Protein AF-0000000073277660 (afdb_homodimer)

Sequence (740 aa):
MRIAIDARGINWYRGTGIGTYTENLVRNLINIYNKDYFRLYWSEQNYNDFNKENTELLITSKKHPRFFEQSYFCNDLNKNKMDIYHVPQNGIGLDVNIKCKKIITVHDLIPYIMPETVGRGYLLKFLKEMPNIIQNVHGIITVSEYSKKDILKFFPIDPDKIFVTPLAADSIYKPLDKNMCKSLLKEKYNITNPFVLYLGGFSARKNVPSLINSFLKVHSSLNDDYNLVIAGARKDLGEYLNKKYSSLTNKIKFTGFIPQEELPIFYNACDSFVYPSLYEGFGLPPLEAMSCGIPVITSNTTSIPEVVGNSGLLINPYSEDDISNSLVKLLNDKTLQETLSKRSLKQSARFSWQKTAKNTFEVYKKVFQSMRIAIDARGINWYRGTGIGTYTENLVRNLINIYNKDYFRLYWSEQNYNDFNKENTELLITSKKHPRFFEQSYFCNDLNKNKMDIYHVPQNGIGLDVNIKCKKIITVHDLIPYIMPETVGRGYLLKFLKEMPNIIQNVHGIITVSEYSKKDILKFFPIDPDKIFVTPLAADSIYKPLDKNMCKSLLKEKYNITNPFVLYLGGFSARKNVPSLINSFLKVHSSLNDDYNLVIAGARKDLGEYLNKKYSSLTNKIKFTGFIPQEELPIFYNACDSFVYPSLYEGFGLPPLEAMSCGIPVITSNTTSIPEVVGNSGLLINPYSEDDISNSLVKLLNDKTLQETLSKRSLKQSARFSWQKTAKNTFEVYKKVFQS

Solvent-accessible surface area (backbone atoms only — not comparable to full-atom values): 37982 Å² total; per-residue (Å²): 102,38,37,33,35,56,44,31,43,35,57,77,30,56,93,40,73,62,8,51,46,45,42,46,37,52,55,38,38,57,65,72,43,56,88,32,40,36,38,34,37,33,42,81,85,85,54,69,91,65,66,46,94,38,39,45,80,43,79,49,65,83,89,44,53,64,54,41,38,63,46,47,48,39,52,53,42,55,73,66,62,35,48,34,39,35,28,63,69,53,33,72,63,68,51,85,81,42,76,47,48,32,33,27,22,44,52,56,58,51,59,65,74,45,27,80,62,40,60,66,71,61,34,50,50,47,49,42,42,45,51,56,46,68,73,69,44,64,33,37,35,24,31,21,70,47,32,47,50,53,48,41,46,67,48,80,61,68,69,85,40,53,41,70,40,48,65,48,54,60,83,75,36,39,72,58,63,38,68,62,26,36,52,51,35,32,74,76,68,68,45,79,58,56,29,35,34,34,72,49,66,45,47,69,46,41,33,59,68,50,52,53,52,20,46,69,71,41,46,85,75,38,81,57,75,55,29,42,36,42,34,27,57,61,48,72,55,32,45,51,51,44,62,59,41,56,76,70,38,90,44,52,43,75,69,31,67,70,60,76,88,51,47,41,40,55,44,31,40,29,70,30,38,46,51,38,33,64,64,48,28,41,50,61,62,66,39,32,31,11,32,23,35,23,22,36,40,28,21,64,45,69,14,30,43,80,64,46,56,84,22,39,49,66,28,56,59,88,34,48,63,44,52,28,52,49,49,50,58,44,74,61,26,69,66,58,39,53,53,23,14,54,37,10,38,59,50,35,65,76,40,36,44,61,56,28,21,51,49,48,50,51,49,51,53,52,50,66,72,98,104,39,36,33,35,55,44,32,42,36,57,77,30,56,91,39,72,62,9,52,47,45,43,47,37,52,55,36,37,57,64,73,43,55,87,32,41,38,38,34,36,33,43,81,83,86,55,68,92,64,66,47,95,37,40,46,79,44,78,49,68,83,89,44,54,63,54,42,38,63,47,48,48,39,52,52,42,57,72,67,62,37,47,34,38,35,28,61,70,54,33,72,62,68,52,85,81,42,76,46,47,34,32,27,22,44,54,56,58,52,60,66,75,45,29,81,60,42,59,67,71,61,35,49,51,47,48,41,43,45,50,56,46,68,74,69,43,64,33,34,34,23,30,20,70,47,33,46,53,53,48,41,46,66,48,79,60,68,68,88,42,53,43,69,40,47,66,50,54,61,84,76,36,38,71,57,62,38,69,61,27,36,52,52,35,32,72,76,66,68,44,79,57,55,27,38,34,33,72,49,68,47,46,69,47,39,33,59,68,50,51,53,53,19,45,68,73,40,48,84,76,39,83,56,75,54,28,42,37,42,34,25,57,60,49,72,55,32,46,51,50,45,62,60,41,56,76,69,38,88,44,51,43,76,68,31,66,70,61,75,88,50,47,40,40,54,45,30,40,30,71,28,38,47,50,39,33,63,64,48,28,40,50,61,61,65,39,32,31,11,33,24,37,25,22,36,39,29,21,62,45,67,14,30,44,79,65,46,56,86,21,39,49,66,28,56,56,90,34,47,62,43,53,28,51,48,49,50,58,44,75,62,25,69,67,56,38,52,52,23,12,54,37,10,37,61,50,35,65,74,40,37,44,63,56,27,23,51,49,49,49,51,48,52,51,52,50,67,73,98

Foldseek 3Di:
DFEEEALQCLVVVPPDPLNVLSVLLLLLQCVVCVVAAYEYEHEDDDCVSNDDPRYHYDYDDPVCVLCCLEPVVQVVCVVVVGAEYEYAPLCQSHYLNRDHAYEYEDAADCLVVPVVLDDPVVSVSCVVCNVVRVVRHLAYEYAFPLRLVVCCVVPVDPSVRYHHQHAAADPLQAADDQVVLLVVCCVPVVDNFAEEEEEDDDGVQQVVVLLVVLCVVCCVVFPTNYAYEYEEAQDDRNVVVCVVCVVVDPRYHYRHYDDPNSVNSVLNNHQEYEGAGNEGSACRPLLSSLNNLHEYEYAPDGNVCVQLPPLHHHFHSVDSVRSNVRCRVRRRDPPNGNSSSVVSNVRSVVHDSSSSNVSVVVSSVVSSVD/DFEEEALQCLVVVPPDPLNVLSVLLLLLQCVVCVVAAYEYEHEDDDCVSNDDPRYHYDYDDPVCVLCCLEPVVQVVCVVVVGAEYEYAPLCQSHYLNRDHAYEYEDAAVCLVVPVVLDDPVVSVSCVVCNVVRVVRHLAYEYAFPLRLVVCCVVPVDPSVRYHHQHAAADPLQAADDQVVLLVVCCVPVVDNFAEEEEEDDDGVQQVVVLLVVLCVVCCVVFPTNYAYEYEEAQDDRNVVVCVVCVVVDPRYHYRHYDDPNSVSSVLNNHQEYEGAGNEGSACRPLLSSLNNLHEYEYAPDGNVCVQLPPLHHHFHSVDSVRSNVRCRVRRRDPPNGNSSSVVSNVRSVVHDSSSSNVSVVVSSVVSSVD

Nearest PDB structures (foldseek):
  3c4q-assembly1_A  TM=7.928E-01  e=1.208E-20  Corynebacterium glutamicum
  3c48-assembly1_B  TM=5.149E-01  e=7.061E-21  Corynebacterium glutamicum
  3c48-assembly1_A  TM=5.145E-01  e=2.682E-19  Corynebacterium glutamicum
  8b5s-assembly1_A  TM=7.446E-01  e=8.404E-16  Pseudomonas aeruginosa
  6zj7-assembly1_AAA  TM=7.008E-01  e=2.027E-13  Thermoproteus uzoniensis 768-20

Organism: Clostridium novyi (strain NT) (NCBI:txid386415)

Structure (mmCIF, N/CA/C/O backbone):
data_AF-0000000073277660-model_v1
#
loop_
_entity.id
_entity.type
_entity.pdbx_description
1 polymer 'Mannosyltransferase, putative'
#
loop_
_atom_site.group_PDB
_atom_site.id
_atom_site.type_symbol
_atom_site.label_atom_id
_atom_site.label_alt_id
_atom_site.label_comp_id
_atom_site.label_asym_id
_atom_site.label_entity_id
_atom_site.label_seq_id
_atom_site.pdbx_PDB_ins_code
_atom_site.Cartn_x
_atom_site.Cartn_y
_atom_site.Cartn_z
_atom_site.occupancy
_atom_site.B_iso_or_equiv
_atom_site.auth_seq_id
_atom_site.auth_comp_id
_atom_site.auth_asym_id
_atom_site.auth_atom_id
_atom_site.pdbx_PDB_model_num
ATOM 1 N N . MET A 1 1 ? -19.906 -34.125 1.974 1 94.94 1 MET A N 1
ATOM 2 C CA . MET A 1 1 ? -20.266 -32.688 1.919 1 94.94 1 MET A CA 1
ATOM 3 C C . MET A 1 1 ? -20.672 -32.281 0.507 1 94.94 1 MET A C 1
ATOM 5 O O . MET A 1 1 ? -20.297 -32.969 -0.465 1 94.94 1 MET A O 1
ATOM 9 N N . ARG A 1 2 ? -21.5 -31.312 0.375 1 97.31 2 ARG A N 1
ATOM 10 C CA . ARG A 1 2 ? -21.859 -30.688 -0.901 1 97.31 2 ARG A CA 1
ATOM 11 C C . ARG A 1 2 ? -21.109 -29.375 -1.106 1 97.31 2 ARG A C 1
ATOM 13 O O . ARG A 1 2 ? -21.406 -28.375 -0.454 1 97.31 2 ARG A O 1
ATOM 20 N N . ILE A 1 3 ? -20.172 -29.469 -2.014 1 97.94 3 ILE A N 1
ATOM 21 C CA . ILE A 1 3 ? -19.234 -28.359 -2.162 1 97.94 3 ILE A CA 1
ATOM 22 C C . ILE A 1 3 ? -19.406 -27.719 -3.533 1 97.94 3 ILE A C 1
ATOM 24 O O . ILE A 1 3 ? -19.391 -28.391 -4.559 1 97.94 3 ILE A O 1
ATOM 28 N N . ALA A 1 4 ? -19.625 -26.438 -3.58 1 97 4 ALA A N 1
ATOM 29 C CA . ALA A 1 4 ? -19.672 -25.672 -4.816 1 97 4 ALA A CA 1
ATOM 30 C C . ALA A 1 4 ? -18.391 -24.859 -5 1 97 4 ALA A C 1
ATOM 32 O O . ALA A 1 4 ? -17.859 -24.297 -4.039 1 97 4 ALA A O 1
ATOM 33 N N . ILE A 1 5 ? -17.859 -24.844 -6.215 1 96.44 5 ILE A N 1
ATOM 34 C CA . ILE A 1 5 ? -16.641 -24.109 -6.516 1 96.44 5 ILE A CA 1
ATOM 35 C C . ILE A 1 5 ? -16.844 -23.266 -7.773 1 96.44 5 ILE A C 1
ATOM 37 O O . ILE A 1 5 ? -17.359 -23.766 -8.781 1 96.44 5 ILE A O 1
ATOM 41 N N . ASP A 1 6 ? -16.516 -22 -7.723 1 94.19 6 ASP A N 1
ATOM 42 C CA . ASP A 1 6 ? -16.438 -21.188 -8.938 1 94.19 6 ASP A CA 1
ATOM 43 C C . ASP A 1 6 ? -15.234 -21.578 -9.789 1 94.19 6 ASP A C 1
ATOM 45 O O . ASP A 1 6 ? -14.141 -21.047 -9.609 1 94.19 6 ASP A O 1
ATOM 49 N N . ALA A 1 7 ? -15.5 -22.391 -10.773 1 92.75 7 ALA A N 1
ATOM 50 C CA . ALA A 1 7 ? -14.414 -22.938 -11.578 1 92.75 7 ALA A CA 1
ATOM 51 C C . ALA A 1 7 ? -14.242 -22.172 -12.875 1 92.75 7 ALA A C 1
ATOM 53 O O . ALA A 1 7 ? -13.5 -22.578 -13.766 1 92.75 7 ALA A O 1
ATOM 54 N N . ARG A 1 8 ? -14.898 -21.094 -13.031 1 90.88 8 ARG A N 1
ATOM 55 C CA . ARG A 1 8 ? -14.828 -20.297 -14.25 1 90.88 8 ARG A CA 1
ATOM 56 C C . ARG A 1 8 ? -13.43 -19.734 -14.461 1 90.88 8 ARG A C 1
ATOM 58 O O . ARG A 1 8 ? -13.008 -19.516 -15.602 1 90.88 8 ARG A O 1
ATOM 65 N N . GLY A 1 9 ? -12.68 -19.594 -13.32 1 89 9 GLY A N 1
ATOM 66 C CA . GLY A 1 9 ? -11.32 -19.078 -13.375 1 89 9 GLY A CA 1
ATOM 67 C C . GLY A 1 9 ? -10.375 -19.969 -14.156 1 89 9 GLY A C 1
ATOM 68 O O . GLY A 1 9 ? -9.344 -19.5 -14.641 1 89 9 GLY A O 1
ATOM 69 N N . ILE A 1 10 ? -10.711 -21.234 -14.289 1 89.81 10 ILE A N 1
ATOM 70 C CA . ILE A 1 10 ? -9.898 -22.156 -15.062 1 89.81 10 ILE A CA 1
ATOM 71 C C . ILE A 1 10 ? -9.805 -21.688 -16.5 1 89.81 10 ILE A C 1
ATOM 73 O O . ILE A 1 10 ? -8.734 -21.734 -17.109 1 89.81 10 ILE A O 1
ATOM 77 N N . ASN A 1 11 ? -10.891 -21.141 -16.938 1 87 11 ASN A N 1
ATOM 78 C CA . ASN A 1 11 ? -10.945 -20.672 -18.312 1 87 11 ASN A CA 1
ATOM 79 C C . ASN A 1 11 ? -10.555 -19.203 -18.438 1 87 11 ASN A C 1
ATOM 81 O O . ASN A 1 11 ? -9.758 -18.828 -19.297 1 87 11 ASN A O 1
ATOM 85 N N . TRP A 1 12 ? -11.102 -18.422 -17.531 1 84.5 12 TRP A N 1
ATOM 86 C CA . TRP A 1 12 ? -10.93 -16.969 -17.594 1 84.5 12 TRP A CA 1
ATOM 87 C C . TRP A 1 12 ? -9.461 -16.594 -17.422 1 84.5 12 TRP A C 1
ATOM 89 O O . TRP A 1 12 ? -8.984 -15.625 -18.031 1 84.5 12 TRP A O 1
ATOM 99 N N . TYR A 1 13 ? -8.742 -17.375 -16.656 1 84.94 13 TYR A N 1
ATOM 100 C CA . TYR A 1 13 ? -7.391 -17 -16.266 1 84.94 13 TYR A CA 1
ATOM 101 C C . TYR A 1 13 ? -6.383 -18.047 -16.719 1 84.94 13 TYR A C 1
ATOM 103 O O . TYR A 1 13 ? -5.348 -18.25 -16.078 1 84.94 13 TYR A O 1
ATOM 111 N N . ARG A 1 14 ? -6.719 -18.641 -17.75 1 82.06 14 ARG A N 1
ATOM 112 C CA . ARG A 1 14 ? -5.812 -19.641 -18.297 1 82.06 14 ARG A CA 1
ATOM 113 C C . ARG A 1 14 ? -4.441 -19.031 -18.594 1 82.06 14 ARG A C 1
ATOM 115 O O . ARG A 1 14 ? -4.348 -17.938 -19.141 1 82.06 14 ARG A O 1
ATOM 122 N N . GLY A 1 15 ? -3.426 -19.734 -18.109 1 77.69 15 GLY A N 1
ATOM 123 C CA . GLY A 1 15 ? -2.078 -19.25 -18.359 1 77.69 15 GLY A CA 1
ATOM 124 C C . GLY A 1 15 ? -1.535 -18.391 -17.234 1 77.69 15 GLY A C 1
ATOM 125 O O . GLY A 1 15 ? -0.363 -18.016 -17.234 1 77.69 15 GLY A O 1
ATOM 126 N N . THR A 1 16 ? -2.395 -18.078 -16.281 1 84.12 16 THR A N 1
ATOM 127 C CA . THR A 1 16 ? -1.955 -17.328 -15.117 1 84.12 16 THR A CA 1
ATOM 128 C C . THR A 1 16 ? -1.885 -18.234 -13.891 1 84.12 16 THR A C 1
ATOM 130 O O . THR A 1 16 ? -2.277 -19.406 -13.945 1 84.12 16 THR A O 1
ATOM 133 N N . GLY A 1 17 ? -1.37 -17.656 -12.859 1 88.12 17 GLY A N 1
ATOM 134 C CA . GLY A 1 17 ? -1.271 -18.406 -11.617 1 88.12 17 GLY A CA 1
ATOM 135 C C . GLY A 1 17 ? -2.623 -18.781 -11.039 1 88.12 17 GLY A C 1
ATOM 136 O O . GLY A 1 17 ? -2.789 -19.875 -10.484 1 88.12 17 GLY A O 1
ATOM 137 N N . ILE A 1 18 ? -3.594 -17.922 -11.211 1 91 18 ILE A N 1
ATOM 138 C CA . ILE A 1 18 ? -4.93 -18.156 -10.672 1 91 18 ILE A CA 1
ATOM 139 C C . ILE A 1 18 ? -5.613 -19.281 -11.445 1 91 18 ILE A C 1
ATOM 141 O O . ILE A 1 18 ? -6.25 -20.156 -10.844 1 91 18 ILE A O 1
ATOM 145 N N . GLY A 1 19 ? -5.438 -19.234 -12.734 1 91.44 19 GLY A N 1
ATOM 146 C CA . GLY A 1 19 ? -5.988 -20.312 -13.547 1 91.44 19 GLY A CA 1
ATOM 147 C C . GLY A 1 19 ? -5.367 -21.672 -13.234 1 91.44 19 GLY A C 1
ATOM 148 O O . GLY A 1 19 ? -6.082 -22.656 -13.086 1 91.44 19 GLY A O 1
ATOM 149 N N . THR A 1 20 ? -4.066 -21.656 -13.148 1 90.94 20 THR A N 1
ATOM 150 C CA . THR A 1 20 ? -3.33 -22.875 -12.836 1 90.94 20 THR A CA 1
ATOM 151 C C . THR A 1 20 ? -3.738 -23.422 -11.469 1 90.94 20 THR A C 1
ATOM 153 O O . THR A 1 20 ? -3.975 -24.625 -11.312 1 90.94 20 THR A O 1
ATOM 156 N N . TYR A 1 21 ? -3.936 -22.578 -10.562 1 95.06 21 TYR A N 1
ATOM 157 C CA . TYR A 1 21 ? -4.348 -22.953 -9.211 1 95.06 21 TYR A CA 1
ATOM 158 C C . TYR A 1 21 ? -5.73 -23.594 -9.227 1 95.06 21 TYR A C 1
ATOM 160 O O . TYR A 1 21 ? -5.918 -24.688 -8.703 1 95.06 21 TYR A O 1
ATOM 168 N N . THR A 1 22 ? -6.625 -22.875 -9.805 1 95.88 22 THR A N 1
ATOM 169 C CA . THR A 1 22 ? -8.016 -23.328 -9.797 1 95.88 22 THR A CA 1
ATOM 170 C C . THR A 1 22 ? -8.148 -24.672 -10.508 1 95.88 22 THR A C 1
ATOM 172 O O . THR A 1 22 ? -8.828 -25.578 -10.008 1 95.88 22 THR A O 1
ATOM 175 N N . GLU A 1 23 ? -7.449 -24.797 -11.578 1 94.06 23 GLU A N 1
ATOM 176 C CA . GLU A 1 23 ? -7.523 -26.031 -12.359 1 94.06 23 GLU A CA 1
ATOM 177 C C . GLU A 1 23 ? -6.965 -27.219 -11.578 1 94.06 23 GLU A C 1
ATOM 179 O O . GLU A 1 23 ? -7.617 -28.266 -11.461 1 94.06 23 GLU A O 1
ATOM 184 N N . ASN A 1 24 ? -5.812 -27.047 -11.062 1 95.75 24 ASN A N 1
ATOM 185 C CA . ASN A 1 24 ? -5.16 -28.141 -10.344 1 95.75 24 ASN A CA 1
ATOM 186 C C . ASN A 1 24 ? -5.883 -28.469 -9.039 1 95.75 24 ASN A C 1
ATOM 188 O O . ASN A 1 24 ? -6.012 -29.625 -8.672 1 95.75 24 ASN A O 1
ATOM 192 N N . LEU A 1 25 ? -6.348 -27.438 -8.398 1 97.31 25 LEU A N 1
ATOM 193 C CA . LEU A 1 25 ? -7.074 -27.656 -7.148 1 97.31 25 LEU A CA 1
ATOM 194 C C . LEU A 1 25 ? -8.336 -28.469 -7.391 1 97.31 25 LEU A C 1
ATOM 196 O O . LEU A 1 25 ? -8.547 -29.5 -6.742 1 97.31 25 LEU A O 1
ATOM 200 N N . VAL A 1 26 ? -9.156 -28.047 -8.352 1 97.06 26 VAL A N 1
ATOM 201 C CA . VAL A 1 26 ? -10.43 -28.703 -8.625 1 97.06 26 VAL A CA 1
ATOM 202 C C . VAL A 1 26 ? -10.195 -30.125 -9.109 1 97.06 26 VAL A C 1
ATOM 204 O O . VAL A 1 26 ? -10.844 -31.062 -8.641 1 97.06 26 VAL A O 1
ATOM 207 N N . ARG A 1 27 ? -9.227 -30.281 -9.992 1 95.75 27 ARG A N 1
ATOM 208 C CA . ARG A 1 27 ? -8.914 -31.594 -10.539 1 95.75 27 ARG A CA 1
ATOM 209 C C . ARG A 1 27 ? -8.547 -32.562 -9.422 1 95.75 27 ARG A C 1
ATOM 211 O O . ARG A 1 27 ? -9.047 -33.688 -9.391 1 95.75 27 ARG A O 1
ATOM 218 N N . ASN A 1 28 ? -7.734 -32.156 -8.508 1 97.12 28 ASN A N 1
ATOM 219 C CA . ASN A 1 28 ? -7.289 -33.062 -7.43 1 97.12 28 ASN A CA 1
ATOM 220 C C . ASN A 1 28 ? -8.391 -33.281 -6.395 1 97.12 28 ASN A C 1
ATOM 222 O O . ASN A 1 28 ? -8.539 -34.375 -5.871 1 97.12 28 ASN A O 1
ATOM 226 N N . LEU A 1 29 ? -9.188 -32.281 -6.105 1 98.06 29 LEU A N 1
ATOM 227 C CA . LEU A 1 29 ? -10.273 -32.438 -5.141 1 98.06 29 LEU A CA 1
ATOM 228 C C . LEU A 1 29 ? -11.281 -33.469 -5.598 1 98.06 29 LEU A C 1
ATOM 230 O O . LEU A 1 29 ? -11.617 -34.375 -4.836 1 98.06 29 LEU A O 1
ATOM 234 N N . ILE A 1 30 ? -11.688 -33.375 -6.895 1 96.94 30 ILE A N 1
ATOM 235 C CA . ILE A 1 30 ? -12.75 -34.25 -7.371 1 96.94 30 ILE A CA 1
ATOM 236 C C . ILE A 1 30 ? -12.227 -35.688 -7.52 1 96.94 30 ILE A C 1
ATOM 238 O O . ILE A 1 30 ? -12.984 -36.656 -7.41 1 96.94 30 ILE A O 1
ATOM 242 N N . ASN A 1 31 ? -10.93 -35.812 -7.707 1 96.12 31 ASN A N 1
ATOM 243 C CA . ASN A 1 31 ? -10.328 -37.125 -7.863 1 96.12 31 ASN A CA 1
ATOM 244 C C . ASN A 1 31 ? -10.094 -37.781 -6.516 1 96.12 31 ASN A C 1
ATOM 246 O O . ASN A 1 31 ? -10.297 -39 -6.375 1 96.12 31 ASN A O 1
ATOM 250 N N . ILE A 1 32 ? -9.672 -37.062 -5.5 1 97.12 32 ILE A N 1
ATOM 251 C CA . ILE A 1 32 ? -9.32 -37.625 -4.195 1 97.12 32 ILE A CA 1
ATOM 252 C C . ILE A 1 32 ? -10.586 -37.875 -3.385 1 97.12 32 ILE A C 1
ATOM 254 O O . ILE A 1 32 ? -10.711 -38.906 -2.725 1 97.12 32 ILE A O 1
ATOM 258 N N . TYR A 1 33 ? -11.469 -37 -3.486 1 97.44 33 TYR A N 1
ATOM 259 C CA . TYR A 1 33 ? -12.672 -37.094 -2.662 1 97.44 33 TYR A CA 1
ATOM 260 C C . TYR A 1 33 ? -13.891 -37.438 -3.506 1 97.44 33 TYR A C 1
ATOM 262 O O . TYR A 1 33 ? -14.859 -36.688 -3.561 1 97.44 33 TYR A O 1
ATOM 270 N N . ASN A 1 34 ? -13.852 -38.625 -3.953 1 94 34 ASN A N 1
ATOM 271 C CA . ASN A 1 34 ? -14.852 -39.094 -4.922 1 94 34 ASN A CA 1
ATOM 272 C C . ASN A 1 34 ? -16.172 -39.438 -4.25 1 94 34 ASN A C 1
ATOM 274 O O . ASN A 1 34 ? -17.188 -39.625 -4.926 1 94 34 ASN A O 1
ATOM 278 N N . LYS A 1 35 ? -16.25 -39.375 -2.943 1 95.62 35 LYS A N 1
ATOM 279 C CA . LYS A 1 35 ? -17.5 -39.625 -2.225 1 95.62 35 LYS A CA 1
ATOM 280 C C . LYS A 1 35 ? -18.25 -38.344 -1.939 1 95.62 35 LYS A C 1
ATOM 282 O O . LYS A 1 35 ? -19.422 -38.375 -1.59 1 95.62 35 LYS A O 1
ATOM 287 N N . ASP A 1 36 ? -17.562 -37.25 -2.068 1 96.75 36 ASP A N 1
ATOM 288 C CA . ASP A 1 36 ? -18.188 -35.938 -1.873 1 96.75 36 ASP A CA 1
ATOM 289 C C . ASP A 1 36 ? -18.781 -35.406 -3.178 1 96.75 36 ASP A C 1
ATOM 291 O O . ASP A 1 36 ? -18.422 -35.875 -4.262 1 96.75 36 ASP A O 1
ATOM 295 N N . TYR A 1 37 ? -19.75 -34.531 -3.023 1 97.12 37 TYR A N 1
ATOM 296 C CA . TYR A 1 37 ? -20.422 -33.938 -4.176 1 97.12 37 TYR A CA 1
ATOM 297 C C . TYR A 1 37 ? -19.844 -32.562 -4.492 1 97.12 37 TYR A C 1
ATOM 299 O O . TYR A 1 37 ? -19.75 -31.703 -3.613 1 97.12 37 TYR A O 1
ATOM 307 N N . PHE A 1 38 ? -19.484 -32.406 -5.801 1 97.38 38 PHE A N 1
ATOM 308 C CA . PHE A 1 38 ? -18.922 -31.125 -6.23 1 97.38 38 PHE A CA 1
ATOM 309 C C . PHE A 1 38 ? -19.797 -30.484 -7.309 1 97.38 38 PHE A C 1
ATOM 311 O O . PHE A 1 38 ? -20.078 -31.109 -8.336 1 97.38 38 PHE A O 1
ATOM 318 N N . ARG A 1 39 ? -20.234 -29.312 -7.07 1 95.44 39 ARG A N 1
ATOM 319 C CA . ARG A 1 39 ? -20.891 -28.484 -8.07 1 95.44 39 ARG A CA 1
ATOM 320 C C . ARG A 1 39 ? -19.922 -27.438 -8.625 1 95.44 39 ARG A C 1
ATOM 322 O O . ARG A 1 39 ? -19.438 -26.578 -7.879 1 95.44 39 ARG A O 1
ATOM 329 N N . LEU A 1 40 ? -19.656 -27.5 -9.914 1 94.62 40 LEU A N 1
ATOM 330 C CA . LEU A 1 40 ? -18.641 -26.656 -10.531 1 94.62 40 LEU A CA 1
ATOM 331 C C . LEU A 1 40 ? -19.281 -25.641 -11.484 1 94.62 40 LEU A C 1
ATOM 333 O O . LEU A 1 40 ? -19.922 -26.031 -12.469 1 94.62 40 LEU A O 1
ATOM 337 N N . TYR A 1 41 ? -19.125 -24.375 -11.156 1 91.06 41 TYR A N 1
ATOM 338 C CA . TYR A 1 41 ? -19.531 -23.344 -12.094 1 91.06 41 TYR A CA 1
ATOM 339 C C . TYR A 1 41 ? -18.484 -23.141 -13.188 1 91.06 41 TYR A C 1
ATOM 341 O O . TYR A 1 41 ? -17.328 -22.875 -12.891 1 91.06 41 TYR A O 1
ATOM 349 N N . TRP A 1 42 ? -18.891 -23.266 -14.406 1 87.56 42 TRP A N 1
ATOM 350 C CA . TRP A 1 42 ? -17.953 -23.406 -15.523 1 87.56 42 TRP A CA 1
ATOM 351 C C . TRP A 1 42 ? -18.25 -22.375 -16.609 1 87.56 42 TRP A C 1
ATOM 353 O O . TRP A 1 42 ? -19.391 -21.906 -16.734 1 87.56 42 TRP A O 1
ATOM 363 N N . SER A 1 43 ? -17.047 -21.969 -17.156 1 83.44 43 SER A N 1
ATOM 364 C CA . SER A 1 43 ? -17.188 -21.109 -18.328 1 83.44 43 SER A CA 1
ATOM 365 C C . SER A 1 43 ? -16.641 -21.766 -19.578 1 83.44 43 SER A C 1
ATOM 367 O O . SER A 1 43 ? -15.625 -22.469 -19.516 1 83.44 43 SER A O 1
ATOM 369 N N . GLU A 1 44 ? -17.219 -21.562 -20.703 1 77.25 44 GLU A N 1
ATOM 370 C CA . GLU A 1 44 ? -16.766 -21.984 -22.016 1 77.25 44 GLU A CA 1
ATOM 371 C C . GLU A 1 44 ? -16.859 -23.5 -22.172 1 77.25 44 GLU A C 1
ATOM 373 O O . GLU A 1 44 ? -17.594 -24.156 -21.438 1 77.25 44 GLU A O 1
ATOM 378 N N . GLN A 1 45 ? -16.141 -23.875 -23.344 1 71.19 45 GLN A N 1
ATOM 379 C CA . GLN A 1 45 ? -16.234 -25.297 -23.672 1 71.19 45 GLN A CA 1
ATOM 380 C C . GLN A 1 45 ? -15 -26.062 -23.188 1 71.19 45 GLN A C 1
ATOM 382 O O . GLN A 1 45 ? -14.141 -25.5 -22.516 1 71.19 45 GLN A O 1
ATOM 387 N N . ASN A 1 46 ? -14.867 -27.375 -22.797 1 70.69 46 ASN A N 1
ATOM 388 C CA . ASN A 1 46 ? -13.781 -28.312 -22.5 1 70.69 46 ASN A CA 1
ATOM 389 C C . ASN A 1 46 ? -13.75 -28.703 -21.031 1 70.69 46 ASN A C 1
ATOM 391 O O . ASN A 1 46 ? -12.758 -28.469 -20.344 1 70.69 46 ASN A O 1
ATOM 395 N N . TYR A 1 47 ? -14.859 -29.203 -20.75 1 75.31 47 TYR A N 1
ATOM 396 C CA . TYR A 1 47 ? -14.992 -29.594 -19.344 1 75.31 47 TYR A CA 1
ATOM 397 C C . TYR A 1 47 ? -14.93 -31.109 -19.203 1 75.31 47 TYR A C 1
ATOM 399 O O . TYR A 1 47 ? -15.18 -31.641 -18.125 1 75.31 47 TYR A O 1
ATOM 407 N N . ASN A 1 48 ? -14.539 -31.812 -20.219 1 78.5 48 ASN A N 1
ATOM 408 C CA . ASN A 1 48 ? -14.641 -33.281 -20.203 1 78.5 48 ASN A CA 1
ATOM 409 C C . ASN A 1 48 ? -13.812 -33.875 -19.078 1 78.5 48 ASN A C 1
ATOM 411 O O . ASN A 1 48 ? -14.258 -34.812 -18.422 1 78.5 48 ASN A O 1
ATOM 415 N N . ASP A 1 49 ? -12.758 -33.281 -18.781 1 82.12 49 ASP A N 1
ATOM 416 C CA . ASP A 1 49 ? -11.852 -33.812 -17.766 1 82.12 49 ASP A CA 1
ATOM 417 C C . ASP A 1 49 ? -12.414 -33.594 -16.359 1 82.12 49 ASP A C 1
ATOM 419 O O . ASP A 1 49 ? -11.961 -34.219 -15.398 1 82.12 49 ASP A O 1
ATOM 423 N N . PHE A 1 50 ? -13.461 -32.844 -16.281 1 91.25 50 PHE A N 1
ATOM 424 C CA . PHE A 1 50 ? -13.984 -32.5 -14.969 1 91.25 50 PHE A CA 1
ATOM 425 C C . PHE A 1 50 ? -15.383 -33.062 -14.766 1 91.25 50 PHE A C 1
ATOM 427 O O . PHE A 1 50 ? -15.977 -32.906 -13.703 1 91.25 50 PHE A O 1
ATOM 434 N N . ASN A 1 51 ? -15.805 -33.719 -15.812 1 90 51 ASN A N 1
ATOM 435 C CA . ASN A 1 51 ? -17.078 -34.406 -15.727 1 90 51 ASN A CA 1
ATOM 436 C C . ASN A 1 51 ? -16.906 -35.812 -15.133 1 90 51 ASN A C 1
ATOM 438 O O . ASN A 1 51 ? -16.5 -36.75 -15.828 1 90 51 ASN A O 1
ATOM 442 N N . LYS A 1 52 ? -17.234 -35.938 -13.922 1 92.75 52 LYS A N 1
ATOM 443 C CA . LYS A 1 52 ? -17.125 -37.188 -13.18 1 92.75 52 LYS A CA 1
ATOM 444 C C . LYS A 1 52 ? -18.438 -37.531 -12.492 1 92.75 52 LYS A C 1
ATOM 446 O O . LYS A 1 52 ? -19.391 -36.75 -12.523 1 92.75 52 LYS A O 1
ATOM 451 N N . GLU A 1 53 ? -18.5 -38.719 -11.844 1 93.5 53 GLU A N 1
ATOM 452 C CA . GLU A 1 53 ? -19.719 -39.188 -11.188 1 93.5 53 GLU A CA 1
ATOM 453 C C . GLU A 1 53 ? -20.094 -38.25 -10.023 1 93.5 53 GLU A C 1
ATOM 455 O O . GLU A 1 53 ? -21.266 -38.062 -9.734 1 93.5 53 GLU A O 1
ATOM 460 N N . ASN A 1 54 ? -19.125 -37.688 -9.383 1 95.56 54 ASN A N 1
ATOM 461 C CA . ASN A 1 54 ? -19.391 -36.875 -8.188 1 95.56 54 ASN A CA 1
ATOM 462 C C . ASN A 1 54 ? -19.406 -35.406 -8.5 1 95.56 54 ASN A C 1
ATOM 464 O O . ASN A 1 54 ? -19.344 -34.562 -7.594 1 95.56 54 ASN A O 1
ATOM 468 N N . THR A 1 55 ? -19.453 -35.062 -9.828 1 95.94 55 THR A N 1
ATOM 469 C CA . THR A 1 55 ? -19.422 -33.656 -10.188 1 95.94 55 THR A CA 1
ATOM 470 C C . THR A 1 55 ? -20.656 -33.281 -11 1 95.94 55 THR A C 1
ATOM 472 O O . THR A 1 55 ? -21.234 -34.125 -11.695 1 95.94 55 THR A O 1
ATOM 475 N N . GLU A 1 56 ? -21.156 -32.094 -10.828 1 93.56 56 GLU A N 1
ATOM 476 C CA . GLU A 1 56 ? -22.156 -31.453 -11.672 1 93.56 56 GLU A CA 1
ATOM 477 C C . GLU A 1 56 ? -21.656 -30.109 -12.18 1 93.56 56 GLU A C 1
ATOM 479 O O . GLU A 1 56 ? -21.312 -29.219 -11.391 1 93.56 56 GLU A O 1
ATOM 484 N N . LEU A 1 57 ? -21.594 -30.031 -13.477 1 91.44 57 LEU A N 1
ATOM 485 C CA . LEU A 1 57 ? -21.109 -28.812 -14.094 1 91.44 57 LEU A CA 1
ATOM 486 C C . LEU A 1 57 ? -22.25 -27.922 -14.539 1 91.44 57 LEU A C 1
ATOM 488 O O . LEU A 1 57 ? -23.219 -28.391 -15.148 1 91.44 57 LEU A O 1
ATOM 492 N N . LEU A 1 58 ? -22.188 -26.688 -14.117 1 87.62 58 LEU A N 1
ATOM 493 C CA . LEU A 1 58 ? -23.141 -25.688 -14.562 1 87.62 58 LEU A CA 1
ATOM 494 C C . LEU A 1 58 ? -22.469 -24.656 -15.461 1 87.62 58 LEU A C 1
ATOM 496 O O . LEU A 1 58 ? -21.625 -23.891 -15 1 87.62 58 LEU A O 1
ATOM 500 N N . ILE A 1 59 ? -22.859 -24.625 -16.672 1 82.19 59 ILE A N 1
ATOM 501 C CA . ILE A 1 59 ? -22.25 -23.734 -17.641 1 82.19 59 ILE A CA 1
ATOM 502 C C . ILE A 1 59 ? -22.906 -22.359 -17.562 1 82.19 59 ILE A C 1
ATOM 504 O O . ILE A 1 59 ? -24.141 -22.25 -17.609 1 82.19 59 ILE A O 1
ATOM 508 N N . THR A 1 60 ? -22.062 -21.375 -17.344 1 80.38 60 THR A N 1
ATOM 509 C CA . THR A 1 60 ? -22.578 -20 -17.281 1 80.38 60 THR A CA 1
ATOM 510 C C . THR A 1 60 ? -22.25 -19.25 -18.578 1 80.38 60 THR A C 1
ATOM 512 O O . THR A 1 60 ? -21.25 -19.531 -19.234 1 80.38 60 THR A O 1
ATOM 515 N N . SER A 1 61 ? -23.141 -18.391 -19.031 1 67.06 61 SER A N 1
ATOM 516 C CA . SER A 1 61 ? -22.922 -17.625 -20.266 1 67.06 61 SER A CA 1
ATOM 517 C C . SER A 1 61 ? -21.891 -16.516 -20.031 1 67.06 61 SER A C 1
ATOM 519 O O . SER A 1 61 ? -21.766 -15.992 -18.938 1 67.06 61 SER A O 1
ATOM 521 N N . LYS A 1 62 ? -21.078 -16.281 -21.094 1 63.72 62 LYS A N 1
ATOM 522 C CA . LYS A 1 62 ? -20.078 -15.211 -21.062 1 63.72 62 LYS A CA 1
ATOM 523 C C . LYS A 1 62 ? -20.734 -13.836 -21.109 1 63.72 62 LYS A C 1
ATOM 525 O O . LYS A 1 62 ? -20.141 -12.836 -20.719 1 63.72 62 LYS A O 1
ATOM 530 N N . LYS A 1 63 ? -21.922 -13.758 -21.594 1 56.03 63 LYS A N 1
ATOM 531 C CA . LYS A 1 63 ? -22.547 -12.492 -21.969 1 56.03 63 LYS A CA 1
ATOM 532 C C . LYS A 1 63 ? -23.031 -11.727 -20.734 1 56.03 63 LYS A C 1
ATOM 534 O O . LYS A 1 63 ? -23.078 -10.492 -20.75 1 56.03 63 LYS A O 1
ATOM 539 N N . HIS A 1 64 ? -23.281 -12.57 -19.609 1 61.44 64 HIS A N 1
ATOM 540 C CA . HIS A 1 64 ? -23.828 -11.836 -18.484 1 61.44 64 HIS A CA 1
ATOM 541 C C . HIS A 1 64 ? -23.109 -12.211 -17.188 1 61.44 64 HIS A C 1
ATOM 543 O O . HIS A 1 64 ? -23.75 -12.695 -16.234 1 61.44 64 HIS A O 1
ATOM 549 N N . PRO A 1 65 ? -21.828 -11.828 -17.188 1 60.44 65 PRO A N 1
ATOM 550 C CA . PRO A 1 65 ? -21.078 -12.289 -16.016 1 60.44 65 PRO A CA 1
ATOM 551 C C . PRO A 1 65 ? -21.594 -11.703 -14.703 1 60.44 65 PRO A C 1
ATOM 553 O O . PRO A 1 65 ? -21.641 -12.391 -13.688 1 60.44 65 PRO A O 1
ATOM 556 N N . ARG A 1 66 ? -22.047 -10.492 -14.727 1 59.97 66 ARG A N 1
ATOM 557 C CA . ARG A 1 66 ? -22.531 -9.852 -13.516 1 59.97 66 ARG A CA 1
ATOM 558 C C . ARG A 1 66 ? -23.797 -10.531 -13.008 1 59.97 66 ARG A C 1
ATOM 560 O O . ARG A 1 66 ? -23.984 -10.703 -11.797 1 59.97 66 ARG A O 1
ATOM 567 N N . PHE A 1 67 ? -24.562 -10.797 -14.039 1 50.22 67 PHE A N 1
ATOM 568 C CA . PHE A 1 67 ? -25.797 -11.492 -13.688 1 50.22 67 PHE A CA 1
ATOM 569 C C . PHE A 1 67 ? -25.5 -12.812 -12.992 1 50.22 67 PHE A C 1
ATOM 571 O O . PHE A 1 67 ? -26.141 -13.148 -11.984 1 50.22 67 PHE A O 1
ATOM 578 N N . PHE A 1 68 ? -24.578 -13.438 -13.438 1 57.78 68 PHE A N 1
ATOM 579 C CA . PHE A 1 68 ? -24.266 -14.742 -12.875 1 57.78 68 PHE A CA 1
ATOM 580 C C . PHE A 1 68 ? -23.641 -14.602 -11.492 1 57.78 68 PHE A C 1
ATOM 582 O O . PHE A 1 68 ? -24.031 -15.312 -10.562 1 57.78 68 PHE A O 1
ATOM 589 N N . GLU A 1 69 ? -22.891 -13.641 -11.391 1 63.47 69 GLU A N 1
ATOM 590 C CA . GLU A 1 69 ? -22.188 -13.453 -10.117 1 63.47 69 GLU A CA 1
ATOM 591 C C . GLU A 1 69 ? -23.141 -12.93 -9.047 1 63.47 69 GLU A C 1
ATOM 593 O O . GLU A 1 69 ? -23.047 -13.32 -7.879 1 63.47 69 GLU A O 1
ATOM 598 N N . GLN A 1 70 ? -24.047 -12.219 -9.445 1 62.25 70 GLN A N 1
ATOM 599 C CA . GLN A 1 70 ? -24.828 -11.508 -8.445 1 62.25 70 GLN A CA 1
ATOM 600 C C . GLN A 1 70 ? -26.156 -12.211 -8.172 1 62.25 70 GLN A C 1
ATOM 602 O O . GLN A 1 70 ? -26.703 -12.117 -7.07 1 62.25 70 GLN A O 1
ATOM 607 N N . SER A 1 71 ? -26.609 -12.93 -9.125 1 66.56 71 SER A N 1
ATOM 608 C CA . SER A 1 71 ? -27.969 -13.406 -8.891 1 66.56 71 SER A CA 1
ATOM 609 C C . SER A 1 71 ? -28.062 -14.914 -9.094 1 66.56 71 SER A C 1
ATOM 611 O O . SER A 1 71 ? -28.578 -15.633 -8.242 1 66.56 71 SER A O 1
ATOM 613 N N . TYR A 1 72 ? -27.469 -15.391 -9.984 1 75.88 72 TYR A N 1
ATOM 614 C CA . TYR A 1 72 ? -27.688 -16.797 -10.336 1 75.88 72 TYR A CA 1
ATOM 615 C C . TYR A 1 72 ? -26.984 -17.719 -9.344 1 75.88 72 TYR A C 1
ATOM 617 O O . TYR A 1 72 ? -27.594 -18.672 -8.852 1 75.88 72 TYR A O 1
ATOM 625 N N . PHE A 1 73 ? -25.875 -17.438 -8.945 1 82.31 73 PHE A N 1
ATOM 626 C CA . PHE A 1 73 ? -25.125 -18.297 -8.039 1 82.31 73 PHE A CA 1
ATOM 627 C C . PHE A 1 73 ? -25.797 -18.375 -6.676 1 82.31 73 PHE A C 1
ATOM 629 O O . PHE A 1 73 ? -25.953 -19.453 -6.113 1 82.31 73 PHE A O 1
ATOM 636 N N . CYS A 1 74 ? -26.172 -17.25 -6.23 1 86 74 CYS A N 1
ATOM 637 C CA . CYS A 1 74 ? -26.812 -17.172 -4.918 1 86 74 CYS A CA 1
ATOM 638 C C . CYS A 1 74 ? -28.062 -18.047 -4.871 1 86 74 CYS A C 1
ATOM 640 O O . CYS A 1 74 ? -28.203 -18.875 -3.975 1 86 74 CYS A O 1
ATOM 642 N N . ASN A 1 75 ? -28.844 -17.875 -5.867 1 85.69 75 ASN A N 1
ATOM 643 C CA . ASN A 1 75 ? -30.094 -18.641 -5.914 1 85.69 75 ASN A CA 1
ATOM 644 C C . ASN A 1 75 ? -29.828 -20.125 -6.078 1 85.69 75 ASN A C 1
ATOM 646 O O . ASN A 1 75 ? -30.484 -20.953 -5.445 1 85.69 75 ASN A O 1
ATOM 650 N N . ASP A 1 76 ? -28.953 -20.484 -6.898 1 89.56 76 ASP A N 1
ATOM 651 C CA . ASP A 1 76 ? -28.609 -21.875 -7.164 1 89.56 76 ASP A CA 1
ATOM 652 C C . ASP A 1 76 ? -28.047 -22.547 -5.918 1 89.56 76 ASP A C 1
ATOM 654 O O . ASP A 1 76 ? -28.406 -23.688 -5.598 1 89.56 76 ASP A O 1
ATOM 658 N N . LEU A 1 77 ? -27.219 -21.906 -5.215 1 92.12 77 LEU A N 1
ATOM 659 C CA . LEU A 1 77 ? -26.578 -22.422 -4.016 1 92.12 77 LEU A CA 1
ATOM 660 C C . LEU A 1 77 ? -27.594 -22.641 -2.9 1 92.12 77 LEU A C 1
ATOM 662 O O . LEU A 1 77 ? -27.562 -23.672 -2.219 1 92.12 77 LEU A O 1
ATOM 666 N N . ASN A 1 78 ? -28.406 -21.688 -2.791 1 89.75 78 ASN A N 1
ATOM 667 C CA . ASN A 1 78 ? -29.422 -21.766 -1.752 1 89.75 78 ASN A CA 1
ATOM 668 C C . ASN A 1 78 ? -30.453 -22.859 -2.057 1 89.75 78 ASN A C 1
ATOM 670 O O . ASN A 1 78 ? -30.844 -23.609 -1.164 1 89.75 78 ASN A O 1
ATOM 674 N N . LYS A 1 79 ? -30.812 -22.938 -3.262 1 90.31 79 LYS A N 1
ATOM 675 C CA . LYS A 1 79 ? -31.797 -23.938 -3.686 1 90.31 79 LYS A CA 1
ATOM 676 C C . LYS A 1 79 ? -31.25 -25.344 -3.529 1 90.31 79 LYS A C 1
ATOM 678 O O . LYS A 1 79 ? -31.984 -26.266 -3.172 1 90.31 79 LYS A O 1
ATOM 683 N N . ASN A 1 80 ? -30.031 -25.547 -3.777 1 92.19 80 ASN A N 1
ATOM 684 C CA . ASN A 1 80 ? -29.438 -26.875 -3.773 1 92.19 80 ASN A CA 1
ATOM 685 C C . ASN A 1 80 ? -28.812 -27.219 -2.42 1 92.19 80 ASN A C 1
ATOM 687 O O . ASN A 1 80 ? -28.156 -28.25 -2.271 1 92.19 80 ASN A O 1
ATOM 691 N N . LYS A 1 81 ? -28.922 -26.297 -1.476 1 91.94 81 LYS A N 1
ATOM 692 C CA . LYS A 1 81 ? -28.5 -26.484 -0.092 1 91.94 81 LYS A CA 1
ATOM 693 C C . LYS A 1 81 ? -27.031 -26.906 -0.02 1 91.94 81 LYS A C 1
ATOM 695 O O . LYS A 1 81 ? -26.688 -27.922 0.588 1 91.94 81 LYS A O 1
ATOM 700 N N . MET A 1 82 ? -26.25 -26.219 -0.638 1 95.5 82 MET A N 1
ATOM 701 C CA . MET A 1 82 ? -24.812 -26.484 -0.618 1 95.5 82 MET A CA 1
ATOM 702 C C . MET A 1 82 ? -24.234 -26.219 0.766 1 95.5 82 MET A C 1
ATOM 704 O O . MET A 1 82 ? -24.75 -25.406 1.522 1 95.5 82 MET A O 1
ATOM 708 N N . ASP A 1 83 ? -23.219 -26.984 1.098 1 97 83 ASP A N 1
ATOM 709 C CA . ASP A 1 83 ? -22.562 -26.812 2.393 1 97 83 ASP A CA 1
ATOM 710 C C . ASP A 1 83 ? -21.516 -25.703 2.336 1 97 83 ASP A C 1
ATOM 712 O O . ASP A 1 83 ? -21.406 -24.891 3.258 1 97 83 ASP A O 1
ATOM 716 N N . ILE A 1 84 ? -20.734 -25.75 1.29 1 97.56 84 ILE A N 1
ATOM 717 C CA . ILE A 1 84 ? -19.594 -24.844 1.131 1 97.56 84 ILE A CA 1
ATOM 718 C C . ILE A 1 84 ? -19.625 -24.234 -0.27 1 97.56 84 ILE A C 1
ATOM 720 O O . ILE A 1 84 ? -19.938 -24.922 -1.247 1 97.56 84 ILE A O 1
ATOM 724 N N . TYR A 1 85 ? -19.344 -23.016 -0.389 1 97 85 TYR A N 1
ATOM 725 C CA . TYR A 1 85 ? -19.078 -22.344 -1.653 1 97 85 TYR A CA 1
ATOM 726 C C . TYR A 1 85 ? -17.688 -21.719 -1.651 1 97 85 TYR A C 1
ATOM 728 O O . TYR A 1 85 ? -17.375 -20.859 -0.812 1 97 85 TYR A O 1
ATOM 736 N N . HIS A 1 86 ? -16.859 -22.203 -2.525 1 97.69 86 HIS A N 1
ATOM 737 C CA . HIS A 1 86 ? -15.477 -21.75 -2.605 1 97.69 86 HIS A CA 1
ATOM 738 C C . HIS A 1 86 ? -15.242 -20.922 -3.865 1 97.69 86 HIS A C 1
ATOM 740 O O . HIS A 1 86 ? -15.516 -21.391 -4.977 1 97.69 86 HIS A O 1
ATOM 746 N N . VAL A 1 87 ? -14.773 -19.703 -3.697 1 95.88 87 VAL A N 1
ATOM 747 C CA . VAL A 1 87 ? -14.383 -18.828 -4.797 1 95.88 87 VAL A CA 1
ATOM 748 C C . VAL A 1 87 ? -1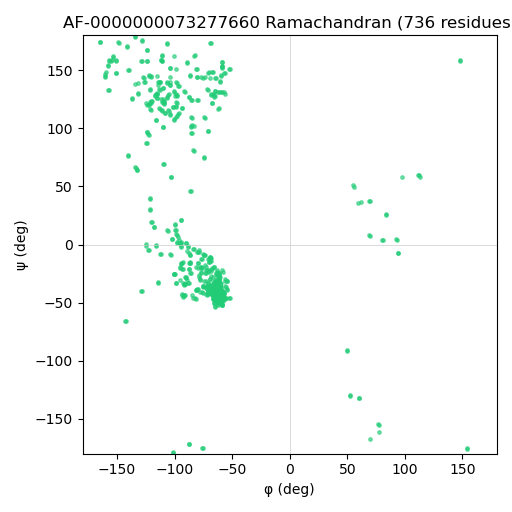2.867 -18.656 -4.82 1 95.88 87 VAL A C 1
ATOM 750 O O . VAL A 1 87 ? -12.328 -17.781 -4.141 1 95.88 87 VAL A O 1
ATOM 753 N N . PRO A 1 88 ? -12.188 -19.344 -5.688 1 96.25 88 PRO A N 1
ATOM 754 C CA . PRO A 1 88 ? -10.727 -19.422 -5.625 1 96.25 88 PRO A CA 1
ATOM 755 C C . PRO A 1 88 ? -10.047 -18.188 -6.23 1 96.25 88 PRO A C 1
ATOM 757 O O . PRO A 1 88 ? -8.82 -18.062 -6.168 1 96.25 88 PRO A O 1
ATOM 760 N N . GLN A 1 89 ? -10.789 -17.297 -6.828 1 92.81 89 GLN A N 1
ATOM 761 C CA . GLN A 1 89 ? -10.203 -16.141 -7.5 1 92.81 89 GLN A CA 1
ATOM 762 C C . GLN A 1 89 ? -10.359 -14.883 -6.66 1 92.81 89 GLN A C 1
ATOM 764 O O . GLN A 1 89 ? -10.945 -13.898 -7.113 1 92.81 89 GLN A O 1
ATOM 769 N N . ASN A 1 90 ? -9.844 -14.883 -5.449 1 93 90 ASN A N 1
ATOM 770 C CA . ASN A 1 90 ? -9.766 -13.758 -4.52 1 93 90 ASN A CA 1
ATOM 771 C C . ASN A 1 90 ? -11.148 -13.375 -3.996 1 93 90 ASN A C 1
ATOM 773 O O . ASN A 1 90 ? -11.32 -12.281 -3.443 1 93 90 ASN A O 1
ATOM 777 N N . GLY A 1 91 ? -12.133 -14.148 -4.301 1 91 91 GLY A N 1
ATOM 778 C CA . GLY A 1 91 ? -13.469 -13.93 -3.758 1 91 91 GLY A CA 1
ATOM 779 C C . GLY A 1 91 ? -14.242 -12.852 -4.492 1 91 91 GLY A C 1
ATOM 780 O O . GLY A 1 91 ? -15.336 -12.477 -4.074 1 91 91 GLY A O 1
ATOM 781 N N . ILE A 1 92 ? -13.68 -12.32 -5.52 1 86.88 92 ILE A N 1
ATOM 782 C CA . ILE A 1 92 ? -14.32 -11.227 -6.246 1 86.88 92 ILE A CA 1
ATOM 783 C C . ILE A 1 92 ? -15.656 -11.703 -6.816 1 86.88 92 ILE A C 1
ATOM 785 O O . ILE A 1 92 ? -15.742 -12.789 -7.395 1 86.88 92 ILE A O 1
ATOM 789 N N . GLY A 1 93 ? -16.734 -10.977 -6.629 1 83.44 93 GLY A N 1
ATOM 790 C CA . GLY A 1 93 ? -18.062 -11.32 -7.117 1 83.44 93 GLY A CA 1
ATOM 791 C C . GLY A 1 93 ? -18.891 -12.086 -6.102 1 83.44 93 GLY A C 1
ATOM 792 O O . GLY A 1 93 ? -20.031 -12.461 -6.379 1 83.44 93 GLY A O 1
ATOM 793 N N . LEU A 1 94 ? -18.328 -12.242 -4.965 1 89.12 94 LEU A N 1
ATOM 794 C CA . LEU A 1 94 ? -19.031 -13.008 -3.928 1 89.12 94 LEU A CA 1
ATOM 795 C C . LEU A 1 94 ? -20.266 -12.258 -3.438 1 89.12 94 LEU A C 1
ATOM 797 O O . LEU A 1 94 ? -20.188 -11.07 -3.111 1 89.12 94 LEU A O 1
ATOM 801 N N . ASP A 1 95 ? -21.328 -12.93 -3.428 1 87.06 95 ASP A N 1
ATOM 802 C CA . ASP A 1 95 ? -22.578 -12.367 -2.943 1 87.06 95 ASP A CA 1
ATOM 803 C C . ASP A 1 95 ? -22.766 -12.641 -1.454 1 87.06 95 ASP A C 1
ATOM 805 O O . ASP A 1 95 ? -22.703 -13.797 -1.02 1 87.06 95 ASP A O 1
ATOM 809 N N . VAL A 1 96 ? -23.094 -11.617 -0.75 1 84.62 96 VAL A N 1
ATOM 810 C CA . VAL A 1 96 ? -23.203 -11.703 0.702 1 84.62 96 VAL A CA 1
ATOM 811 C C . VAL A 1 96 ? -24.453 -12.484 1.076 1 84.62 96 VAL A C 1
ATOM 813 O O . VAL A 1 96 ? -24.562 -13 2.191 1 84.62 96 VAL A O 1
ATOM 816 N N . ASN A 1 97 ? -25.375 -12.586 0.158 1 85.75 97 ASN A N 1
ATOM 817 C CA . ASN A 1 97 ? -26.672 -13.195 0.462 1 85.75 97 ASN A CA 1
ATOM 818 C C . ASN A 1 97 ? -26.609 -14.719 0.375 1 85.75 97 ASN A C 1
ATOM 820 O O . ASN A 1 97 ? -27.578 -15.406 0.697 1 85.75 97 ASN A O 1
ATOM 824 N N . ILE A 1 98 ? -25.484 -15.234 -0.025 1 90.94 98 ILE A N 1
ATOM 825 C CA . ILE A 1 98 ? -25.297 -16.688 -0.05 1 90.94 98 ILE A CA 1
ATOM 826 C C . ILE A 1 98 ? -25.344 -17.234 1.373 1 90.94 98 ILE A C 1
ATOM 828 O O . ILE A 1 98 ? -24.672 -16.719 2.27 1 90.94 98 ILE A O 1
ATOM 832 N N . LYS A 1 99 ? -26.094 -18.281 1.597 1 91.12 99 LYS A N 1
ATOM 833 C CA . LYS A 1 99 ? -26.391 -18.734 2.947 1 91.12 99 LYS A CA 1
ATOM 834 C C . LYS A 1 99 ? -25.375 -19.766 3.424 1 91.12 99 LYS A C 1
ATOM 836 O O . LYS A 1 99 ? -25.094 -19.859 4.621 1 91.12 99 LYS A O 1
ATOM 841 N N . CYS A 1 100 ? -24.891 -20.578 2.531 1 94.5 100 CYS A N 1
ATOM 842 C CA . CYS A 1 100 ? -23.938 -21.609 2.945 1 94.5 100 CYS A CA 1
ATOM 843 C C . CYS A 1 100 ? -22.609 -21 3.369 1 94.5 100 CYS A C 1
ATOM 845 O O . CYS A 1 100 ? -22.438 -19.781 3.297 1 94.5 100 CYS A O 1
ATOM 847 N N . LYS A 1 101 ? -21.688 -21.844 3.914 1 97.38 101 LYS A N 1
ATOM 848 C CA . LYS A 1 101 ? -20.375 -21.359 4.336 1 97.38 101 LYS A CA 1
ATOM 849 C C . LYS A 1 101 ? -19.547 -20.906 3.141 1 97.38 101 LYS A C 1
ATOM 851 O O . LYS A 1 101 ? -19.453 -21.609 2.139 1 97.38 101 LYS A O 1
ATOM 856 N N . LYS A 1 102 ? -19.031 -19.781 3.223 1 97.06 102 LYS A N 1
ATOM 857 C CA . LYS A 1 102 ? -18.281 -19.172 2.129 1 97.06 102 LYS A CA 1
ATOM 858 C C . LYS A 1 102 ? -16.781 -19.188 2.414 1 97.06 102 LYS A C 1
ATOM 860 O O . LYS A 1 102 ? -16.344 -18.781 3.488 1 97.06 102 LYS A O 1
ATOM 865 N N . ILE A 1 103 ? -16 -19.672 1.485 1 98.25 103 ILE A N 1
ATOM 866 C CA . ILE A 1 103 ? -14.547 -19.703 1.541 1 98.25 103 ILE A CA 1
ATOM 867 C C . ILE A 1 103 ? -13.969 -19.031 0.297 1 98.25 103 ILE A C 1
ATOM 869 O O . ILE A 1 103 ? -14.484 -19.219 -0.809 1 98.25 103 ILE A O 1
ATOM 873 N N . ILE A 1 104 ? -12.938 -18.281 0.479 1 98 104 ILE A N 1
ATOM 874 C CA . ILE A 1 104 ? -12.266 -17.656 -0.662 1 98 104 ILE A CA 1
ATOM 875 C C . ILE A 1 104 ? -10.773 -17.953 -0.604 1 98 104 ILE A C 1
ATOM 877 O O . ILE A 1 104 ? -10.242 -18.328 0.449 1 98 104 ILE A O 1
ATOM 881 N N . THR A 1 105 ? -10.141 -17.859 -1.726 1 98.44 105 THR A N 1
ATOM 882 C CA . THR A 1 105 ? -8.688 -17.859 -1.785 1 98.44 105 THR A CA 1
ATOM 883 C C . THR A 1 105 ? -8.156 -16.484 -2.152 1 98.44 105 THR A C 1
ATOM 885 O O . THR A 1 105 ? -8.562 -15.906 -3.166 1 98.44 105 THR A O 1
ATOM 888 N N . VAL A 1 106 ? -7.359 -15.93 -1.306 1 98.06 106 VAL A N 1
ATOM 889 C CA . VAL A 1 106 ? -6.645 -14.688 -1.592 1 98.06 106 VAL A CA 1
ATOM 890 C C . VAL A 1 106 ? -5.184 -14.992 -1.911 1 98.06 106 VAL A C 1
ATOM 892 O O . VAL A 1 106 ? -4.406 -15.344 -1.02 1 98.06 106 VAL A O 1
ATOM 895 N N . HIS A 1 107 ? -4.812 -14.781 -3.127 1 97.5 107 HIS A N 1
ATOM 896 C CA . HIS A 1 107 ? -3.496 -15.211 -3.584 1 97.5 107 HIS A CA 1
ATOM 897 C C . HIS A 1 107 ? -2.414 -14.227 -3.158 1 97.5 107 HIS A C 1
ATOM 899 O O . HIS A 1 107 ? -1.275 -14.617 -2.898 1 97.5 107 HIS A O 1
ATOM 905 N N . ASP A 1 108 ? -2.715 -13.008 -3.199 1 95.62 108 ASP A N 1
ATOM 906 C CA . ASP A 1 108 ? -1.823 -11.93 -2.783 1 95.62 108 ASP A CA 1
ATOM 907 C C . ASP A 1 108 ? -2.59 -10.625 -2.6 1 95.62 108 ASP A C 1
ATOM 909 O O . ASP A 1 108 ? -3.795 -10.562 -2.848 1 95.62 108 ASP A O 1
ATOM 913 N N . LEU A 1 109 ? -1.902 -9.656 -2.125 1 96.88 109 LEU A N 1
ATOM 914 C CA . LEU A 1 109 ? -2.502 -8.336 -1.974 1 96.88 109 LEU A CA 1
ATOM 915 C C . LEU A 1 109 ? -1.726 -7.289 -2.768 1 96.88 109 LEU A C 1
ATOM 917 O O . LEU A 1 109 ? -1.549 -6.16 -2.309 1 96.88 109 LEU A O 1
ATOM 921 N N . ILE A 1 110 ? -1.284 -7.66 -3.947 1 96 110 ILE A N 1
ATOM 922 C CA . ILE A 1 110 ? -0.509 -6.793 -4.824 1 96 110 ILE A CA 1
ATOM 923 C C . ILE A 1 110 ? -1.266 -5.484 -5.059 1 96 110 ILE A C 1
ATOM 925 O O . ILE A 1 110 ? -0.678 -4.402 -5.004 1 96 110 ILE A O 1
ATOM 929 N N . PRO A 1 111 ? -2.639 -5.516 -5.207 1 96.12 111 PRO A N 1
ATOM 930 C CA . PRO A 1 111 ? -3.357 -4.258 -5.426 1 96.12 111 PRO A CA 1
ATOM 931 C C . PRO A 1 111 ? -3.199 -3.279 -4.262 1 96.12 111 PRO A C 1
ATOM 933 O O . PRO A 1 111 ? -3.279 -2.064 -4.457 1 96.12 111 PRO A O 1
ATOM 936 N N . TYR A 1 112 ? -2.949 -3.783 -3.076 1 97.06 112 TYR A N 1
ATOM 937 C CA . TYR A 1 112 ? -2.758 -2.934 -1.906 1 97.06 112 TYR A CA 1
ATOM 938 C C . TYR A 1 112 ? -1.298 -2.52 -1.766 1 97.06 112 TYR A C 1
ATOM 940 O O . TYR A 1 112 ? -1 -1.437 -1.256 1 97.06 112 TYR A O 1
ATOM 948 N N . ILE A 1 113 ? -0.432 -3.355 -2.143 1 96.38 113 ILE A N 1
ATOM 949 C CA . ILE A 1 113 ? 0.986 -3.205 -1.836 1 96.38 113 ILE A CA 1
ATOM 950 C C . ILE A 1 113 ? 1.688 -2.48 -2.982 1 96.38 113 ILE A C 1
ATOM 952 O O . ILE A 1 113 ? 2.537 -1.614 -2.75 1 96.38 113 ILE A O 1
ATOM 956 N N . MET A 1 114 ? 1.362 -2.857 -4.199 1 96.06 114 MET A N 1
ATOM 957 C CA . MET A 1 114 ? 1.942 -2.258 -5.398 1 96.06 114 MET A CA 1
ATOM 958 C C . MET A 1 114 ? 0.857 -1.904 -6.41 1 96.06 114 MET A C 1
ATOM 960 O O . MET A 1 114 ? 0.868 -2.402 -7.535 1 96.06 114 MET A O 1
ATOM 964 N N . PRO A 1 115 ? 0.005 -0.99 -6.02 1 95.44 115 PRO A N 1
ATOM 965 C CA . PRO A 1 115 ? -1.146 -0.693 -6.875 1 95.44 115 PRO A CA 1
ATOM 966 C C . PRO A 1 115 ? -0.738 -0.158 -8.25 1 95.44 115 PRO A C 1
ATOM 968 O O . PRO A 1 115 ? -1.471 -0.332 -9.227 1 95.44 115 PRO A O 1
ATOM 971 N N . GLU A 1 116 ? 0.423 0.424 -8.336 1 92.31 116 GLU A N 1
ATOM 972 C CA . GLU A 1 116 ? 0.884 1.012 -9.594 1 92.31 116 GLU A CA 1
ATOM 973 C C . GLU A 1 116 ? 1.173 -0.066 -10.633 1 92.31 116 GLU A C 1
ATOM 975 O O . GLU A 1 116 ? 1.328 0.234 -11.82 1 92.31 116 GLU A O 1
ATOM 980 N N . THR A 1 117 ? 1.209 -1.331 -10.195 1 91.25 117 THR A N 1
ATOM 981 C CA . THR A 1 117 ? 1.55 -2.424 -11.094 1 91.25 117 THR A CA 1
ATOM 982 C C . THR A 1 117 ? 0.296 -3.18 -11.531 1 91.25 117 THR A C 1
ATOM 984 O O . THR A 1 117 ? 0.386 -4.219 -12.18 1 91.25 117 THR A O 1
ATOM 987 N N . VAL A 1 118 ? -0.853 -2.688 -11.133 1 91.5 118 VAL A N 1
ATOM 988 C CA . VAL A 1 118 ? -2.119 -3.363 -11.391 1 91.5 118 VAL A CA 1
ATOM 989 C C . VAL A 1 118 ? -2.955 -2.535 -12.367 1 91.5 118 VAL A C 1
ATOM 991 O O . VAL A 1 118 ? -2.932 -1.303 -12.32 1 91.5 118 VAL A O 1
ATOM 994 N N . GLY A 1 119 ? -3.604 -3.242 -13.289 1 90.12 119 GLY A N 1
ATOM 995 C CA . GLY A 1 119 ? -4.508 -2.529 -14.18 1 90.12 119 GLY A CA 1
ATOM 996 C C . GLY A 1 119 ? -5.586 -1.757 -13.438 1 90.12 119 GLY A C 1
ATOM 997 O O . GLY A 1 119 ? -6.094 -2.217 -12.414 1 90.12 119 GLY A O 1
ATOM 998 N N . ARG A 1 120 ? -6.023 -0.634 -13.961 1 90.19 120 ARG A N 1
ATOM 999 C CA . ARG A 1 120 ? -6.914 0.32 -13.305 1 90.19 120 ARG A CA 1
ATOM 1000 C C . ARG A 1 120 ? -8.234 -0.341 -12.914 1 90.19 120 ARG A C 1
ATOM 1002 O O . ARG A 1 120 ? -8.656 -0.258 -11.758 1 90.19 120 ARG A O 1
ATOM 1009 N N . GLY A 1 121 ? -8.891 -1 -13.859 1 90.5 121 GLY A N 1
ATOM 1010 C CA . GLY A 1 121 ? -10.188 -1.604 -13.602 1 90.5 121 GLY A CA 1
ATOM 1011 C C . GLY A 1 121 ? -10.148 -2.648 -12.5 1 90.5 121 GLY A C 1
ATOM 1012 O O . GLY A 1 121 ? -10.984 -2.633 -11.594 1 90.5 121 GLY A O 1
ATOM 1013 N N . TYR A 1 122 ? -9.172 -3.514 -12.578 1 90.75 122 TYR A N 1
ATOM 1014 C CA . TYR A 1 122 ? -9.031 -4.562 -11.578 1 90.75 122 TYR A CA 1
ATOM 1015 C C . TYR A 1 122 ? -8.68 -3.973 -10.219 1 90.75 122 TYR A C 1
ATOM 1017 O O . TYR A 1 122 ? -9.188 -4.414 -9.188 1 90.75 122 TYR A O 1
ATOM 1025 N N . LEU A 1 123 ? -7.824 -2.957 -10.234 1 94.62 123 LEU A N 1
ATOM 1026 C CA . LEU A 1 123 ? -7.398 -2.303 -9.008 1 94.62 123 LEU A CA 1
ATOM 1027 C C . LEU A 1 123 ? -8.594 -1.733 -8.25 1 94.62 123 LEU A C 1
ATOM 1029 O O . LEU A 1 123 ? -8.789 -2.039 -7.07 1 94.62 123 LEU A O 1
ATOM 1033 N N . LEU A 1 124 ? -9.445 -0.967 -8.891 1 93.06 124 LEU A N 1
ATOM 1034 C CA . LEU A 1 124 ? -10.578 -0.305 -8.258 1 93.06 124 LEU A CA 1
ATOM 1035 C C . LEU A 1 124 ? -11.594 -1.327 -7.762 1 93.06 124 LEU A C 1
ATOM 1037 O O . LEU A 1 124 ? -12.156 -1.176 -6.672 1 93.06 124 LEU A O 1
ATOM 1041 N N . LYS A 1 125 ? -11.773 -2.324 -8.555 1 92.12 125 LYS A N 1
ATOM 1042 C CA . LYS A 1 125 ? -12.695 -3.385 -8.156 1 92.12 125 LYS A CA 1
ATOM 1043 C C . LYS A 1 125 ? -12.188 -4.113 -6.914 1 92.12 125 LYS A C 1
ATOM 1045 O O . LYS A 1 125 ? -12.953 -4.367 -5.98 1 92.12 125 LYS A O 1
ATOM 1050 N N . PHE A 1 126 ? -10.961 -4.453 -6.926 1 95.12 126 PHE A N 1
ATOM 1051 C CA . PHE A 1 126 ? -10.336 -5.176 -5.828 1 95.12 126 PHE A CA 1
ATOM 1052 C C . PHE A 1 126 ? -10.406 -4.367 -4.539 1 95.12 126 PHE A C 1
ATOM 1054 O O . PHE A 1 126 ? -10.82 -4.883 -3.496 1 95.12 126 PHE A O 1
ATOM 1061 N N . LEU A 1 127 ? -10.047 -3.088 -4.598 1 95.56 127 LEU A N 1
ATOM 1062 C CA . LEU A 1 127 ? -10.055 -2.215 -3.43 1 95.56 127 LEU A CA 1
ATOM 1063 C C . LEU A 1 127 ? -11.477 -2.037 -2.898 1 95.56 127 LEU A C 1
ATOM 1065 O O . LEU A 1 127 ? -11.68 -1.928 -1.687 1 95.56 127 LEU A O 1
ATOM 1069 N N . LYS A 1 128 ? -12.414 -2.037 -3.781 1 93.38 128 LYS A N 1
ATOM 1070 C CA . LYS A 1 128 ? -13.812 -1.812 -3.41 1 93.38 128 LYS A CA 1
ATOM 1071 C C . LYS A 1 128 ? -14.406 -3.049 -2.746 1 93.38 128 LYS A C 1
ATOM 1073 O O . LYS A 1 128 ? -15.133 -2.939 -1.753 1 93.38 128 LYS A O 1
ATOM 1078 N N . GLU A 1 129 ? -14.031 -4.18 -3.184 1 93.56 129 GLU A N 1
ATOM 1079 C CA . GLU A 1 129 ? -14.766 -5.383 -2.795 1 93.56 129 GLU A CA 1
ATOM 1080 C C . GLU A 1 129 ? -14.062 -6.113 -1.652 1 93.56 129 GLU A C 1
ATOM 1082 O O . GLU A 1 129 ? -14.719 -6.719 -0.802 1 93.56 129 GLU A O 1
ATOM 1087 N N . MET A 1 130 ? -12.766 -6.066 -1.605 1 95.69 130 MET A N 1
ATOM 1088 C CA . MET A 1 130 ? -11.984 -6.953 -0.753 1 95.69 130 MET A CA 1
ATOM 1089 C C . MET A 1 130 ? -12.336 -6.75 0.716 1 95.69 130 MET A C 1
ATOM 1091 O O . MET A 1 130 ? -12.516 -7.719 1.455 1 95.69 130 MET A O 1
ATOM 1095 N N . PRO A 1 131 ? -12.469 -5.461 1.197 1 94.94 131 PRO A N 1
ATOM 1096 C CA . PRO A 1 131 ? -12.812 -5.297 2.611 1 94.94 131 PRO A CA 1
ATOM 1097 C C . PRO A 1 131 ? -14.133 -5.961 2.979 1 94.94 131 PRO A C 1
ATOM 1099 O O . PRO A 1 131 ? -14.242 -6.594 4.031 1 94.94 131 PRO A O 1
ATOM 1102 N N . ASN A 1 132 ? -15.094 -5.875 2.123 1 92.62 132 ASN A N 1
ATOM 1103 C CA . ASN A 1 132 ? -16.391 -6.492 2.375 1 92.62 132 ASN A CA 1
ATOM 1104 C C . ASN A 1 132 ? -16.328 -8.016 2.291 1 92.62 132 ASN A C 1
ATOM 1106 O O . ASN A 1 132 ? -16.969 -8.711 3.076 1 92.62 132 ASN A O 1
ATOM 1110 N N . ILE A 1 133 ? -15.562 -8.5 1.302 1 94.12 133 ILE A N 1
ATOM 1111 C CA . ILE A 1 133 ? -15.414 -9.938 1.112 1 94.12 133 ILE A CA 1
ATOM 1112 C C . ILE A 1 133 ? -14.789 -10.562 2.359 1 94.12 133 ILE A C 1
ATOM 1114 O O . ILE A 1 133 ? -15.344 -11.508 2.93 1 94.12 133 ILE A O 1
ATOM 1118 N N . ILE A 1 134 ? -13.734 -9.992 2.824 1 95.38 134 ILE A N 1
ATOM 1119 C CA . ILE A 1 134 ? -12.961 -10.547 3.938 1 95.38 134 ILE A CA 1
ATOM 1120 C C . ILE A 1 134 ? -13.828 -10.57 5.195 1 95.38 134 ILE A C 1
ATOM 1122 O O . ILE A 1 134 ? -13.727 -11.5 6 1 95.38 134 ILE A O 1
ATOM 1126 N N . GLN A 1 135 ? -14.703 -9.594 5.324 1 92 135 GLN A N 1
ATOM 1127 C CA . GLN A 1 135 ? -15.523 -9.477 6.52 1 92 135 GLN A CA 1
ATOM 1128 C C . GLN A 1 135 ? -16.703 -10.445 6.477 1 92 135 GLN A C 1
ATOM 1130 O O . GLN A 1 135 ? -17.328 -10.719 7.504 1 92 135 GLN A O 1
ATOM 1135 N N . ASN A 1 136 ? -17.016 -11 5.293 1 92.69 136 ASN A N 1
ATOM 1136 C CA . ASN A 1 136 ? -18.25 -11.75 5.156 1 92.69 136 ASN A CA 1
ATOM 1137 C C . ASN A 1 136 ? -18 -13.211 4.793 1 92.69 136 ASN A C 1
ATOM 1139 O O . ASN A 1 136 ? -18.891 -13.914 4.336 1 92.69 136 ASN A O 1
ATOM 1143 N N . VAL A 1 137 ? -16.828 -13.703 4.938 1 96.44 137 VAL A N 1
ATOM 1144 C CA . VAL A 1 137 ? -16.516 -15.094 4.613 1 96.44 137 VAL A CA 1
ATOM 1145 C C . VAL A 1 137 ? -16.219 -15.867 5.895 1 96.44 137 VAL A C 1
ATOM 1147 O O . VAL A 1 137 ? -15.898 -15.273 6.93 1 96.44 137 VAL A O 1
ATOM 1150 N N . HIS A 1 138 ? -16.375 -17.141 5.789 1 97.38 138 HIS A N 1
ATOM 1151 C CA . HIS A 1 138 ? -16.203 -18.016 6.949 1 97.38 138 HIS A CA 1
ATOM 1152 C C . HIS A 1 138 ? -14.789 -18.578 7.016 1 97.38 138 HIS A C 1
ATOM 1154 O O . HIS A 1 138 ? -14.367 -19.078 8.062 1 97.38 138 HIS A O 1
ATOM 1160 N N . GLY A 1 139 ? -14.023 -18.516 5.926 1 98 139 GLY A N 1
ATOM 1161 C CA . GLY A 1 139 ? -12.641 -18.938 5.836 1 98 139 GLY A CA 1
ATOM 1162 C C . GLY A 1 139 ? -11.898 -18.328 4.66 1 98 139 GLY A C 1
ATOM 1163 O O . GLY A 1 139 ? -12.492 -18.094 3.604 1 98 139 GLY A O 1
ATOM 1164 N N . ILE A 1 140 ? -10.664 -18.078 4.902 1 98.62 140 ILE A N 1
ATOM 1165 C CA . ILE A 1 140 ? -9.797 -17.531 3.865 1 98.62 140 ILE A CA 1
ATOM 1166 C C . ILE A 1 140 ? -8.602 -18.453 3.648 1 98.62 140 ILE A C 1
ATOM 1168 O O . ILE A 1 140 ? -7.871 -18.766 4.59 1 98.62 140 ILE A O 1
ATOM 1172 N N . ILE A 1 141 ? -8.508 -18.906 2.447 1 98.81 141 ILE A N 1
ATOM 1173 C CA . ILE A 1 141 ? -7.34 -19.688 2.057 1 98.81 141 ILE A CA 1
ATOM 1174 C C . ILE A 1 141 ? -6.328 -18.781 1.362 1 98.81 141 ILE A C 1
ATOM 1176 O O . ILE A 1 141 ? -6.703 -17.891 0.593 1 98.81 141 ILE A O 1
ATOM 1180 N N . THR A 1 142 ? -5.059 -18.906 1.682 1 98.69 142 THR A N 1
ATOM 1181 C CA . THR A 1 142 ? -4.004 -18.188 0.978 1 98.69 142 THR A CA 1
ATOM 1182 C C . THR A 1 142 ? -2.842 -19.125 0.65 1 98.69 142 THR A C 1
ATOM 1184 O O . THR A 1 142 ? -2.887 -20.312 0.962 1 98.69 142 THR A O 1
ATOM 1187 N N . VAL A 1 143 ? -1.824 -18.625 -0.003 1 98.5 143 VAL A N 1
ATOM 1188 C CA . VAL A 1 143 ? -0.936 -19.531 -0.716 1 98.5 143 VAL A CA 1
ATOM 1189 C C . VAL A 1 143 ? 0.436 -19.547 -0.044 1 98.5 143 VAL A C 1
ATOM 1191 O O . VAL A 1 143 ? 1.288 -20.375 -0.379 1 98.5 143 VAL A O 1
ATOM 1194 N N . SER A 1 144 ? 0.701 -18.688 0.912 1 98.56 144 SER A N 1
ATOM 1195 C CA . SER A 1 144 ? 1.966 -18.625 1.637 1 98.56 144 SER A CA 1
ATOM 1196 C C . SER A 1 144 ? 1.794 -17.953 2.996 1 98.56 144 SER A C 1
ATOM 1198 O O . SER A 1 144 ? 0.792 -17.281 3.238 1 98.56 144 SER A O 1
ATOM 1200 N N . GLU A 1 145 ? 2.715 -18.234 3.904 1 98.5 145 GLU A N 1
ATOM 1201 C CA . GLU A 1 145 ? 2.705 -17.547 5.195 1 98.5 145 GLU A CA 1
ATOM 1202 C C . GLU A 1 145 ? 2.91 -16.047 5.023 1 98.5 145 GLU A C 1
ATOM 1204 O O . GLU A 1 145 ? 2.355 -15.25 5.785 1 98.5 145 GLU A O 1
ATOM 1209 N N . TYR A 1 146 ? 3.684 -15.711 4.055 1 98.38 146 TYR A N 1
ATOM 1210 C CA . TYR A 1 146 ? 3.891 -14.289 3.779 1 98.38 146 TYR A CA 1
ATOM 1211 C C . TYR A 1 146 ? 2.586 -13.617 3.379 1 98.38 146 TYR A C 1
ATOM 1213 O O . TYR A 1 146 ? 2.262 -12.531 3.873 1 98.38 146 TYR A O 1
ATOM 1221 N N . SER A 1 147 ? 1.887 -14.219 2.443 1 98.25 147 SER A N 1
ATOM 1222 C CA . SER A 1 147 ? 0.597 -13.672 2.035 1 98.25 147 SER A CA 1
ATOM 1223 C C . SER A 1 147 ? -0.362 -13.578 3.217 1 98.25 147 SER A C 1
ATOM 1225 O O . SER A 1 147 ? -1.137 -12.625 3.32 1 98.25 147 SER A O 1
ATOM 1227 N N . LYS A 1 148 ? -0.35 -14.617 4.07 1 98.56 148 LYS A N 1
ATOM 1228 C CA . LYS A 1 148 ? -1.171 -14.562 5.277 1 98.56 148 LYS A CA 1
ATOM 1229 C C . LYS A 1 148 ? -0.838 -13.336 6.117 1 98.56 148 LYS A C 1
ATOM 1231 O O . LYS A 1 148 ? -1.737 -12.625 6.574 1 98.56 148 LYS A O 1
ATOM 1236 N N . LYS A 1 149 ? 0.41 -13.086 6.316 1 97.94 149 LYS A N 1
ATOM 1237 C CA . LYS A 1 149 ? 0.849 -11.93 7.09 1 97.94 149 LYS A CA 1
ATOM 1238 C C . LYS A 1 149 ? 0.361 -10.633 6.461 1 97.94 149 LYS A C 1
ATOM 1240 O O . LYS A 1 149 ? -0.068 -9.711 7.164 1 97.94 149 LYS A O 1
ATOM 1245 N N . ASP A 1 150 ? 0.479 -10.531 5.145 1 97.44 150 ASP A N 1
ATOM 1246 C CA . ASP A 1 150 ? 0.027 -9.336 4.438 1 97.44 150 ASP A CA 1
ATOM 1247 C C . ASP A 1 150 ? -1.477 -9.133 4.605 1 97.44 150 ASP A C 1
ATOM 1249 O O . ASP A 1 150 ? -1.942 -8 4.77 1 97.44 150 ASP A O 1
ATOM 1253 N N . ILE A 1 151 ? -2.229 -10.25 4.484 1 97.94 151 ILE A N 1
ATOM 1254 C CA . ILE A 1 151 ? -3.674 -10.172 4.668 1 97.94 151 ILE A CA 1
ATOM 1255 C C . ILE A 1 151 ? -3.984 -9.617 6.059 1 97.94 151 ILE A C 1
ATOM 1257 O O . ILE A 1 151 ? -4.797 -8.703 6.203 1 97.94 151 ILE A O 1
ATOM 1261 N N . LEU A 1 152 ? -3.295 -10.117 7.047 1 97.56 152 LEU A N 1
ATOM 1262 C CA . LEU A 1 152 ? -3.549 -9.719 8.43 1 97.56 152 LEU A CA 1
ATOM 1263 C C . LEU A 1 152 ? -3.125 -8.273 8.664 1 97.56 152 LEU A C 1
ATOM 1265 O O . LEU A 1 152 ? -3.697 -7.586 9.508 1 97.56 152 LEU A O 1
ATOM 1269 N N . LYS A 1 153 ? -2.117 -7.859 7.898 1 96.44 153 LYS A N 1
ATOM 1270 C CA . LYS A 1 153 ? -1.64 -6.484 7.996 1 96.44 153 LYS A CA 1
ATOM 1271 C C . LYS A 1 153 ? -2.738 -5.492 7.617 1 96.44 153 LYS A C 1
ATOM 1273 O O . LYS A 1 153 ? -2.92 -4.473 8.289 1 96.44 153 LYS A O 1
ATOM 1278 N N . PHE A 1 154 ? -3.496 -5.746 6.598 1 96.31 154 PHE A N 1
ATOM 1279 C CA . PHE A 1 154 ? -4.535 -4.852 6.105 1 96.31 154 PHE A CA 1
ATOM 1280 C C . PHE A 1 154 ? -5.875 -5.168 6.762 1 96.31 154 PHE A C 1
ATOM 1282 O O . PHE A 1 154 ? -6.707 -4.273 6.949 1 96.31 154 PHE A O 1
ATOM 1289 N N . PHE A 1 155 ? -6.055 -6.418 7.012 1 96.12 155 PHE A N 1
ATOM 1290 C CA . PHE A 1 155 ? -7.316 -6.883 7.582 1 96.12 155 PHE A CA 1
ATOM 1291 C C . PHE A 1 155 ? -7.07 -7.668 8.867 1 96.12 155 PHE A C 1
ATOM 1293 O O . PHE A 1 155 ? -7.012 -8.898 8.844 1 96.12 155 PHE A O 1
ATOM 1300 N N . PRO A 1 156 ? -7.012 -6.918 9.977 1 93.31 156 PRO A N 1
ATOM 1301 C CA . PRO A 1 156 ? -6.719 -7.574 11.25 1 93.31 156 PRO A CA 1
ATOM 1302 C C . PRO A 1 156 ? -7.902 -8.375 11.789 1 93.31 156 PRO A C 1
ATOM 1304 O O . PRO A 1 156 ? -8.508 -7.992 12.797 1 93.31 156 PRO A O 1
ATOM 1307 N N . ILE A 1 157 ? -8.156 -9.477 11.227 1 93.06 157 ILE A N 1
ATOM 1308 C CA . ILE A 1 157 ? -9.188 -10.422 11.633 1 93.06 157 ILE A CA 1
ATOM 1309 C C . ILE A 1 157 ? -8.562 -11.57 12.414 1 93.06 157 ILE A C 1
ATOM 1311 O O . ILE A 1 157 ? -7.359 -11.562 12.688 1 93.06 157 ILE A O 1
ATOM 1315 N N . ASP A 1 158 ? -9.367 -12.508 12.836 1 95.25 158 ASP A N 1
ATOM 1316 C CA . ASP A 1 158 ? -8.867 -13.688 13.531 1 95.25 158 ASP A CA 1
ATOM 1317 C C . ASP A 1 158 ? -7.922 -14.492 12.641 1 95.25 158 ASP A C 1
ATOM 1319 O O . ASP A 1 158 ? -8.328 -14.992 11.586 1 95.25 158 ASP A O 1
ATOM 1323 N N . PRO A 1 159 ? -6.684 -14.586 13.078 1 96.81 159 PRO A N 1
ATOM 1324 C CA . PRO A 1 159 ? -5.711 -15.312 12.258 1 96.81 159 PRO A CA 1
ATOM 1325 C C . PRO A 1 159 ? -6.113 -16.766 12.008 1 96.81 159 PRO A C 1
ATOM 1327 O O . PRO A 1 159 ? -5.699 -17.359 11.008 1 96.81 159 PRO A O 1
ATOM 1330 N N . ASP A 1 160 ? -6.941 -17.312 12.836 1 96.5 160 ASP A N 1
ATOM 1331 C CA . ASP A 1 160 ? -7.352 -18.719 12.711 1 96.5 160 ASP A CA 1
ATOM 1332 C C . ASP A 1 160 ? -8.344 -18.891 11.562 1 96.5 160 ASP A C 1
ATOM 1334 O O . ASP A 1 160 ? -8.617 -20.016 11.141 1 96.5 160 ASP A O 1
ATOM 1338 N N . LYS A 1 161 ? -8.805 -17.828 10.992 1 97.12 161 LYS A N 1
ATOM 1339 C CA . LYS A 1 161 ? -9.711 -17.875 9.852 1 97.12 161 LYS A CA 1
ATOM 1340 C C . LYS A 1 161 ? -8.93 -17.906 8.539 1 97.12 161 LYS A C 1
ATOM 1342 O O . LYS A 1 161 ? -9.516 -18.094 7.465 1 97.12 161 LYS A O 1
ATOM 1347 N N . ILE A 1 162 ? -7.617 -17.766 8.617 1 98.5 162 ILE A N 1
ATOM 1348 C CA . ILE A 1 162 ? -6.773 -17.766 7.43 1 98.5 162 ILE A CA 1
ATOM 1349 C C . ILE A 1 162 ? -5.926 -19.031 7.398 1 98.5 162 ILE A C 1
ATOM 1351 O O . ILE A 1 162 ? -5.184 -19.312 8.344 1 98.5 162 ILE A O 1
ATOM 1355 N N . PHE A 1 163 ? -6.062 -19.766 6.336 1 98.69 163 PHE A N 1
ATOM 1356 C CA . PHE A 1 163 ? -5.387 -21.047 6.188 1 98.69 163 PHE A CA 1
ATOM 1357 C C . PHE A 1 163 ? -4.391 -21.016 5.031 1 98.69 163 PHE A C 1
ATOM 1359 O O . PHE A 1 163 ? -4.73 -20.578 3.93 1 98.69 163 PHE A O 1
ATOM 1366 N N . VAL A 1 164 ? -3.184 -21.438 5.301 1 98.75 164 VAL A N 1
ATOM 1367 C CA . VAL A 1 164 ? -2.148 -21.438 4.273 1 98.75 164 VAL A CA 1
ATOM 1368 C C . VAL A 1 164 ? -2.102 -22.797 3.588 1 98.75 164 VAL A C 1
ATOM 1370 O O . VAL A 1 164 ? -1.883 -23.812 4.242 1 98.75 164 VAL A O 1
ATOM 1373 N N . THR A 1 165 ? -2.383 -22.828 2.297 1 98.5 165 THR A N 1
ATOM 1374 C CA . THR A 1 165 ? -2.291 -24.016 1.457 1 98.5 165 THR A CA 1
ATOM 1375 C C . THR A 1 165 ? -1.344 -23.781 0.284 1 98.5 165 THR A C 1
ATOM 1377 O O . THR A 1 165 ? -1.763 -23.297 -0.771 1 98.5 165 THR A O 1
ATOM 1380 N N . PRO A 1 166 ? -0.059 -24.172 0.453 1 97.81 166 PRO A N 1
ATOM 1381 C CA . PRO A 1 166 ? 0.929 -23.906 -0.595 1 97.81 166 PRO A CA 1
ATOM 1382 C C . PRO A 1 166 ? 0.556 -24.547 -1.932 1 97.81 166 PRO A C 1
ATOM 1384 O O . PRO A 1 166 ? -0.128 -25.562 -1.96 1 97.81 166 PRO A O 1
ATOM 1387 N N . LEU A 1 167 ? 1.013 -23.984 -2.992 1 97.88 167 LEU A N 1
ATOM 1388 C CA . LEU A 1 167 ? 0.778 -24.5 -4.336 1 97.88 167 LEU A CA 1
ATOM 1389 C C . LEU A 1 167 ? 1.837 -25.531 -4.715 1 97.88 167 LEU A C 1
ATOM 1391 O O . LEU A 1 167 ? 2.564 -26.031 -3.854 1 97.88 167 LEU A O 1
ATOM 1395 N N . ALA A 1 168 ? 1.787 -25.906 -5.996 1 97.88 168 ALA A N 1
ATOM 1396 C CA . ALA A 1 168 ? 2.764 -26.859 -6.531 1 97.88 168 ALA A CA 1
ATOM 1397 C C . ALA A 1 168 ? 2.932 -26.672 -8.039 1 97.88 168 ALA A C 1
ATOM 1399 O O . ALA A 1 168 ? 2.092 -26.047 -8.695 1 97.88 168 ALA A O 1
ATOM 1400 N N . ALA A 1 169 ? 4.035 -27.141 -8.469 1 96.75 169 ALA A N 1
ATOM 1401 C CA . ALA A 1 169 ? 4.23 -27.172 -9.922 1 96.75 169 ALA A CA 1
ATOM 1402 C C . ALA A 1 169 ? 3.457 -28.328 -10.555 1 96.75 169 ALA A C 1
ATOM 1404 O O . ALA A 1 169 ? 3.367 -29.406 -9.984 1 96.75 169 ALA A O 1
ATOM 1405 N N . ASP A 1 170 ? 2.957 -28.062 -11.711 1 94.25 170 ASP A N 1
ATOM 1406 C CA . ASP A 1 170 ? 2.297 -29.109 -12.469 1 94.25 170 ASP A CA 1
ATOM 1407 C C . ASP A 1 170 ? 3.25 -30.281 -12.742 1 94.25 170 ASP A C 1
ATOM 1409 O O . ASP A 1 170 ? 4.469 -30.094 -12.781 1 94.25 170 ASP A O 1
ATOM 1413 N N . SER A 1 171 ? 2.686 -31.438 -12.992 1 93 171 SER A N 1
ATOM 1414 C CA . SER A 1 171 ? 3.482 -32.656 -13.156 1 93 171 SER A CA 1
ATOM 1415 C C . SER A 1 171 ? 4.277 -32.625 -14.461 1 93 171 SER A C 1
ATOM 1417 O O . SER A 1 171 ? 5.238 -33.375 -14.625 1 93 171 SER A O 1
ATOM 1419 N N . ILE A 1 172 ? 3.912 -31.75 -15.297 1 94.5 172 ILE A N 1
ATOM 1420 C CA . ILE A 1 172 ? 4.602 -31.672 -16.578 1 94.5 172 ILE A CA 1
ATOM 1421 C C . ILE A 1 172 ? 6.016 -31.125 -16.359 1 94.5 172 ILE A C 1
ATOM 1423 O O . ILE A 1 172 ? 6.895 -31.328 -17.203 1 94.5 172 ILE A O 1
ATOM 1427 N N . TYR A 1 173 ? 6.207 -30.422 -15.297 1 97.69 173 TYR A N 1
ATOM 1428 C CA . TYR A 1 173 ? 7.527 -29.891 -14.984 1 97.69 173 TYR A CA 1
ATOM 1429 C C . TYR A 1 173 ? 8.383 -30.938 -14.273 1 97.69 173 TYR A C 1
ATOM 1431 O O . TYR A 1 173 ? 8.203 -31.172 -13.07 1 97.69 173 TYR A O 1
ATOM 1439 N N . LYS A 1 174 ? 9.273 -31.531 -14.992 1 98 174 LYS A N 1
ATOM 1440 C CA . LYS A 1 174 ? 10.148 -32.594 -14.531 1 98 174 LYS A CA 1
ATOM 1441 C C . LYS A 1 174 ? 11.445 -32.625 -15.328 1 98 174 LYS A C 1
ATOM 1443 O O . LYS A 1 174 ? 11.531 -32.062 -16.406 1 98 174 LYS A O 1
ATOM 1448 N N . PRO A 1 175 ? 12.469 -33.281 -14.789 1 98.44 175 PRO A N 1
ATOM 1449 C CA . PRO A 1 175 ? 13.727 -33.375 -15.539 1 98.44 175 PRO A CA 1
ATOM 1450 C C . PRO A 1 175 ? 13.562 -34.062 -16.891 1 98.44 175 PRO A C 1
ATOM 1452 O O . PRO A 1 175 ? 12.906 -35.094 -16.969 1 98.44 175 PRO A O 1
ATOM 1455 N N . LEU A 1 176 ? 14.102 -33.406 -17.891 1 98.38 176 LEU A N 1
ATOM 1456 C CA . LEU A 1 176 ? 14.188 -33.938 -19.25 1 98.38 176 LEU A CA 1
ATOM 1457 C C . LEU A 1 176 ? 15.633 -33.938 -19.75 1 98.38 176 LEU A C 1
ATOM 1459 O O . LEU A 1 176 ? 16.484 -33.281 -19.156 1 98.38 176 LEU A O 1
ATOM 1463 N N . ASP A 1 177 ? 15.852 -34.625 -20.828 1 97.88 177 ASP A N 1
ATOM 1464 C CA . ASP A 1 177 ? 17.188 -34.625 -21.422 1 97.88 177 ASP A CA 1
ATOM 1465 C C . ASP A 1 177 ? 17.531 -33.25 -21.969 1 97.88 177 ASP A C 1
ATOM 1467 O O . ASP A 1 177 ? 16.844 -32.75 -22.875 1 97.88 177 ASP A O 1
ATOM 1471 N N . LYS A 1 178 ? 18.578 -32.719 -21.484 1 97.25 178 LYS A N 1
ATOM 1472 C CA . LYS A 1 178 ? 18.938 -31.344 -21.812 1 97.25 178 LYS A CA 1
ATOM 1473 C C . LYS A 1 178 ? 19.281 -31.203 -23.281 1 97.25 178 LYS A C 1
ATOM 1475 O O . LYS A 1 178 ? 18.906 -30.219 -23.922 1 97.25 178 LYS A O 1
ATOM 1480 N N . ASN A 1 179 ? 20 -32.125 -23.797 1 96.75 179 ASN A N 1
ATOM 1481 C CA . ASN A 1 179 ? 20.422 -32.062 -25.188 1 96.75 179 ASN A CA 1
ATOM 1482 C C . ASN A 1 179 ? 19.234 -32.156 -26.141 1 96.75 179 ASN A C 1
ATOM 1484 O O . ASN A 1 179 ? 19.203 -31.469 -27.172 1 96.75 179 ASN A O 1
ATOM 1488 N N . MET A 1 180 ? 18.344 -33 -25.797 1 97.94 180 MET A N 1
ATOM 1489 C CA . MET A 1 180 ? 17.125 -33.094 -26.594 1 97.94 180 MET A CA 1
ATOM 1490 C C . MET A 1 180 ? 16.344 -31.781 -26.578 1 97.94 180 MET A C 1
ATOM 1492 O O . MET A 1 180 ? 15.875 -31.328 -27.625 1 97.94 180 MET A O 1
ATOM 1496 N N . CYS A 1 181 ? 16.234 -31.203 -25.375 1 98.38 181 CYS A N 1
ATOM 1497 C CA . CYS A 1 181 ? 15.516 -29.953 -25.234 1 98.38 181 CYS A CA 1
ATOM 1498 C C . CYS A 1 181 ? 16.219 -28.828 -26 1 98.38 181 CYS A C 1
ATOM 1500 O O . CYS A 1 181 ? 15.555 -28.016 -26.656 1 98.38 181 CYS A O 1
ATOM 1502 N N . LYS A 1 182 ? 17.484 -28.781 -25.984 1 97.88 182 LYS A N 1
ATOM 1503 C CA . LYS A 1 182 ? 18.266 -27.781 -26.703 1 97.88 182 LYS A CA 1
ATOM 1504 C C . LYS A 1 182 ? 18.047 -27.906 -28.219 1 97.88 182 LYS A C 1
ATOM 1506 O O . LYS A 1 182 ? 17.922 -26.891 -28.906 1 97.88 182 LYS A O 1
ATOM 1511 N N . SER A 1 183 ? 18.016 -29.125 -28.672 1 97.75 183 SER A N 1
ATOM 1512 C CA . SER A 1 183 ? 17.797 -29.359 -30.109 1 97.75 183 SER A CA 1
ATOM 1513 C C . SER A 1 183 ? 16.438 -28.859 -30.547 1 97.75 183 SER A C 1
ATOM 1515 O O . SER A 1 183 ? 16.297 -28.281 -31.625 1 97.75 183 SER A O 1
ATOM 1517 N N . LEU A 1 184 ? 15.453 -29.094 -29.734 1 97.31 184 LEU A N 1
ATOM 1518 C CA . LEU A 1 184 ? 14.102 -28.656 -30.047 1 97.31 184 LEU A CA 1
ATOM 1519 C C . LEU A 1 184 ? 14.016 -27.141 -30.078 1 97.31 184 LEU A C 1
ATOM 1521 O O . LEU A 1 184 ? 13.352 -26.578 -30.953 1 97.31 184 LEU A O 1
ATOM 1525 N N . LEU A 1 185 ? 14.711 -26.5 -29.156 1 97.62 185 LEU A N 1
ATOM 1526 C CA . LEU A 1 185 ? 14.672 -25.031 -29.078 1 97.62 185 LEU A CA 1
ATOM 1527 C C . LEU A 1 185 ? 15.43 -24.422 -30.25 1 97.62 185 LEU A C 1
ATOM 1529 O O . LEU A 1 185 ? 15.055 -23.359 -30.75 1 97.62 185 LEU A O 1
ATOM 1533 N N . LYS A 1 186 ? 16.484 -25.062 -30.641 1 96.88 186 LYS A N 1
ATOM 1534 C CA . LYS A 1 186 ? 17.203 -24.609 -31.828 1 96.88 186 LYS A CA 1
ATOM 1535 C C . LYS A 1 186 ? 16.328 -24.641 -33.062 1 96.88 186 LYS A C 1
ATOM 1537 O O . LYS A 1 186 ? 16.281 -23.672 -33.812 1 96.88 186 LYS A O 1
ATOM 1542 N N . GLU A 1 187 ? 15.609 -25.656 -33.219 1 96.69 187 GLU A N 1
ATOM 1543 C CA . GLU A 1 187 ? 14.773 -25.859 -34.375 1 96.69 187 GLU A CA 1
ATOM 1544 C C . GLU A 1 187 ? 13.562 -24.938 -34.375 1 96.69 187 GLU A C 1
ATOM 1546 O O . GLU A 1 187 ? 13.258 -24.297 -35.406 1 96.69 187 GLU A O 1
ATOM 1551 N N . LYS A 1 188 ? 12.945 -24.812 -33.25 1 95.06 188 LYS A N 1
ATOM 1552 C CA . LYS A 1 188 ? 11.648 -24.141 -33.188 1 95.06 188 LYS A CA 1
ATOM 1553 C C . LYS A 1 188 ? 11.805 -22.656 -32.875 1 95.06 188 LYS A C 1
ATOM 1555 O O . LYS A 1 188 ? 11.008 -21.828 -33.312 1 95.06 188 LYS A O 1
ATOM 1560 N N . TYR A 1 189 ? 12.844 -22.281 -32.062 1 94.75 189 TYR A N 1
ATOM 1561 C CA . TYR A 1 189 ? 12.93 -20.906 -31.562 1 94.75 189 TYR A CA 1
ATOM 1562 C C . TYR A 1 189 ? 14.266 -20.281 -31.922 1 94.75 189 TYR A C 1
ATOM 1564 O O . TYR A 1 189 ? 14.547 -19.141 -31.531 1 94.75 189 TYR A O 1
ATOM 1572 N N . ASN A 1 190 ? 15.172 -21.016 -32.625 1 94.25 190 ASN A N 1
ATOM 1573 C CA . ASN A 1 190 ? 16.484 -20.531 -33.031 1 94.25 190 ASN A CA 1
ATOM 1574 C C . ASN A 1 190 ? 17.344 -20.125 -31.859 1 94.25 190 ASN A C 1
ATOM 1576 O O . ASN A 1 190 ? 17.984 -19.078 -31.875 1 94.25 190 ASN A O 1
ATOM 1580 N N . ILE A 1 191 ? 17.219 -20.875 -30.734 1 95.69 191 ILE A N 1
ATOM 1581 C CA . ILE A 1 191 ? 18.078 -20.703 -29.562 1 95.69 191 ILE A CA 1
ATOM 1582 C C . ILE A 1 191 ? 19.203 -21.734 -29.594 1 95.69 191 ILE A C 1
ATOM 1584 O O . ILE A 1 191 ? 18.953 -22.922 -29.391 1 95.69 191 ILE A O 1
ATOM 1588 N N . THR A 1 192 ? 20.422 -21.281 -29.812 1 94.94 192 THR A N 1
ATOM 1589 C CA . THR A 1 192 ? 21.531 -22.188 -30.016 1 94.94 192 THR A CA 1
ATOM 1590 C C . THR A 1 192 ? 22.547 -22.078 -28.891 1 94.94 192 THR A C 1
ATOM 1592 O O . THR A 1 192 ? 23.156 -23.062 -28.484 1 94.94 192 THR A O 1
ATOM 1595 N N . ASN A 1 193 ? 22.688 -20.891 -28.359 1 96.06 193 ASN A N 1
ATOM 1596 C CA . ASN A 1 193 ? 23.641 -20.656 -27.281 1 96.06 193 ASN A CA 1
ATOM 1597 C C . ASN A 1 193 ? 23.094 -21.094 -25.922 1 96.06 193 ASN A C 1
ATOM 1599 O O . ASN A 1 193 ? 21.875 -21.172 -25.75 1 96.06 193 ASN A O 1
ATOM 1603 N N . PRO A 1 194 ? 24.062 -21.484 -25.062 1 97.5 194 PRO A N 1
ATOM 1604 C CA . PRO A 1 194 ? 23.562 -21.594 -23.688 1 97.5 194 PRO A CA 1
ATOM 1605 C C . PRO A 1 194 ? 22.844 -20.344 -23.219 1 97.5 194 PRO A C 1
ATOM 1607 O O . PRO A 1 194 ? 23.172 -19.234 -23.672 1 97.5 194 PRO A O 1
ATOM 1610 N N . PHE A 1 195 ? 21.875 -20.5 -22.312 1 98.31 195 PHE A N 1
ATOM 1611 C CA . PHE A 1 195 ? 21.109 -19.297 -22 1 98.31 195 PHE A CA 1
ATOM 1612 C C . PHE A 1 195 ? 20.578 -19.328 -20.578 1 98.31 195 PHE A C 1
ATOM 1614 O O . PHE A 1 195 ? 20.531 -20.406 -19.953 1 98.31 195 PHE A O 1
ATOM 1621 N N . VAL A 1 196 ? 20.281 -18.156 -20.078 1 98.5 196 VAL A N 1
ATOM 1622 C CA . VAL A 1 196 ? 19.531 -17.891 -18.859 1 98.5 196 VAL A CA 1
ATOM 1623 C C . VAL A 1 196 ? 18.078 -17.594 -19.203 1 98.5 196 VAL A C 1
ATOM 1625 O O . VAL A 1 196 ? 17.797 -16.891 -20.188 1 98.5 196 VAL A O 1
ATOM 1628 N N . LEU A 1 197 ? 17.188 -18.141 -18.391 1 98.75 197 LEU A N 1
ATOM 1629 C CA . LEU A 1 197 ? 15.781 -18.031 -18.75 1 98.75 197 LEU A CA 1
ATOM 1630 C C . LEU A 1 197 ? 15.031 -17.156 -17.75 1 98.75 197 LEU A C 1
ATOM 1632 O O . LEU A 1 197 ? 15.25 -17.266 -16.547 1 98.75 197 LEU A O 1
ATOM 1636 N N . TYR A 1 198 ? 14.281 -16.297 -18.266 1 98.12 198 TYR A N 1
ATOM 1637 C CA . TYR A 1 198 ? 13.195 -15.656 -17.547 1 98.12 198 TYR A CA 1
ATOM 1638 C C . TYR A 1 198 ? 11.836 -16.047 -18.125 1 98.12 198 TYR A C 1
ATOM 1640 O O . TYR A 1 198 ? 11.688 -16.156 -19.344 1 98.12 198 TYR A O 1
ATOM 1648 N N . LEU A 1 199 ? 10.883 -16.266 -17.203 1 95.44 199 LEU A N 1
ATOM 1649 C CA . LEU A 1 199 ? 9.523 -16.562 -17.609 1 95.44 199 LEU A CA 1
ATOM 1650 C C . LEU A 1 199 ? 8.516 -15.797 -16.766 1 95.44 199 LEU A C 1
ATOM 1652 O O . LEU A 1 199 ? 8.516 -15.906 -15.539 1 95.44 199 LEU A O 1
ATOM 1656 N N . GLY A 1 200 ? 7.645 -15.078 -17.391 1 90 200 GLY A N 1
ATOM 1657 C CA . GLY A 1 200 ? 6.59 -14.367 -16.688 1 90 200 GLY A CA 1
ATOM 1658 C C . GLY A 1 200 ? 6.086 -13.148 -17.438 1 90 200 GLY A C 1
ATOM 1659 O O . GLY A 1 200 ? 6.41 -12.961 -18.609 1 90 200 GLY A O 1
ATOM 1660 N N . GLY A 1 201 ? 5.246 -12.406 -16.875 1 87.12 201 GLY A N 1
ATOM 1661 C CA . GLY A 1 201 ? 4.762 -11.164 -17.438 1 87.12 201 GLY A CA 1
ATOM 1662 C C . GLY A 1 201 ? 5.754 -10.023 -17.328 1 87.12 201 GLY A C 1
ATOM 1663 O O . GLY A 1 201 ? 6.91 -10.234 -16.953 1 87.12 201 GLY A O 1
ATOM 1664 N N . PHE A 1 202 ? 5.285 -8.859 -17.75 1 90.06 202 PHE A N 1
ATOM 1665 C CA . PHE A 1 202 ? 6.199 -7.727 -17.844 1 90.06 202 PHE A CA 1
ATOM 1666 C C . PHE A 1 202 ? 5.734 -6.582 -16.953 1 90.06 202 PHE A C 1
ATOM 1668 O O . PHE A 1 202 ? 6.105 -5.43 -17.156 1 90.06 202 PHE A O 1
ATOM 1675 N N . SER A 1 203 ? 4.902 -6.949 -16.016 1 89.56 203 SER A N 1
ATOM 1676 C CA . SER A 1 203 ? 4.598 -5.906 -15.047 1 89.56 203 SER A CA 1
ATOM 1677 C C . SER A 1 203 ? 5.859 -5.418 -14.352 1 89.56 203 SER A C 1
ATOM 1679 O O . SER A 1 203 ? 6.84 -6.156 -14.242 1 89.56 203 SER A O 1
ATOM 1681 N N . ALA A 1 204 ? 5.871 -4.207 -13.906 1 91.31 204 ALA A N 1
ATOM 1682 C CA . ALA A 1 204 ? 7.051 -3.605 -13.289 1 91.31 204 ALA A CA 1
ATOM 1683 C C . ALA A 1 204 ? 7.535 -4.434 -12.109 1 91.31 204 ALA A C 1
ATOM 1685 O O . ALA A 1 204 ? 8.734 -4.477 -11.82 1 91.31 204 ALA A O 1
ATOM 1686 N N . ARG A 1 205 ? 6.641 -5.078 -11.445 1 94.12 205 ARG A N 1
ATOM 1687 C CA . ARG A 1 205 ? 7.004 -5.855 -10.266 1 94.12 205 ARG A CA 1
ATOM 1688 C C . ARG A 1 205 ? 7.895 -7.035 -10.633 1 94.12 205 ARG A C 1
ATOM 1690 O O . ARG A 1 205 ? 8.617 -7.562 -9.789 1 94.12 205 ARG A O 1
ATOM 1697 N N . LYS A 1 206 ? 7.898 -7.441 -11.883 1 95.69 206 LYS A N 1
ATOM 1698 C CA . LYS A 1 206 ? 8.688 -8.586 -12.32 1 95.69 206 LYS A CA 1
ATOM 1699 C C . LYS A 1 206 ? 10.148 -8.203 -12.523 1 95.69 206 LYS A C 1
ATOM 1701 O O . LYS A 1 206 ? 11.016 -9.07 -12.617 1 95.69 206 LYS A O 1
ATOM 1706 N N . ASN A 1 207 ? 10.453 -6.938 -12.688 1 97.06 207 ASN A N 1
ATOM 1707 C CA . ASN A 1 207 ? 11.805 -6.395 -12.617 1 97.06 207 ASN A CA 1
ATOM 1708 C C . ASN A 1 207 ? 12.656 -6.859 -13.797 1 97.06 207 ASN A C 1
ATOM 1710 O O . ASN A 1 207 ? 13.852 -7.102 -13.641 1 97.06 207 ASN A O 1
ATOM 1714 N N . VAL A 1 208 ? 12.031 -6.941 -14.969 1 96.88 208 VAL A N 1
ATOM 1715 C CA . VAL A 1 208 ? 12.688 -7.449 -16.172 1 96.88 208 VAL A CA 1
ATOM 1716 C C . VAL A 1 208 ? 13.781 -6.477 -16.609 1 96.88 208 VAL A C 1
ATOM 1718 O O . VAL A 1 208 ? 14.883 -6.898 -16.969 1 96.88 208 VAL A O 1
ATOM 1721 N N . PRO A 1 209 ? 13.586 -5.141 -16.531 1 96.62 209 PRO A N 1
ATOM 1722 C CA . PRO A 1 209 ? 14.648 -4.211 -16.906 1 96.62 209 PRO A CA 1
ATOM 1723 C C . PRO A 1 209 ? 15.938 -4.418 -16.109 1 96.62 209 PRO A C 1
ATOM 1725 O O . PRO A 1 209 ? 17.031 -4.422 -16.688 1 96.62 209 PRO A O 1
ATOM 1728 N N . SER A 1 210 ? 15.781 -4.645 -14.805 1 97.75 210 SER A N 1
ATOM 1729 C CA . SER A 1 210 ? 16.969 -4.863 -13.977 1 97.75 210 SER A CA 1
ATOM 1730 C C . SER A 1 210 ? 17.688 -6.145 -14.367 1 97.75 210 SER A C 1
ATOM 1732 O O . SER A 1 210 ? 18.922 -6.203 -14.328 1 97.75 210 SER A O 1
ATOM 1734 N N . LEU A 1 211 ? 16.938 -7.145 -14.727 1 98.25 211 LEU A N 1
ATOM 1735 C CA . LEU A 1 211 ? 17.547 -8.398 -15.18 1 98.25 211 LEU A CA 1
ATOM 1736 C C . LEU A 1 211 ? 18.344 -8.188 -16.453 1 98.25 211 LEU A C 1
ATOM 1738 O O . LEU A 1 211 ? 19.469 -8.664 -16.578 1 98.25 211 LEU A O 1
ATOM 1742 N N . ILE A 1 212 ? 17.734 -7.48 -17.406 1 97.56 212 ILE A N 1
ATOM 1743 C CA . ILE A 1 212 ? 18.391 -7.223 -18.688 1 97.56 212 ILE A CA 1
ATOM 1744 C C . ILE A 1 212 ? 19.672 -6.43 -18.453 1 97.56 212 ILE A C 1
ATOM 1746 O O . ILE A 1 212 ? 20.734 -6.805 -18.938 1 97.56 212 ILE A O 1
ATOM 1750 N N . ASN A 1 213 ? 19.547 -5.371 -17.672 1 97.25 213 ASN A N 1
ATOM 1751 C CA . ASN A 1 213 ? 20.703 -4.535 -17.375 1 97.25 213 ASN A CA 1
ATOM 1752 C C . ASN A 1 213 ? 21.812 -5.34 -16.703 1 97.25 213 ASN A C 1
ATOM 1754 O O . ASN A 1 213 ? 22.984 -5.207 -17.062 1 97.25 213 ASN A O 1
ATOM 1758 N N . SER A 1 214 ? 21.453 -6.109 -15.727 1 98.44 214 SER A N 1
ATOM 1759 C CA . SER A 1 214 ? 22.422 -6.902 -14.977 1 98.44 214 SER A CA 1
ATOM 1760 C C . SER A 1 214 ? 23.109 -7.918 -15.867 1 98.44 214 SER A C 1
ATOM 1762 O O . SER A 1 214 ? 24.328 -8.117 -15.766 1 98.44 214 SER A O 1
ATOM 1764 N N . PHE A 1 215 ? 22.422 -8.609 -16.781 1 98.19 215 PHE A N 1
ATOM 1765 C CA . PHE A 1 215 ? 22.984 -9.609 -17.688 1 98.19 215 PHE A CA 1
ATOM 1766 C C . PHE A 1 215 ? 23.969 -8.961 -18.656 1 98.19 215 PHE A C 1
ATOM 1768 O O . PHE A 1 215 ? 25.078 -9.469 -18.859 1 98.19 215 PHE A O 1
ATOM 1775 N N . LEU A 1 216 ? 23.5 -7.836 -19.234 1 97.12 216 LEU A N 1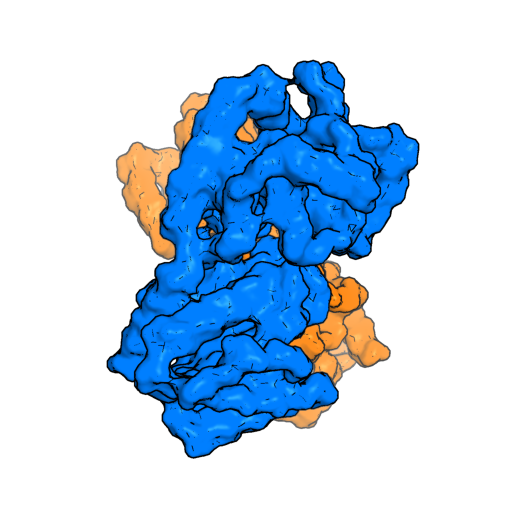
ATOM 1776 C CA . LEU A 1 216 ? 24.344 -7.145 -20.203 1 97.12 216 LEU A CA 1
ATOM 1777 C C . LEU A 1 216 ? 25.625 -6.645 -19.547 1 97.12 216 LEU A C 1
ATOM 1779 O O . LEU A 1 216 ? 26.672 -6.586 -20.203 1 97.12 216 LEU A O 1
ATOM 1783 N N . LYS A 1 217 ? 25.5 -6.297 -18.328 1 97.06 217 LYS A N 1
ATOM 1784 C CA . LYS A 1 217 ? 26.656 -5.816 -17.562 1 97.06 217 LYS A CA 1
ATOM 1785 C C . LYS A 1 217 ? 27.719 -6.906 -17.438 1 97.06 217 LYS A C 1
ATOM 1787 O O . LYS A 1 217 ? 28.906 -6.617 -17.422 1 97.06 217 LYS A O 1
ATOM 1792 N N . VAL A 1 218 ? 27.344 -8.195 -17.391 1 97.62 218 VAL A N 1
ATOM 1793 C CA . VAL A 1 218 ? 28.312 -9.203 -16.969 1 97.62 218 VAL A CA 1
ATOM 1794 C C . VAL A 1 218 ? 28.469 -10.25 -18.078 1 97.62 218 VAL A C 1
ATOM 1796 O O . VAL A 1 218 ? 29.25 -11.188 -17.938 1 97.62 218 VAL A O 1
ATOM 1799 N N . HIS A 1 219 ? 27.719 -10.211 -19.172 1 95.38 219 HIS A N 1
ATOM 1800 C CA . HIS A 1 219 ? 27.703 -11.273 -20.172 1 95.38 219 HIS A CA 1
ATOM 1801 C C . HIS A 1 219 ? 29.109 -11.57 -20.688 1 95.38 219 HIS A C 1
ATOM 1803 O O . HIS A 1 219 ? 29.422 -12.719 -20.984 1 95.38 219 HIS A O 1
ATOM 1809 N N . SER A 1 220 ? 30 -10.617 -20.75 1 95.38 220 SER A N 1
ATOM 1810 C CA . SER A 1 220 ? 31.359 -10.789 -21.25 1 95.38 220 SER A CA 1
ATOM 1811 C C . SER A 1 220 ? 32.25 -11.5 -20.234 1 95.38 220 SER A C 1
ATOM 1813 O O . SER A 1 220 ? 33.312 -12.031 -20.594 1 95.38 220 SER A O 1
ATOM 1815 N N . SER A 1 221 ? 31.828 -11.453 -19.016 1 96.25 221 SER A N 1
ATOM 1816 C CA . SER A 1 221 ? 32.625 -12.062 -17.953 1 96.25 221 SER A CA 1
ATOM 1817 C C . SER A 1 221 ? 32.219 -13.523 -17.75 1 96.25 221 SER A C 1
ATOM 1819 O O . SER A 1 221 ? 32.844 -14.219 -16.922 1 96.25 221 SER A O 1
ATOM 1821 N N . LEU A 1 222 ? 31.312 -13.992 -18.5 1 97.12 222 LEU A N 1
ATOM 1822 C CA . LEU A 1 222 ? 30.859 -15.383 -18.375 1 97.12 222 LEU A CA 1
ATOM 1823 C C . LEU A 1 222 ? 31.734 -16.312 -19.219 1 97.12 222 LEU A C 1
ATOM 1825 O O . LEU A 1 222 ? 32.219 -15.922 -20.281 1 97.12 222 LEU A O 1
ATOM 1829 N N . ASN A 1 223 ? 31.938 -17.5 -18.703 1 96.69 223 ASN A N 1
ATOM 1830 C CA . ASN A 1 223 ? 32.844 -18.438 -19.344 1 96.69 223 ASN A CA 1
ATOM 1831 C C . ASN A 1 223 ? 32.281 -18.891 -20.703 1 96.69 223 ASN A C 1
ATOM 1833 O O . ASN A 1 223 ? 33.062 -19.234 -21.594 1 96.69 223 ASN A O 1
ATOM 1837 N N . ASP A 1 224 ? 30.969 -18.984 -20.828 1 96.56 224 ASP A N 1
ATOM 1838 C CA . ASP A 1 224 ? 30.328 -19.375 -22.078 1 96.56 224 ASP A CA 1
ATOM 1839 C C . ASP A 1 224 ? 29.578 -18.188 -22.703 1 96.56 224 ASP A C 1
ATOM 1841 O O . ASP A 1 224 ? 29.328 -17.188 -22.031 1 96.56 224 ASP A O 1
ATOM 1845 N N . ASP A 1 225 ? 29.266 -18.297 -23.922 1 97.12 225 ASP A N 1
ATOM 1846 C CA . ASP A 1 225 ? 28.547 -17.234 -24.625 1 97.12 225 ASP A CA 1
ATOM 1847 C C . ASP A 1 225 ? 27.047 -17.344 -24.391 1 97.12 225 ASP A C 1
ATOM 1849 O O . ASP A 1 225 ? 26.297 -17.75 -25.281 1 97.12 225 ASP A O 1
ATOM 1853 N N . TYR A 1 226 ? 26.641 -16.844 -23.266 1 97.75 226 TYR A N 1
ATOM 1854 C CA . TYR A 1 226 ? 25.266 -16.984 -22.828 1 97.75 226 TYR A CA 1
ATOM 1855 C C . TYR A 1 226 ? 24.359 -15.961 -23.5 1 97.75 226 TYR A C 1
ATOM 1857 O O . TYR A 1 226 ? 24.766 -14.812 -23.703 1 97.75 226 TYR A O 1
ATOM 1865 N N . ASN A 1 227 ? 23.125 -16.359 -23.797 1 97.69 227 ASN A N 1
ATOM 1866 C CA . ASN A 1 227 ? 22.016 -15.453 -24.094 1 97.69 227 ASN A CA 1
ATOM 1867 C C . ASN A 1 227 ? 21.047 -15.359 -22.906 1 97.69 227 ASN A C 1
ATOM 1869 O O . ASN A 1 227 ? 21 -16.25 -22.062 1 97.69 227 ASN A O 1
ATOM 1873 N N . LEU A 1 228 ? 20.391 -14.234 -22.812 1 98.19 228 LEU A N 1
ATOM 1874 C CA . LEU A 1 228 ? 19.219 -14.102 -21.938 1 98.19 228 LEU A CA 1
ATOM 1875 C C . LEU A 1 228 ? 17.922 -14.281 -22.734 1 98.19 228 LEU A C 1
ATOM 1877 O O . LEU A 1 228 ? 17.625 -13.492 -23.625 1 98.19 228 LEU A O 1
ATOM 1881 N N . VAL A 1 229 ? 17.234 -15.344 -22.453 1 97.81 229 VAL A N 1
ATOM 1882 C CA . VAL A 1 229 ? 15.977 -15.617 -23.125 1 97.81 229 VAL A CA 1
ATOM 1883 C C . VAL A 1 229 ? 14.812 -15.18 -22.219 1 97.81 229 VAL A C 1
ATOM 1885 O O . VAL A 1 229 ? 14.672 -15.68 -21.109 1 97.81 229 VAL A O 1
ATOM 1888 N N . ILE A 1 230 ? 14.039 -14.266 -22.703 1 96.56 230 ILE A N 1
ATOM 1889 C CA . ILE A 1 230 ? 12.898 -13.719 -21.969 1 96.56 230 ILE A CA 1
ATOM 1890 C C . ILE A 1 230 ? 11.594 -14.227 -22.594 1 96.56 230 ILE A C 1
ATOM 1892 O O . ILE A 1 230 ? 11.227 -13.812 -23.703 1 96.56 230 ILE A O 1
ATOM 1896 N N . ALA A 1 231 ? 10.898 -15.055 -21.797 1 93.94 231 ALA A N 1
ATOM 1897 C CA . ALA A 1 231 ? 9.656 -15.664 -22.281 1 93.94 231 ALA A CA 1
ATOM 1898 C C . ALA A 1 231 ? 8.445 -15.023 -21.609 1 93.94 231 ALA A C 1
ATOM 1900 O O . ALA A 1 231 ? 8.469 -14.727 -20.422 1 93.94 231 ALA A O 1
ATOM 1901 N N . GLY A 1 232 ? 7.355 -14.781 -22.375 1 89.69 232 GLY A N 1
ATOM 1902 C CA . GLY A 1 232 ? 6.121 -14.203 -21.859 1 89.69 232 GLY A CA 1
ATOM 1903 C C . GLY A 1 232 ? 5.41 -13.336 -22.891 1 89.69 232 GLY A C 1
ATOM 1904 O O . GLY A 1 232 ? 6.027 -12.852 -23.844 1 89.69 232 GLY A O 1
ATOM 1905 N N . ALA A 1 233 ? 4.141 -13.195 -22.609 1 81.69 233 ALA A N 1
ATOM 1906 C CA . ALA A 1 233 ? 3.361 -12.344 -23.516 1 81.69 233 ALA A CA 1
ATOM 1907 C C . ALA A 1 233 ? 3.83 -10.891 -23.438 1 81.69 233 ALA A C 1
ATOM 1909 O O . ALA A 1 233 ? 3.977 -10.336 -22.344 1 81.69 233 ALA A O 1
ATOM 1910 N N . ARG A 1 234 ? 4.133 -10.344 -24.625 1 77.38 234 ARG A N 1
ATOM 1911 C CA . ARG A 1 234 ? 4.676 -8.992 -24.688 1 77.38 234 ARG A CA 1
ATOM 1912 C C . ARG A 1 234 ? 3.557 -7.949 -24.688 1 77.38 234 ARG A C 1
ATOM 1914 O O . ARG A 1 234 ? 2.824 -7.809 -25.656 1 77.38 234 ARG A O 1
ATOM 1921 N N . LYS A 1 235 ? 3.314 -7.508 -23.625 1 78.44 235 LYS A N 1
ATOM 1922 C CA . LYS A 1 235 ? 2.408 -6.363 -23.562 1 78.44 235 LYS A CA 1
ATOM 1923 C C . LYS A 1 235 ? 3.092 -5.156 -22.922 1 78.44 235 LYS A C 1
ATOM 1925 O O . LYS A 1 235 ? 3.957 -5.309 -22.062 1 78.44 235 LYS A O 1
ATOM 1930 N N . ASP A 1 236 ? 2.801 -3.926 -23.375 1 82.88 236 ASP A N 1
ATOM 1931 C CA . ASP A 1 236 ? 3.227 -2.635 -22.844 1 82.88 236 ASP A CA 1
ATOM 1932 C C . ASP A 1 236 ? 4.738 -2.602 -22.625 1 82.88 236 ASP A C 1
ATOM 1934 O O . ASP A 1 236 ? 5.508 -2.49 -23.578 1 82.88 236 ASP A O 1
ATOM 1938 N N . LEU A 1 237 ? 5.172 -2.965 -21.406 1 80.75 237 LEU A N 1
ATOM 1939 C CA . LEU A 1 237 ? 6.594 -2.92 -21.094 1 80.75 237 LEU A CA 1
ATOM 1940 C C . LEU A 1 237 ? 7.363 -3.975 -21.891 1 80.75 237 LEU A C 1
ATOM 1942 O O . LEU A 1 237 ? 8.492 -3.732 -22.312 1 80.75 237 LEU A O 1
ATOM 1946 N N . GLY A 1 238 ? 6.754 -5.066 -22.094 1 85.06 238 GLY A N 1
ATOM 1947 C CA . GLY A 1 238 ? 7.391 -6.129 -22.859 1 85.06 238 GLY A CA 1
ATOM 1948 C C . GLY A 1 238 ? 7.688 -5.73 -24.281 1 85.06 238 GLY A C 1
ATOM 1949 O O . GLY A 1 238 ? 8.766 -6.039 -24.812 1 85.06 238 GLY A O 1
ATOM 1950 N N . GLU A 1 239 ? 6.75 -5.09 -24.828 1 86.5 239 GLU A N 1
ATOM 1951 C CA . GLU A 1 239 ? 6.945 -4.613 -26.188 1 86.5 239 GLU A CA 1
ATOM 1952 C C . GLU A 1 239 ? 8.023 -3.537 -26.25 1 86.5 239 GLU A C 1
ATOM 1954 O O . GLU A 1 239 ? 8.859 -3.533 -27.156 1 86.5 239 GLU A O 1
ATOM 1959 N N . TYR A 1 240 ? 7.961 -2.684 -25.297 1 88.69 240 TYR A N 1
ATOM 1960 C CA . TYR A 1 240 ? 8.945 -1.613 -25.219 1 88.69 240 TYR A CA 1
ATOM 1961 C C . TYR A 1 240 ? 10.359 -2.182 -25.094 1 88.69 240 TYR A C 1
ATOM 1963 O O . TYR A 1 240 ? 11.273 -1.757 -25.812 1 88.69 240 TYR A O 1
ATOM 1971 N N . LEU A 1 241 ? 10.547 -3.086 -24.219 1 90.19 241 LEU A N 1
ATOM 1972 C CA . LEU A 1 241 ? 11.859 -3.684 -23.984 1 90.19 241 LEU A CA 1
ATOM 1973 C C . LEU A 1 241 ? 12.336 -4.453 -25.219 1 90.19 241 LEU A C 1
ATOM 1975 O O . LEU A 1 241 ? 13.516 -4.398 -25.562 1 90.19 241 LEU A O 1
ATOM 1979 N N . ASN A 1 242 ? 11.445 -5.156 -25.828 1 88.88 242 ASN A N 1
ATOM 1980 C CA . ASN A 1 242 ? 11.773 -5.891 -27.047 1 88.88 242 ASN A CA 1
ATOM 1981 C C . ASN A 1 242 ? 12.289 -4.965 -28.141 1 88.88 242 ASN A C 1
ATOM 1983 O O . ASN A 1 242 ? 13.312 -5.25 -28.781 1 88.88 242 ASN A O 1
ATOM 1987 N N . LYS A 1 243 ? 11.641 -3.902 -28.359 1 88.5 243 LYS A N 1
ATOM 1988 C CA . LYS A 1 243 ? 12.047 -2.939 -29.375 1 88.5 243 LYS A CA 1
ATOM 1989 C C . LYS A 1 243 ? 13.391 -2.311 -29.031 1 88.5 243 LYS A C 1
ATOM 1991 O O . LYS A 1 243 ? 14.242 -2.129 -29.906 1 88.5 243 LYS A O 1
ATOM 1996 N N . LYS A 1 244 ? 13.516 -1.997 -27.781 1 89.75 244 LYS A N 1
ATOM 1997 C CA . LYS A 1 244 ? 14.727 -1.317 -27.328 1 89.75 244 LYS A CA 1
ATOM 1998 C C . LYS A 1 244 ? 15.945 -2.217 -27.469 1 89.75 244 LYS A C 1
ATOM 2000 O O . LYS A 1 244 ? 16.969 -1.798 -28.016 1 89.75 244 LYS A O 1
ATOM 2005 N N . TYR A 1 245 ? 15.852 -3.465 -27.078 1 89.19 245 TYR A N 1
ATOM 2006 C CA . TYR A 1 245 ? 17.047 -4.285 -26.922 1 89.19 245 TYR A CA 1
ATOM 2007 C C . TYR A 1 245 ? 17.25 -5.191 -28.141 1 89.19 245 TYR A C 1
ATOM 2009 O O . TYR A 1 245 ? 18.359 -5.645 -28.391 1 89.19 245 TYR A O 1
ATOM 2017 N N . SER A 1 246 ? 16.203 -5.516 -28.859 1 84.19 246 SER A N 1
ATOM 2018 C CA . SER A 1 246 ? 16.344 -6.391 -30.016 1 84.19 246 SER A CA 1
ATOM 2019 C C . SER A 1 246 ? 17.266 -5.77 -31.062 1 84.19 246 SER A C 1
ATOM 2021 O O . SER A 1 246 ? 17.938 -6.484 -31.812 1 84.19 246 SER A O 1
ATOM 2023 N N . SER A 1 247 ? 17.281 -4.5 -31.109 1 85 247 SER A N 1
ATOM 2024 C CA . SER A 1 247 ? 18.125 -3.799 -32.062 1 85 247 SER A CA 1
ATOM 2025 C C . SER A 1 247 ? 19.531 -3.562 -31.5 1 85 247 SER A C 1
ATOM 2027 O O . SER A 1 247 ? 20.484 -3.404 -32.25 1 85 247 SER A O 1
ATOM 2029 N N . LEU A 1 248 ? 19.609 -3.611 -30.25 1 85.88 248 LEU A N 1
ATOM 2030 C CA . LEU A 1 248 ? 20.828 -3.197 -29.578 1 85.88 248 LEU A CA 1
ATOM 2031 C C . LEU A 1 248 ? 21.781 -4.375 -29.422 1 85.88 248 LEU A C 1
ATOM 2033 O O . LEU A 1 248 ? 23 -4.188 -29.422 1 85.88 248 LEU A O 1
ATOM 2037 N N . THR A 1 249 ? 21.234 -5.551 -29.297 1 87.69 249 THR A N 1
ATOM 2038 C CA . THR A 1 249 ? 22.109 -6.684 -29.016 1 87.69 249 THR A CA 1
ATOM 2039 C C . THR A 1 249 ? 21.438 -7.992 -29.438 1 87.69 249 THR A C 1
ATOM 2041 O O . THR A 1 249 ? 20.219 -8.102 -29.422 1 87.69 249 THR A O 1
ATOM 2044 N N . ASN A 1 250 ? 22.266 -8.984 -29.75 1 91.56 250 ASN A N 1
ATOM 2045 C CA . ASN A 1 250 ? 21.766 -10.32 -30.078 1 91.56 250 ASN A CA 1
ATOM 2046 C C . ASN A 1 250 ? 21.812 -11.242 -28.859 1 91.56 250 ASN A C 1
ATOM 2048 O O . ASN A 1 250 ? 21.438 -12.414 -28.953 1 91.56 250 ASN A O 1
ATOM 2052 N N . LYS A 1 251 ? 22.156 -10.656 -27.75 1 95.19 251 LYS A N 1
ATOM 2053 C CA . LYS A 1 251 ? 22.328 -11.445 -26.531 1 95.19 251 LYS A CA 1
ATOM 2054 C C . LYS A 1 251 ? 21.016 -11.609 -25.781 1 95.19 251 LYS A C 1
ATOM 2056 O O . LYS A 1 251 ? 20.891 -12.461 -24.906 1 95.19 251 LYS A O 1
ATOM 2061 N N . ILE A 1 252 ? 20.016 -10.781 -26.109 1 96.12 252 ILE A N 1
ATOM 2062 C CA . ILE A 1 252 ? 18.703 -10.844 -25.484 1 96.12 252 ILE A CA 1
ATOM 2063 C C . ILE A 1 252 ? 17.672 -11.352 -26.5 1 96.12 252 ILE A C 1
ATOM 2065 O O . ILE A 1 252 ? 17.5 -10.773 -27.578 1 96.12 252 ILE A O 1
ATOM 2069 N N . LYS A 1 253 ? 16.984 -12.359 -26.156 1 94.75 253 LYS A N 1
ATOM 2070 C CA . LYS A 1 253 ? 15.977 -12.93 -27.047 1 94.75 253 LYS A CA 1
ATOM 2071 C C . LYS A 1 253 ? 14.602 -12.922 -26.406 1 94.75 253 LYS A C 1
ATOM 2073 O O . LYS A 1 253 ? 14.414 -13.5 -25.328 1 94.75 253 LYS A O 1
ATOM 2078 N N . PHE A 1 254 ? 13.672 -12.305 -27.047 1 94.06 254 PHE A N 1
ATOM 2079 C CA . PHE A 1 254 ? 12.281 -12.32 -26.625 1 94.06 254 PH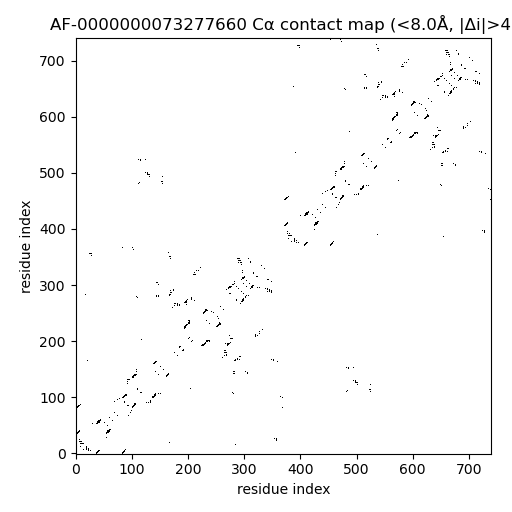E A CA 1
ATOM 2080 C C . PHE A 1 254 ? 11.484 -13.344 -27.422 1 94.06 254 PHE A C 1
ATOM 2082 O O . PHE A 1 254 ? 11.391 -13.242 -28.641 1 94.06 254 PHE A O 1
ATOM 2089 N N . THR A 1 255 ? 10.852 -14.297 -26.734 1 92.38 255 THR A N 1
ATOM 2090 C CA . THR A 1 255 ? 10.172 -15.367 -27.453 1 92.38 255 THR A CA 1
ATOM 2091 C C . THR A 1 255 ? 8.695 -15.031 -27.672 1 92.38 255 THR A C 1
ATOM 2093 O O . THR A 1 255 ? 8.047 -15.617 -28.531 1 92.38 255 THR A O 1
ATOM 2096 N N . GLY A 1 256 ? 8.227 -14.094 -26.812 1 90.38 256 GLY A N 1
ATOM 2097 C CA . GLY A 1 256 ? 6.785 -13.938 -26.75 1 90.38 256 GLY A CA 1
ATOM 2098 C C . GLY A 1 256 ? 6.098 -15.031 -25.969 1 90.38 256 GLY A C 1
ATOM 2099 O O . GLY A 1 256 ? 6.703 -15.641 -25.078 1 90.38 256 GLY A O 1
ATOM 2100 N N . PHE A 1 257 ? 4.828 -15.25 -26.297 1 88.5 257 PHE A N 1
ATOM 2101 C CA . PHE A 1 257 ? 4.039 -16.25 -25.578 1 88.5 257 PHE A CA 1
ATOM 2102 C C . PHE A 1 257 ? 4.496 -17.656 -25.938 1 88.5 257 PHE A C 1
ATOM 2104 O O . PHE A 1 257 ? 4.738 -17.953 -27.094 1 88.5 257 PHE A O 1
ATOM 2111 N N . ILE A 1 258 ? 4.676 -18.484 -24.969 1 91.56 258 ILE A N 1
ATOM 2112 C CA . ILE A 1 258 ? 5.02 -19.906 -25.125 1 91.56 258 ILE A CA 1
ATOM 2113 C C . ILE A 1 258 ? 3.885 -20.766 -24.594 1 91.56 258 ILE A C 1
ATOM 2115 O O . ILE A 1 258 ? 3.416 -20.578 -23.469 1 91.56 258 ILE A O 1
ATOM 2119 N N . PRO A 1 259 ? 3.445 -21.719 -25.359 1 89.69 259 PRO A N 1
ATOM 2120 C CA . PRO A 1 259 ? 2.436 -22.641 -24.844 1 89.69 259 PRO A CA 1
ATOM 2121 C C . PRO A 1 259 ? 2.908 -23.406 -23.609 1 89.69 259 PRO A C 1
ATOM 2123 O O . PRO A 1 259 ? 4.078 -23.797 -23.531 1 89.69 259 PRO A O 1
ATOM 2126 N N . GLN A 1 260 ? 1.995 -23.656 -22.766 1 89.5 260 GLN A N 1
ATOM 2127 C CA . GLN A 1 260 ? 2.312 -24.281 -21.5 1 89.5 260 GLN A CA 1
ATOM 2128 C C . GLN A 1 260 ? 3.031 -25.609 -21.703 1 89.5 260 GLN A C 1
ATOM 2130 O O . GLN A 1 260 ? 3.955 -25.953 -20.953 1 89.5 260 GLN A O 1
ATOM 2135 N N . GLU A 1 261 ? 2.68 -26.344 -22.734 1 91.75 261 GLU A N 1
ATOM 2136 C CA . GLU A 1 261 ? 3.221 -27.672 -22.984 1 91.75 261 GLU A CA 1
ATOM 2137 C C . GLU A 1 261 ? 4.691 -27.609 -23.375 1 91.75 261 GLU A C 1
ATOM 2139 O O . GLU A 1 261 ? 5.41 -28.609 -23.297 1 91.75 261 GLU A O 1
ATOM 2144 N N . GLU A 1 262 ? 5.156 -26.469 -23.703 1 95.88 262 GLU A N 1
ATOM 2145 C CA . GLU A 1 262 ? 6.535 -26.312 -24.156 1 95.88 262 GLU A CA 1
ATOM 2146 C C . GLU A 1 262 ? 7.422 -25.734 -23.062 1 95.88 262 GLU A C 1
ATOM 2148 O O . GLU A 1 262 ? 8.648 -25.75 -23.172 1 95.88 262 GLU A O 1
ATOM 2153 N N . LEU A 1 263 ? 6.848 -25.312 -22 1 96.12 263 LEU A N 1
ATOM 2154 C CA . LEU A 1 263 ? 7.586 -24.625 -20.938 1 96.12 263 LEU A CA 1
ATOM 2155 C C . LEU A 1 263 ? 8.625 -25.562 -20.312 1 96.12 263 LEU A C 1
ATOM 2157 O O . LEU A 1 263 ? 9.75 -25.141 -20.047 1 96.12 263 LEU A O 1
ATOM 2161 N N . PRO A 1 264 ? 8.312 -26.875 -20.141 1 97.94 264 PRO A N 1
ATOM 2162 C CA . PRO A 1 264 ? 9.328 -27.766 -19.578 1 97.94 264 PRO A CA 1
ATOM 2163 C C . PRO A 1 264 ? 10.578 -27.859 -20.453 1 97.94 264 PRO A C 1
ATOM 2165 O O . PRO A 1 264 ? 11.688 -28.031 -19.938 1 97.94 264 PRO A O 1
ATOM 2168 N N . ILE A 1 265 ? 10.391 -27.688 -21.766 1 98.38 265 ILE A N 1
ATOM 2169 C CA . ILE A 1 265 ? 11.516 -27.75 -22.703 1 98.38 265 ILE A CA 1
ATOM 2170 C C . ILE A 1 265 ? 12.438 -26.562 -22.453 1 98.38 265 ILE A C 1
ATOM 2172 O O . ILE A 1 265 ? 13.664 -26.703 -22.406 1 98.38 265 ILE A O 1
ATOM 2176 N N . PHE A 1 266 ? 11.867 -25.422 -22.25 1 98.38 266 PHE A N 1
ATOM 2177 C CA . PHE A 1 266 ? 12.641 -24.219 -21.984 1 98.38 266 PHE A CA 1
ATOM 2178 C C . PHE A 1 266 ? 13.391 -24.344 -20.656 1 98.38 266 PHE A C 1
ATOM 2180 O O . PHE A 1 266 ? 14.578 -24.031 -20.578 1 98.38 266 PHE A O 1
ATOM 2187 N N . TYR A 1 267 ? 12.688 -24.797 -19.656 1 98.62 267 TYR A N 1
ATOM 2188 C CA . TYR A 1 267 ? 13.312 -24.938 -18.344 1 98.62 267 TYR A CA 1
ATOM 2189 C C . TYR A 1 267 ? 14.492 -25.906 -18.406 1 98.62 267 TYR A C 1
ATOM 2191 O O . TYR A 1 267 ? 15.586 -25.594 -17.938 1 98.62 267 TYR A O 1
ATOM 2199 N N . ASN A 1 268 ? 14.289 -27.031 -19.031 1 98.56 268 ASN A N 1
ATOM 2200 C CA . ASN A 1 268 ? 15.305 -28.078 -19.047 1 98.56 268 ASN A CA 1
ATOM 2201 C C . ASN A 1 268 ? 16.484 -27.703 -19.938 1 98.56 268 ASN A C 1
ATOM 2203 O O . ASN A 1 268 ? 17.594 -28.234 -19.766 1 98.56 268 ASN A O 1
ATOM 2207 N N . ALA A 1 269 ? 16.25 -26.797 -20.875 1 98.38 269 ALA A N 1
ATOM 2208 C CA . ALA A 1 269 ? 17.312 -26.438 -21.812 1 98.38 269 ALA A CA 1
ATOM 2209 C C . ALA A 1 269 ? 18.203 -25.344 -21.234 1 98.38 269 ALA A C 1
ATOM 2211 O O . ALA A 1 269 ? 19.359 -25.203 -21.625 1 98.38 269 ALA A O 1
ATOM 2212 N N . CYS A 1 270 ? 17.719 -24.531 -20.312 1 98.44 270 CYS A N 1
ATOM 2213 C CA . CYS A 1 270 ? 18.469 -23.391 -19.828 1 98.44 270 CYS A CA 1
ATOM 2214 C C . CYS A 1 270 ? 19.469 -23.797 -18.75 1 98.44 270 CYS A C 1
ATOM 2216 O O . CYS A 1 270 ? 19.375 -24.906 -18.203 1 98.44 270 CYS A O 1
ATOM 2218 N N . ASP A 1 271 ? 20.422 -22.953 -18.484 1 98.19 271 ASP A N 1
ATOM 2219 C CA . ASP A 1 271 ? 21.438 -23.25 -17.469 1 98.19 271 ASP A CA 1
ATOM 2220 C C . ASP A 1 271 ? 21.047 -22.641 -16.125 1 98.19 271 ASP A C 1
ATOM 2222 O O . ASP A 1 271 ? 21.547 -23.062 -15.086 1 98.19 271 ASP A O 1
ATOM 2226 N N . SER A 1 272 ? 20.219 -21.719 -16.188 1 98.44 272 SER A N 1
ATOM 2227 C CA . SER A 1 272 ? 19.703 -21.094 -14.984 1 98.44 272 SER A CA 1
ATOM 2228 C C . SER A 1 272 ? 18.391 -20.359 -15.266 1 98.44 272 SER A C 1
ATOM 2230 O O . SER A 1 272 ? 18.172 -19.875 -16.375 1 98.44 272 SER A O 1
ATOM 2232 N N . PHE A 1 273 ? 17.547 -20.359 -14.305 1 98.81 273 PHE A N 1
ATOM 2233 C CA . PHE A 1 273 ? 16.312 -19.578 -14.328 1 98.81 273 PHE A CA 1
ATOM 2234 C C . PHE A 1 273 ? 16.422 -18.375 -13.391 1 98.81 273 PHE A C 1
ATOM 2236 O O . PHE A 1 273 ? 16.812 -18.531 -12.227 1 98.81 273 PHE A O 1
ATOM 2243 N N . VAL A 1 274 ? 16.172 -17.219 -13.867 1 98.88 274 VAL A N 1
ATOM 2244 C CA . VAL A 1 274 ? 16.281 -16 -13.062 1 98.88 274 VAL A CA 1
ATOM 2245 C C . VAL A 1 274 ? 14.906 -15.336 -12.953 1 98.88 274 VAL A C 1
ATOM 2247 O O . VAL A 1 274 ? 14.25 -15.078 -13.961 1 98.88 274 VAL A O 1
ATOM 2250 N N . TYR A 1 275 ? 14.508 -15.047 -11.742 1 98.56 275 TYR A N 1
ATOM 2251 C CA . TYR A 1 275 ? 13.188 -14.5 -11.438 1 98.56 275 TYR A CA 1
ATOM 2252 C C . TYR A 1 275 ? 13.273 -13.438 -10.352 1 98.56 275 TYR A C 1
ATOM 2254 O O . TYR A 1 275 ? 12.844 -13.672 -9.219 1 98.56 275 TYR A O 1
ATOM 2262 N N . PRO A 1 276 ? 13.742 -12.266 -10.719 1 98.5 276 PRO A N 1
ATOM 2263 C CA . PRO A 1 276 ? 14.016 -11.219 -9.727 1 98.5 276 PRO A CA 1
ATOM 2264 C C . PRO A 1 276 ? 12.789 -10.375 -9.398 1 98.5 276 PRO A C 1
ATOM 2266 O O . PRO A 1 276 ? 12.875 -9.148 -9.336 1 98.5 276 PRO A O 1
ATOM 2269 N N . SER A 1 277 ? 11.648 -11.047 -9.172 1 98 277 SER A N 1
ATOM 2270 C CA . SER A 1 277 ? 10.391 -10.352 -8.891 1 98 277 SER A CA 1
ATOM 2271 C C . SER A 1 277 ? 10.469 -9.586 -7.578 1 98 277 SER A C 1
ATOM 2273 O O . SER A 1 277 ? 11.039 -10.07 -6.602 1 98 277 SER A O 1
ATOM 2275 N N . LEU A 1 278 ? 9.836 -8.414 -7.555 1 97.81 278 LEU A N 1
ATOM 2276 C CA . LEU A 1 278 ? 9.82 -7.582 -6.355 1 97.81 278 LEU A CA 1
ATOM 2277 C C . LEU A 1 278 ? 8.805 -8.094 -5.344 1 97.81 278 LEU A C 1
ATOM 2279 O O . LEU A 1 278 ? 8.945 -7.867 -4.141 1 97.81 278 LEU A O 1
ATOM 2283 N N . TYR A 1 279 ? 7.793 -8.766 -5.863 1 97.56 279 TYR A N 1
ATOM 2284 C CA . TYR A 1 279 ? 6.723 -9.25 -5 1 97.56 279 TYR A CA 1
ATOM 2285 C C . TYR A 1 279 ? 5.988 -10.414 -5.652 1 97.56 279 TYR A C 1
ATOM 2287 O O . TYR A 1 279 ? 5.605 -10.344 -6.82 1 97.56 279 TYR A O 1
ATOM 2295 N N . GLU A 1 280 ? 5.793 -11.469 -4.84 1 96.88 280 GLU A N 1
ATOM 2296 C CA . GLU A 1 280 ? 4.969 -12.602 -5.246 1 96.88 280 GLU A CA 1
ATOM 2297 C C . GLU A 1 280 ? 4.121 -13.109 -4.086 1 96.88 280 GLU A C 1
ATOM 2299 O O . GLU A 1 280 ? 4.523 -13.016 -2.924 1 96.88 280 GLU A O 1
ATOM 2304 N N . GLY A 1 281 ? 2.967 -13.648 -4.449 1 97.25 281 GLY A N 1
ATOM 2305 C CA . GLY A 1 281 ? 2.154 -14.312 -3.436 1 97.25 281 GLY A CA 1
ATOM 2306 C C . GLY A 1 281 ? 2.646 -15.703 -3.088 1 97.25 281 GLY A C 1
ATOM 2307 O O . GLY A 1 281 ? 2.43 -16.188 -1.974 1 97.25 281 GLY A O 1
ATOM 2308 N N . PHE A 1 282 ? 3.254 -16.391 -4.016 1 97.62 282 PHE A N 1
ATOM 2309 C CA . PHE A 1 282 ? 3.785 -17.734 -3.82 1 97.62 282 PHE A CA 1
ATOM 2310 C C . PHE A 1 282 ? 5.098 -17.906 -4.574 1 97.62 282 PHE A C 1
ATOM 2312 O O . PHE A 1 282 ? 6.176 -17.828 -3.982 1 97.62 282 PHE A O 1
ATOM 2319 N N . GLY A 1 283 ? 5.129 -17.875 -5.871 1 96.44 283 GLY A N 1
ATOM 2320 C CA . GLY A 1 283 ? 6.344 -18.047 -6.652 1 96.44 283 GLY A CA 1
ATOM 2321 C C . GLY A 1 283 ? 6.352 -19.344 -7.453 1 96.44 283 GLY A C 1
ATOM 2322 O O . GLY A 1 283 ? 7.301 -20.125 -7.367 1 96.44 283 GLY A O 1
ATOM 2323 N N . LEU A 1 284 ? 5.398 -19.469 -8.297 1 96.69 284 LEU A N 1
ATOM 2324 C CA . LEU A 1 284 ? 5.23 -20.672 -9.094 1 96.69 284 LEU A CA 1
ATOM 2325 C C . LEU A 1 284 ? 6.379 -20.828 -10.086 1 96.69 284 LEU A C 1
ATOM 2327 O O . LEU A 1 284 ? 6.93 -21.922 -10.234 1 96.69 284 LEU A O 1
ATOM 2331 N N . PRO A 1 285 ? 6.805 -19.75 -10.695 1 96.69 285 PRO A N 1
ATOM 2332 C CA . PRO A 1 285 ? 7.82 -19.922 -11.742 1 96.69 285 PRO A CA 1
ATOM 2333 C C . PRO A 1 285 ? 9.125 -20.5 -11.195 1 96.69 285 PRO A C 1
ATOM 2335 O O . PRO A 1 285 ? 9.648 -21.484 -11.734 1 96.69 285 PRO A O 1
ATOM 2338 N N . PRO A 1 286 ? 9.648 -19.969 -10.094 1 98.44 286 PRO A N 1
ATOM 2339 C CA . PRO A 1 286 ? 10.852 -20.625 -9.555 1 98.44 286 PRO A CA 1
ATOM 2340 C C . PRO A 1 286 ? 10.609 -22.078 -9.172 1 98.44 286 PRO A C 1
ATOM 2342 O O . PRO A 1 286 ? 11.492 -22.922 -9.359 1 98.44 286 PRO A O 1
ATOM 2345 N N . LEU A 1 287 ? 9.445 -22.375 -8.672 1 98.5 287 LEU A N 1
ATOM 2346 C CA . LEU A 1 287 ? 9.133 -23.75 -8.297 1 98.5 287 LEU A CA 1
ATOM 2347 C C . LEU A 1 287 ? 9.102 -24.656 -9.516 1 98.5 287 LEU A C 1
ATOM 2349 O O . LEU A 1 287 ? 9.57 -25.797 -9.461 1 98.5 287 LEU A O 1
ATOM 2353 N N . GLU A 1 288 ? 8.539 -24.172 -10.594 1 98.06 288 GLU A N 1
ATOM 2354 C CA . GLU A 1 288 ? 8.508 -24.922 -11.852 1 98.06 288 GLU A CA 1
ATOM 2355 C C . GLU A 1 288 ? 9.922 -25.203 -12.344 1 98.06 288 GLU A C 1
ATOM 2357 O O . GLU A 1 288 ? 10.227 -26.344 -12.727 1 98.06 288 GLU A O 1
ATOM 2362 N N . ALA A 1 289 ? 10.742 -24.219 -12.289 1 98.69 289 ALA A N 1
ATOM 2363 C CA . ALA A 1 289 ? 12.133 -24.391 -12.703 1 98.69 289 ALA A CA 1
ATOM 2364 C C . ALA A 1 289 ? 12.844 -25.406 -11.828 1 98.69 289 ALA A C 1
ATOM 2366 O O . ALA A 1 289 ? 13.539 -26.297 -12.328 1 98.69 289 ALA A O 1
ATOM 2367 N N . MET A 1 290 ? 12.617 -25.281 -10.531 1 98.81 290 MET A N 1
ATOM 2368 C CA . MET A 1 290 ? 13.227 -26.203 -9.57 1 98.81 290 MET A CA 1
ATOM 2369 C C . MET A 1 290 ? 12.773 -27.641 -9.828 1 98.81 290 MET A C 1
ATOM 2371 O O . MET A 1 290 ? 13.555 -28.578 -9.695 1 98.81 290 MET A O 1
ATOM 2375 N N . SER A 1 291 ? 11.562 -27.797 -10.219 1 98.69 291 SER A N 1
ATOM 2376 C CA . SER A 1 291 ? 11.008 -29.125 -10.484 1 98.69 291 SER A CA 1
ATOM 2377 C C . SER A 1 291 ? 11.664 -29.766 -11.695 1 98.69 291 SER A C 1
ATOM 2379 O O . SER A 1 291 ? 11.617 -30.984 -11.859 1 98.69 291 SER A O 1
ATOM 2381 N N . CYS A 1 292 ? 12.25 -28.984 -12.523 1 98.69 292 CYS A N 1
ATOM 2382 C CA . CYS A 1 292 ? 12.961 -29.469 -13.703 1 98.69 292 CYS A CA 1
ATOM 2383 C C . CYS A 1 292 ? 14.445 -29.641 -13.398 1 98.69 292 CYS A C 1
ATOM 2385 O O . CYS A 1 292 ? 15.227 -29.984 -14.289 1 98.69 292 CYS A O 1
ATOM 2387 N N . GLY A 1 293 ? 14.828 -29.297 -12.188 1 98.44 293 GLY A N 1
ATOM 2388 C CA . GLY A 1 293 ? 16.219 -29.469 -11.766 1 98.44 293 GLY A CA 1
ATOM 2389 C C . GLY A 1 293 ? 17.109 -28.312 -12.188 1 98.44 293 GLY A C 1
ATOM 2390 O O . GLY A 1 293 ? 18.312 -28.484 -12.344 1 98.44 293 GLY A O 1
ATOM 2391 N N . ILE A 1 294 ? 16.578 -27.203 -12.375 1 98.31 294 ILE A N 1
ATOM 2392 C CA . ILE A 1 294 ? 17.328 -26.062 -12.883 1 98.31 294 ILE A CA 1
ATOM 2393 C C . ILE A 1 294 ? 17.703 -25.125 -11.727 1 98.31 294 ILE A C 1
ATOM 2395 O O . ILE A 1 294 ? 16.859 -24.797 -10.891 1 98.31 294 ILE A O 1
ATOM 2399 N N . PRO A 1 295 ? 18.984 -24.719 -11.656 1 98.56 295 PRO A N 1
ATOM 2400 C CA . PRO A 1 295 ? 19.375 -23.734 -10.656 1 98.56 295 PRO A CA 1
ATOM 2401 C C . PRO A 1 295 ? 18.625 -22.406 -10.82 1 98.56 295 PRO A C 1
ATOM 2403 O O . PRO A 1 295 ? 18.453 -21.922 -11.945 1 98.56 295 PRO A O 1
ATOM 2406 N N . VAL A 1 296 ? 18.234 -21.812 -9.656 1 98.81 296 VAL A N 1
ATOM 2407 C CA . VAL A 1 296 ? 17.391 -20.625 -9.719 1 98.81 296 VAL A CA 1
ATOM 2408 C C . VAL A 1 296 ? 18.094 -19.469 -9.008 1 98.81 296 VAL A C 1
ATOM 2410 O O . VAL A 1 296 ? 18.719 -19.656 -7.965 1 98.81 296 VAL A O 1
ATOM 2413 N N . ILE A 1 297 ? 18.109 -18.328 -9.648 1 98.88 297 ILE A N 1
ATOM 2414 C CA . ILE A 1 297 ? 18.406 -17.047 -9.031 1 98.88 297 ILE A CA 1
ATOM 2415 C C . ILE A 1 297 ? 17.125 -16.234 -8.859 1 98.88 297 ILE A C 1
ATOM 2417 O O . ILE A 1 297 ? 16.469 -15.898 -9.844 1 98.88 297 ILE A O 1
ATOM 2421 N N . THR A 1 298 ? 16.75 -15.992 -7.625 1 98.75 298 THR A N 1
ATOM 2422 C CA . THR A 1 298 ? 15.477 -15.32 -7.418 1 98.75 298 THR A CA 1
ATOM 2423 C C . THR A 1 298 ? 15.523 -14.445 -6.168 1 98.75 298 THR A C 1
ATOM 2425 O O . THR A 1 298 ? 16.547 -14.375 -5.488 1 98.75 298 THR A O 1
ATOM 2428 N N . SER A 1 299 ? 14.484 -13.711 -5.973 1 98.75 299 SER A N 1
ATOM 2429 C CA . SER A 1 299 ? 14.43 -12.672 -4.949 1 98.75 299 SER A CA 1
ATOM 2430 C C . SER A 1 299 ? 14.398 -13.281 -3.549 1 98.75 299 SER A C 1
ATOM 2432 O O . SER A 1 299 ? 13.82 -14.344 -3.342 1 98.75 299 SER A O 1
ATOM 2434 N N . ASN A 1 300 ? 14.977 -12.586 -2.596 1 98.44 300 ASN A N 1
ATOM 2435 C CA . ASN A 1 300 ? 14.906 -12.969 -1.19 1 98.44 300 ASN A CA 1
ATOM 2436 C C . ASN A 1 300 ? 13.766 -12.25 -0.474 1 98.44 300 ASN A C 1
ATOM 2438 O O . ASN A 1 300 ? 13.789 -12.109 0.749 1 98.44 300 ASN A O 1
ATOM 2442 N N . THR A 1 301 ? 12.797 -11.773 -1.238 1 97.19 301 THR A N 1
ATOM 2443 C CA . THR A 1 301 ? 11.695 -10.992 -0.679 1 97.19 301 THR A CA 1
ATOM 2444 C C . THR A 1 301 ? 10.383 -11.773 -0.772 1 97.19 301 THR A C 1
ATOM 2446 O O . THR A 1 301 ? 10.281 -12.727 -1.543 1 97.19 301 THR A O 1
ATOM 2449 N N . THR A 1 302 ? 9.406 -11.375 0.081 1 97.75 302 THR A N 1
ATOM 2450 C CA . THR A 1 302 ? 8.023 -11.844 0.07 1 97.75 302 THR A CA 1
ATOM 2451 C C . THR A 1 302 ? 7.965 -13.352 0.292 1 97.75 302 THR A C 1
ATOM 2453 O O . THR A 1 302 ? 8.586 -13.875 1.219 1 97.75 302 THR A O 1
ATOM 2456 N N . SER A 1 303 ? 7.191 -14.109 -0.529 1 98.38 303 SER A N 1
ATOM 2457 C CA . SER A 1 303 ? 6.941 -15.531 -0.297 1 98.38 303 SER A CA 1
ATOM 2458 C C . SER A 1 303 ? 8.039 -16.391 -0.909 1 98.38 303 SER A C 1
ATOM 2460 O O . SER A 1 303 ? 8.133 -17.578 -0.624 1 98.38 303 SER A O 1
ATOM 2462 N N . ILE A 1 304 ? 8.93 -15.883 -1.673 1 98.44 304 ILE A N 1
ATOM 2463 C CA . ILE A 1 304 ? 9.859 -16.625 -2.512 1 98.44 304 ILE A CA 1
ATOM 2464 C C . ILE A 1 304 ? 10.781 -17.484 -1.635 1 98.44 304 ILE A C 1
ATOM 2466 O O . ILE A 1 304 ? 10.992 -18.656 -1.909 1 98.44 304 ILE A O 1
ATOM 2470 N N . PRO A 1 305 ? 11.289 -16.922 -0.514 1 98.5 305 PRO A N 1
ATOM 2471 C CA . PRO A 1 305 ? 12.148 -17.734 0.348 1 98.5 305 PRO A CA 1
ATOM 2472 C C . PRO A 1 305 ? 11.43 -18.953 0.925 1 98.5 305 PRO A C 1
ATOM 2474 O O . PRO A 1 305 ? 12.055 -19.984 1.172 1 98.5 305 PRO A O 1
ATOM 2477 N N . GLU A 1 306 ? 10.094 -18.844 1.156 1 97.81 306 GLU A N 1
ATOM 2478 C CA . GLU A 1 306 ? 9.297 -19.953 1.643 1 97.81 306 GLU A CA 1
ATOM 2479 C C . GLU A 1 306 ? 9.281 -21.094 0.63 1 97.81 306 GLU A C 1
ATOM 2481 O O . GLU A 1 306 ? 9.25 -22.281 1.011 1 97.81 306 GLU A O 1
ATOM 2486 N N . VAL A 1 307 ? 9.367 -20.781 -0.617 1 98.31 307 VAL A N 1
ATOM 2487 C CA . VAL A 1 307 ? 9.227 -21.75 -1.699 1 98.31 307 VAL A CA 1
ATOM 2488 C C . VAL A 1 307 ? 10.602 -22.312 -2.076 1 98.31 307 VAL A C 1
ATOM 2490 O O . VAL A 1 307 ? 10.766 -23.531 -2.207 1 98.31 307 VAL A O 1
ATOM 2493 N N . VAL A 1 308 ? 11.602 -21.438 -2.166 1 98.5 308 VAL A N 1
ATOM 2494 C CA . VAL A 1 308 ? 12.898 -21.797 -2.738 1 98.5 308 VAL A CA 1
ATOM 2495 C C . VAL A 1 308 ? 13.828 -22.312 -1.637 1 98.5 308 VAL A C 1
ATOM 2497 O O . VAL A 1 308 ? 14.648 -23.203 -1.872 1 98.5 308 VAL A O 1
ATOM 2500 N N . GLY A 1 309 ? 13.609 -21.828 -0.391 1 97 309 GLY A N 1
ATOM 2501 C CA . GLY A 1 309 ? 14.508 -22.219 0.691 1 97 309 GLY A CA 1
ATOM 2502 C C . GLY A 1 309 ? 15.969 -21.984 0.367 1 97 309 GLY A C 1
ATOM 2503 O O . GLY A 1 309 ? 16.344 -20.891 -0.08 1 97 309 GLY A O 1
ATOM 2504 N N . ASN A 1 310 ? 16.75 -22.984 0.571 1 96.31 310 ASN A N 1
ATOM 2505 C CA . ASN A 1 310 ? 18.188 -22.891 0.316 1 96.31 310 ASN A CA 1
ATOM 2506 C C . ASN A 1 310 ? 18.562 -23.516 -1.023 1 96.31 310 ASN A C 1
ATOM 2508 O O . ASN A 1 310 ? 19.734 -23.781 -1.278 1 96.31 310 ASN A O 1
ATOM 2512 N N . SER A 1 311 ? 17.656 -23.734 -1.874 1 97.94 311 SER A N 1
ATOM 2513 C CA . SER A 1 311 ? 17.891 -24.484 -3.105 1 97.94 311 SER A CA 1
ATOM 2514 C C . SER A 1 311 ? 18.188 -23.547 -4.273 1 97.94 311 SER A C 1
ATOM 2516 O O . SER A 1 311 ? 18.359 -24 -5.406 1 97.94 311 SER A O 1
ATOM 2518 N N . GLY A 1 312 ? 18.219 -22.297 -4.047 1 97.88 312 GLY A N 1
ATOM 2519 C CA . GLY A 1 312 ? 18.547 -21.281 -5.047 1 97.88 312 GLY A CA 1
ATOM 2520 C C . GLY A 1 312 ? 19.391 -20.141 -4.492 1 97.88 312 GLY A C 1
ATOM 2521 O O . GLY A 1 312 ? 19.656 -20.094 -3.293 1 97.88 312 GLY A O 1
ATOM 2522 N N . LEU A 1 313 ? 19.859 -19.328 -5.371 1 98.62 313 LEU A N 1
ATOM 2523 C CA . LEU A 1 313 ? 20.516 -18.094 -4.953 1 98.62 313 LEU A CA 1
ATOM 2524 C C . LEU A 1 313 ? 19.5 -16.984 -4.727 1 98.62 313 LEU A C 1
ATOM 2526 O O . LEU A 1 313 ? 18.891 -16.484 -5.68 1 98.62 313 LEU A O 1
ATOM 2530 N N . LEU A 1 314 ? 19.344 -16.656 -3.461 1 98.69 314 LEU A N 1
ATOM 2531 C CA . LEU A 1 314 ? 18.422 -15.578 -3.104 1 98.69 314 LEU A CA 1
ATOM 2532 C C . LEU A 1 314 ? 19.125 -14.227 -3.146 1 98.69 314 LEU A C 1
ATOM 2534 O O . LEU A 1 314 ? 20.156 -14.039 -2.516 1 98.69 314 LEU A O 1
ATOM 2538 N N . ILE A 1 315 ? 18.531 -13.305 -3.887 1 98.75 315 ILE A N 1
ATOM 2539 C CA . ILE A 1 315 ? 19.172 -12.016 -4.109 1 98.75 315 ILE A CA 1
ATOM 2540 C C . ILE A 1 315 ? 18.25 -10.883 -3.662 1 98.75 315 ILE A C 1
ATOM 2542 O O . ILE A 1 315 ? 17.031 -11.07 -3.572 1 98.75 315 ILE A O 1
ATOM 2546 N N . ASN A 1 316 ? 18.828 -9.695 -3.361 1 98.38 316 ASN A N 1
ATOM 2547 C CA . ASN A 1 316 ? 18.078 -8.453 -3.248 1 98.38 316 ASN A CA 1
ATOM 2548 C C . ASN A 1 316 ? 17.641 -7.934 -4.617 1 98.38 316 ASN A C 1
ATOM 2550 O O . ASN A 1 316 ? 18.469 -7.449 -5.387 1 98.38 316 ASN A O 1
ATOM 2554 N N . PRO A 1 317 ? 16.375 -8.008 -4.918 1 98.31 317 PRO A N 1
ATOM 2555 C CA . PRO A 1 317 ? 15.945 -7.645 -6.27 1 98.31 317 PRO A CA 1
ATOM 2556 C C . PRO A 1 317 ? 16.078 -6.152 -6.551 1 98.31 317 PRO A C 1
ATOM 2558 O O . PRO A 1 317 ? 15.969 -5.727 -7.703 1 98.31 317 PRO A O 1
ATOM 2561 N N . TYR A 1 318 ? 16.344 -5.348 -5.539 1 96.62 318 TYR A N 1
ATOM 2562 C CA . TYR A 1 318 ? 16.516 -3.912 -5.73 1 96.62 318 TYR A CA 1
ATOM 2563 C C . TYR A 1 318 ? 17.969 -3.566 -6.043 1 96.62 318 TYR A C 1
ATOM 2565 O O . TYR A 1 318 ? 18.297 -2.404 -6.297 1 96.62 318 TYR A O 1
ATOM 2573 N N . SER A 1 319 ? 18.781 -4.551 -6.059 1 97.94 319 SER A N 1
ATOM 2574 C CA . SER A 1 319 ? 20.203 -4.355 -6.336 1 97.94 319 SER A CA 1
ATOM 2575 C C . SER A 1 319 ? 20.609 -5.059 -7.625 1 97.94 319 SER A C 1
ATOM 2577 O O . SER A 1 319 ? 20.781 -6.281 -7.645 1 97.94 319 SER A O 1
ATOM 2579 N N . GLU A 1 320 ? 20.844 -4.301 -8.625 1 97.94 320 GLU A N 1
ATOM 2580 C CA . GLU A 1 320 ? 21.328 -4.883 -9.875 1 97.94 320 GLU A CA 1
ATOM 2581 C C . GLU A 1 320 ? 22.656 -5.59 -9.688 1 97.94 320 GLU A C 1
ATOM 2583 O O . GLU A 1 320 ? 22.938 -6.59 -10.352 1 97.94 320 GLU A O 1
ATOM 2588 N N . ASP A 1 321 ? 23.375 -5.105 -8.734 1 98.31 321 ASP A N 1
ATOM 2589 C CA . ASP A 1 321 ? 24.656 -5.734 -8.445 1 98.31 321 ASP A CA 1
ATOM 2590 C C . ASP A 1 321 ? 24.469 -7.148 -7.898 1 98.31 321 ASP A C 1
ATOM 2592 O O . ASP A 1 321 ? 25.234 -8.055 -8.242 1 98.31 321 ASP A O 1
ATOM 2596 N N . ASP A 1 322 ? 23.484 -7.289 -7.094 1 98.56 322 ASP A N 1
ATOM 2597 C CA . ASP A 1 322 ? 23.203 -8.625 -6.566 1 98.56 322 ASP A CA 1
ATOM 2598 C C . ASP A 1 322 ? 22.812 -9.586 -7.688 1 98.56 322 ASP A C 1
ATOM 2600 O O . ASP A 1 322 ? 23.234 -10.742 -7.688 1 98.56 322 ASP A O 1
ATOM 2604 N N . ILE A 1 323 ? 22.047 -9.133 -8.656 1 98.62 323 ILE A N 1
ATOM 2605 C CA . ILE A 1 323 ? 21.641 -9.961 -9.789 1 98.62 323 ILE A CA 1
ATOM 2606 C C . ILE A 1 323 ? 22.875 -10.312 -10.625 1 98.62 323 ILE A C 1
ATOM 2608 O O . ILE A 1 323 ? 23.094 -11.492 -10.93 1 98.62 323 ILE A O 1
ATOM 2612 N N . SER A 1 324 ? 23.703 -9.297 -10.922 1 98.62 324 SER A N 1
ATOM 2613 C CA . SER A 1 324 ? 24.875 -9.477 -11.766 1 98.62 324 SER A CA 1
ATOM 2614 C C . SER A 1 324 ? 25.875 -10.453 -11.125 1 98.62 324 SER A C 1
ATOM 2616 O O . SER A 1 324 ? 26.359 -11.375 -11.781 1 98.62 324 SER A O 1
ATOM 2618 N N . ASN A 1 325 ? 26.125 -10.195 -9.852 1 98.62 325 ASN A N 1
ATOM 2619 C CA . ASN A 1 325 ? 27.078 -11.039 -9.141 1 98.62 325 ASN A CA 1
ATOM 2620 C C . ASN A 1 325 ? 26.609 -12.484 -9.07 1 98.62 325 ASN A C 1
ATOM 2622 O O . ASN A 1 325 ? 27.422 -13.414 -9.18 1 98.62 325 ASN A O 1
ATOM 2626 N N . SER A 1 326 ? 25.359 -12.688 -8.898 1 98.75 326 SER A N 1
ATOM 2627 C CA . SER A 1 326 ? 24.812 -14.031 -8.797 1 98.75 326 SER A CA 1
ATOM 2628 C C . SER A 1 326 ? 24.859 -14.75 -10.141 1 98.75 326 SER A C 1
ATOM 2630 O O . SER A 1 326 ? 25.047 -15.969 -10.195 1 98.75 326 SER A O 1
ATOM 2632 N N . LEU A 1 327 ? 24.641 -14.031 -11.211 1 98.75 327 LEU A N 1
ATOM 2633 C CA . LEU A 1 327 ? 24.766 -14.609 -12.547 1 98.75 327 LEU A CA 1
ATOM 2634 C C . LEU A 1 327 ? 26.188 -15.125 -12.789 1 98.75 327 LEU A C 1
ATOM 2636 O O . LEU A 1 327 ? 26.359 -16.266 -13.211 1 98.75 327 LEU A O 1
ATOM 2640 N N . VAL A 1 328 ? 27.156 -14.312 -12.469 1 98.69 328 VAL A N 1
ATOM 2641 C CA . VAL A 1 328 ? 28.547 -14.68 -12.68 1 98.69 328 VAL A CA 1
ATOM 2642 C C . VAL A 1 328 ? 28.906 -15.875 -11.797 1 98.69 328 VAL A C 1
ATOM 2644 O O . VAL A 1 328 ? 29.5 -16.844 -12.258 1 98.69 328 VAL A O 1
ATOM 2647 N N . LYS A 1 329 ? 28.484 -15.742 -10.516 1 98.56 329 LYS A N 1
ATOM 2648 C CA . LYS A 1 329 ? 28.781 -16.797 -9.539 1 98.56 329 LYS A CA 1
ATOM 2649 C C . LYS A 1 329 ? 28.219 -18.141 -9.984 1 98.56 329 LYS A C 1
ATOM 2651 O O . LYS A 1 329 ? 28.922 -19.156 -9.945 1 98.56 329 LYS A O 1
ATOM 2656 N N . LEU A 1 330 ? 27.062 -18.125 -10.469 1 98.62 330 LEU A N 1
ATOM 2657 C CA . LEU A 1 330 ? 26.375 -19.375 -10.773 1 98.62 330 LEU A CA 1
ATOM 2658 C C . LEU A 1 330 ? 26.812 -19.938 -12.125 1 98.62 330 LEU A C 1
ATOM 2660 O O . LEU A 1 330 ? 27.141 -21.109 -12.242 1 98.62 330 LEU A O 1
ATOM 2664 N N . LEU A 1 331 ? 26.875 -19.125 -13.133 1 98.44 331 LEU A N 1
ATOM 2665 C CA . LEU A 1 331 ? 27.062 -19.594 -14.508 1 98.44 331 LEU A CA 1
ATOM 2666 C C . LEU A 1 331 ? 28.516 -19.984 -14.75 1 98.44 331 LEU A C 1
ATOM 2668 O O . LEU A 1 331 ? 28.812 -20.75 -15.672 1 98.44 331 LEU A O 1
ATOM 2672 N N . ASN A 1 332 ? 29.422 -19.5 -13.914 1 98.38 332 ASN A N 1
ATOM 2673 C CA . ASN A 1 332 ? 30.828 -19.828 -14.078 1 98.38 332 ASN A CA 1
ATOM 2674 C C . ASN A 1 332 ? 31.266 -20.969 -13.156 1 98.38 332 ASN A C 1
ATOM 2676 O O . ASN A 1 332 ? 32.438 -21.328 -13.117 1 98.38 332 ASN A O 1
ATOM 2680 N N . ASP A 1 333 ? 30.359 -21.516 -12.383 1 98.12 333 ASP A N 1
ATOM 2681 C CA . ASP A 1 333 ? 30.672 -22.578 -11.43 1 98.12 333 ASP A CA 1
ATOM 2682 C C . ASP A 1 333 ? 29.797 -23.812 -11.672 1 98.12 333 ASP A C 1
ATOM 2684 O O . ASP A 1 333 ? 28.75 -23.969 -11.047 1 98.12 333 ASP A O 1
ATOM 2688 N N . LYS A 1 334 ? 30.359 -24.75 -12.391 1 96.81 334 LYS A N 1
ATOM 2689 C CA . LYS A 1 334 ? 29.609 -25.938 -12.758 1 96.81 334 LYS A CA 1
ATOM 2690 C C . LYS A 1 334 ? 29.266 -26.781 -11.523 1 96.81 334 LYS A C 1
ATOM 2692 O O . LYS A 1 334 ? 28.219 -27.422 -11.477 1 96.81 334 LYS A O 1
ATOM 2697 N N . THR A 1 335 ? 30.109 -26.75 -10.594 1 98.06 335 THR A N 1
ATOM 2698 C CA . THR A 1 335 ? 29.859 -27.484 -9.352 1 98.06 335 THR A CA 1
ATOM 2699 C C . THR A 1 335 ? 28.672 -26.891 -8.602 1 98.06 335 THR A C 1
ATOM 2701 O O . THR A 1 335 ? 27.828 -27.641 -8.102 1 98.06 335 THR A O 1
ATOM 2704 N N . LEU A 1 336 ? 28.625 -25.625 -8.539 1 98.25 336 LEU A N 1
ATOM 2705 C CA . LEU A 1 336 ? 27.5 -24.953 -7.887 1 98.25 336 LEU A CA 1
ATOM 2706 C C . LEU A 1 336 ? 26.203 -25.234 -8.625 1 98.25 336 LEU A C 1
ATOM 2708 O O . LEU A 1 336 ? 25.156 -25.438 -8 1 98.25 336 LEU A O 1
ATOM 2712 N N . GLN A 1 337 ? 26.25 -25.25 -9.938 1 98.19 337 GLN A N 1
ATOM 2713 C CA . GLN A 1 337 ? 25.062 -25.547 -10.742 1 98.19 337 GLN A CA 1
ATOM 2714 C C . GLN A 1 337 ? 24.516 -26.938 -10.406 1 98.19 337 GLN A C 1
ATOM 2716 O O . GLN A 1 337 ? 23.312 -27.094 -10.203 1 98.19 337 GLN A O 1
ATOM 2721 N N . GLU A 1 338 ? 25.422 -27.859 -10.305 1 97.75 338 GLU A N 1
ATOM 2722 C CA . GLU A 1 338 ? 25.016 -29.234 -10.023 1 97.75 338 GLU A CA 1
ATOM 2723 C C . GLU A 1 338 ? 24.438 -29.359 -8.609 1 97.75 338 GLU A C 1
ATOM 2725 O O . GLU A 1 338 ? 23.438 -30.047 -8.406 1 97.75 338 GLU A O 1
ATOM 2730 N N . THR A 1 339 ? 25.094 -28.719 -7.73 1 98.38 339 THR A N 1
ATOM 2731 C CA . THR A 1 339 ? 24.656 -28.75 -6.344 1 98.38 339 THR A CA 1
ATOM 2732 C C . THR A 1 339 ? 23.25 -28.156 -6.215 1 98.38 339 THR A C 1
ATOM 2734 O O . THR A 1 339 ? 22.375 -28.75 -5.578 1 98.38 339 THR A O 1
ATOM 2737 N N . LEU A 1 340 ? 23.016 -27.047 -6.828 1 98.62 340 LEU A N 1
ATOM 2738 C CA . LEU A 1 340 ? 21.719 -26.375 -6.734 1 98.62 340 LEU A CA 1
ATOM 2739 C C . LEU A 1 340 ? 20.656 -27.156 -7.5 1 98.62 340 LEU A C 1
ATOM 2741 O O . LEU A 1 340 ? 19.484 -27.156 -7.105 1 98.62 340 LEU A O 1
ATOM 2745 N N . SER A 1 341 ? 21.062 -27.781 -8.57 1 98.44 341 SER A N 1
ATOM 2746 C CA . SER A 1 341 ? 20.141 -28.641 -9.305 1 98.44 341 SER A CA 1
ATOM 2747 C C . SER A 1 341 ? 19.578 -29.734 -8.414 1 98.44 341 SER A C 1
ATOM 2749 O O . SER A 1 341 ? 18.359 -29.953 -8.367 1 98.44 341 SER A O 1
ATOM 2751 N N . LYS A 1 342 ? 20.438 -30.375 -7.68 1 98.38 342 LYS A N 1
ATOM 2752 C CA . LYS A 1 342 ? 20.031 -31.453 -6.781 1 98.38 342 LYS A CA 1
ATOM 2753 C C . LYS A 1 342 ? 19.156 -30.922 -5.648 1 98.38 342 LYS A C 1
ATOM 2755 O O . LYS A 1 342 ? 18.141 -31.531 -5.305 1 98.38 342 LYS A O 1
ATOM 2760 N N . ARG A 1 343 ? 19.516 -29.844 -5.102 1 98.62 343 ARG A N 1
ATOM 2761 C CA . ARG A 1 343 ? 18.75 -29.234 -4.016 1 98.62 343 ARG A CA 1
ATOM 2762 C C . ARG A 1 343 ? 17.375 -28.781 -4.504 1 98.62 343 ARG A C 1
ATOM 2764 O O . ARG A 1 343 ? 16.391 -28.859 -3.766 1 98.62 343 ARG A O 1
ATOM 2771 N N . SER A 1 344 ? 17.375 -28.234 -5.727 1 98.62 344 SER A N 1
ATOM 2772 C CA . SER A 1 344 ? 16.125 -27.766 -6.324 1 98.62 344 SER A CA 1
ATOM 2773 C C . SER A 1 344 ? 15.117 -28.906 -6.441 1 98.62 344 SER A C 1
ATOM 2775 O O . SER A 1 344 ? 13.945 -28.75 -6.105 1 98.62 344 SER A O 1
ATOM 2777 N N . LEU A 1 345 ? 15.586 -30.047 -6.906 1 98.56 345 LEU A N 1
ATOM 2778 C CA . LEU A 1 345 ? 14.703 -31.203 -7.059 1 98.56 345 LEU A CA 1
ATOM 2779 C C . LEU A 1 345 ? 14.18 -31.672 -5.703 1 98.56 345 LEU A C 1
ATOM 2781 O O . LEU A 1 345 ? 12.992 -31.969 -5.57 1 98.56 345 LEU A O 1
ATOM 2785 N N . LYS A 1 346 ? 15.055 -31.703 -4.715 1 98.38 346 LYS A N 1
ATOM 2786 C CA . LYS A 1 346 ? 14.656 -32.094 -3.369 1 98.38 346 LYS A CA 1
ATOM 2787 C C . LYS A 1 346 ? 13.633 -31.141 -2.781 1 98.38 346 LYS A C 1
ATOM 2789 O O . LYS A 1 346 ? 12.617 -31.578 -2.229 1 98.38 346 LYS A O 1
ATOM 2794 N N . GLN A 1 347 ? 13.883 -29.891 -2.898 1 98.44 347 GLN A N 1
ATOM 2795 C CA . GLN A 1 347 ? 13.008 -28.875 -2.344 1 98.44 347 GLN A CA 1
ATOM 2796 C C . GLN A 1 347 ? 11.656 -28.859 -3.057 1 98.44 347 GLN A C 1
ATOM 2798 O O . GLN A 1 347 ? 10.609 -28.766 -2.414 1 98.44 347 GLN A O 1
ATOM 2803 N N . SER A 1 348 ? 11.672 -28.891 -4.391 1 98.38 348 SER A N 1
ATOM 2804 C CA . SER A 1 348 ? 10.438 -28.812 -5.164 1 98.38 348 SER A CA 1
ATOM 2805 C C . SER A 1 348 ? 9.539 -30.016 -4.875 1 98.38 348 SER A C 1
ATOM 2807 O O . SER A 1 348 ? 8.312 -29.906 -4.965 1 98.38 348 SER A O 1
ATOM 2809 N N . ALA A 1 349 ? 10.117 -31.141 -4.484 1 97.75 349 ALA A N 1
ATOM 2810 C CA . ALA A 1 349 ? 9.375 -32.375 -4.227 1 97.75 349 ALA A CA 1
ATOM 2811 C C . ALA A 1 349 ? 8.531 -32.25 -2.963 1 97.75 349 ALA A C 1
ATOM 2813 O O . ALA A 1 349 ? 7.629 -33.062 -2.73 1 97.75 349 ALA A O 1
ATOM 2814 N N . ARG A 1 350 ? 8.773 -31.234 -2.193 1 97.56 350 ARG A N 1
ATOM 2815 C CA . ARG A 1 350 ? 8.016 -31.031 -0.965 1 97.56 350 ARG A CA 1
ATOM 2816 C C . ARG A 1 350 ? 6.625 -30.469 -1.267 1 97.56 350 ARG A C 1
ATOM 2818 O O . ARG A 1 350 ? 5.75 -30.469 -0.401 1 97.56 350 ARG A O 1
ATOM 2825 N N . PHE A 1 351 ? 6.414 -30.031 -2.492 1 98.19 351 PHE A N 1
ATOM 2826 C CA . PHE A 1 351 ? 5.152 -29.438 -2.908 1 98.19 351 PHE A CA 1
ATOM 2827 C C . PHE A 1 351 ? 4.406 -30.344 -3.871 1 98.19 351 PHE A C 1
ATOM 2829 O O . PHE A 1 351 ? 5.004 -30.891 -4.801 1 98.19 351 PHE A O 1
ATOM 2836 N N . SER A 1 352 ? 3.104 -30.531 -3.666 1 97.75 352 SER A N 1
ATOM 2837 C CA . SER A 1 352 ? 2.268 -31.297 -4.586 1 97.75 352 SER A CA 1
ATOM 2838 C C . SER A 1 352 ? 0.827 -30.797 -4.57 1 97.75 352 SER A C 1
ATOM 2840 O O . SER A 1 352 ? 0.323 -30.375 -3.525 1 97.75 352 SER A O 1
ATOM 2842 N N . TRP A 1 353 ? 0.22 -30.891 -5.684 1 98.06 353 TRP A N 1
ATOM 2843 C CA . TRP A 1 353 ? -1.171 -30.469 -5.781 1 98.06 353 TRP A CA 1
ATOM 2844 C C . TRP A 1 353 ? -2.082 -31.375 -4.969 1 98.06 353 TRP A C 1
ATOM 2846 O O . TRP A 1 353 ? -3.139 -30.953 -4.496 1 98.06 353 TRP A O 1
ATOM 2856 N N . GLN A 1 354 ? -1.692 -32.594 -4.797 1 98 354 GLN A N 1
ATOM 2857 C CA . GLN A 1 354 ? -2.432 -33.5 -3.916 1 98 354 GLN A CA 1
ATOM 2858 C C . GLN A 1 354 ? -2.467 -32.969 -2.488 1 98 354 GLN A C 1
ATOM 2860 O O . GLN A 1 354 ? -3.52 -32.969 -1.846 1 98 354 GLN A O 1
ATOM 2865 N N . LYS A 1 355 ? -1.321 -32.531 -2.055 1 98.12 355 LYS A N 1
ATOM 2866 C CA . LYS A 1 355 ? -1.247 -31.938 -0.721 1 98.12 355 LYS A CA 1
ATOM 2867 C C . LYS A 1 355 ? -2.08 -30.672 -0.634 1 98.12 355 LYS A C 1
ATOM 2869 O O . LYS A 1 355 ? -2.758 -30.422 0.367 1 98.12 355 LYS A O 1
ATOM 2874 N N . THR A 1 356 ? -1.99 -29.844 -1.662 1 98.56 356 THR A N 1
ATOM 2875 C CA . THR A 1 356 ? -2.795 -28.625 -1.72 1 98.56 356 THR A CA 1
ATOM 2876 C C . THR A 1 356 ? -4.281 -28.953 -1.59 1 98.56 356 THR A C 1
ATOM 2878 O O . THR A 1 356 ? -5 -28.312 -0.832 1 98.56 356 THR A O 1
ATOM 2881 N N . ALA A 1 357 ? -4.742 -29.953 -2.334 1 98.56 357 ALA A N 1
ATOM 2882 C CA . ALA A 1 357 ? -6.141 -30.375 -2.324 1 98.56 357 ALA A CA 1
ATOM 2883 C C . ALA A 1 357 ? -6.543 -30.922 -0.959 1 98.56 357 ALA A C 1
ATOM 2885 O O . ALA A 1 357 ? -7.613 -30.594 -0.44 1 98.56 357 ALA A O 1
ATOM 2886 N N . LYS A 1 358 ? -5.707 -31.719 -0.384 1 98.62 358 LYS A N 1
ATOM 2887 C CA . LYS A 1 358 ? -5.992 -32.312 0.924 1 98.62 358 LYS A CA 1
ATOM 2888 C C . LYS A 1 358 ? -6.082 -31.219 1.998 1 98.62 358 LYS A C 1
ATOM 2890 O O . LYS A 1 358 ? -7 -31.234 2.82 1 98.62 358 LYS A O 1
ATOM 2895 N N . ASN A 1 359 ? -5.129 -30.328 1.973 1 98.62 359 ASN A N 1
ATOM 2896 C CA . ASN A 1 359 ? -5.16 -29.203 2.916 1 98.62 359 ASN A CA 1
ATOM 2897 C C . ASN A 1 359 ? -6.414 -28.359 2.736 1 98.62 359 ASN A C 1
ATOM 2899 O O . ASN A 1 359 ? -7.012 -27.922 3.719 1 98.62 359 ASN A O 1
ATOM 2903 N N . THR A 1 360 ? -6.758 -28.094 1.488 1 98.75 360 THR A N 1
ATOM 2904 C CA . THR A 1 360 ? -7.953 -27.328 1.189 1 98.75 360 THR A CA 1
ATOM 2905 C C . THR A 1 360 ? -9.203 -28.031 1.708 1 98.75 360 THR A C 1
ATOM 2907 O O . THR A 1 360 ? -10.086 -27.391 2.291 1 98.75 360 THR A O 1
ATOM 2910 N N . PHE A 1 361 ? -9.266 -29.297 1.497 1 98.69 361 PHE A N 1
ATOM 2911 C CA . PHE A 1 361 ? -10.422 -30.062 1.952 1 98.69 361 PHE A CA 1
ATOM 2912 C C . PHE A 1 361 ? -10.523 -30.047 3.473 1 98.69 361 PHE A C 1
ATOM 2914 O O . PHE A 1 361 ? -11.625 -30 4.027 1 98.69 361 PHE A O 1
ATOM 2921 N N . GLU A 1 362 ? -9.391 -30.109 4.125 1 98.56 362 GLU A N 1
ATOM 2922 C CA . GLU A 1 362 ? -9.398 -29.984 5.578 1 98.56 362 GLU A CA 1
ATOM 2923 C C . GLU A 1 362 ? -9.969 -28.641 6.02 1 98.56 362 GLU A C 1
ATOM 2925 O O . GLU A 1 362 ? -10.633 -28.547 7.051 1 98.56 362 GLU A O 1
ATOM 2930 N N . VAL A 1 363 ? -9.672 -27.625 5.266 1 98.56 363 VAL A N 1
ATOM 2931 C CA . VAL A 1 363 ? -10.242 -26.312 5.547 1 98.56 363 VAL A CA 1
ATOM 2932 C C . VAL A 1 363 ? -11.766 -26.375 5.398 1 98.56 363 VAL A C 1
ATOM 2934 O O . VAL A 1 363 ? -12.492 -25.828 6.227 1 98.56 363 VAL A O 1
ATOM 2937 N N . TYR A 1 364 ? -12.266 -27.016 4.289 1 98.5 364 TYR A N 1
ATOM 2938 C CA . TYR A 1 364 ? -13.703 -27.188 4.105 1 98.5 364 TYR A CA 1
ATOM 2939 C C . TYR A 1 364 ? -14.336 -27.828 5.332 1 98.5 364 TYR A C 1
ATOM 2941 O O . TYR A 1 364 ? -15.344 -27.328 5.844 1 98.5 364 TYR A O 1
ATOM 2949 N N . LYS A 1 365 ? -13.719 -28.844 5.828 1 98.12 365 LYS A N 1
ATOM 2950 C CA . LYS A 1 365 ? -14.242 -29.562 6.977 1 98.12 365 LYS A CA 1
ATOM 2951 C C . LYS A 1 365 ? -14.281 -28.688 8.219 1 98.12 365 LYS A C 1
ATOM 2953 O O . LYS A 1 365 ? -15.289 -28.641 8.93 1 98.12 365 LYS A O 1
ATOM 2958 N N . LYS A 1 366 ? -13.211 -28.031 8.43 1 97.81 366 LYS A N 1
ATOM 2959 C CA . LYS A 1 366 ? -13.109 -27.172 9.609 1 97.81 366 LYS A CA 1
ATOM 2960 C C . LYS A 1 366 ? -14.164 -26.078 9.578 1 97.81 366 LYS A C 1
ATOM 2962 O O . LYS A 1 366 ? -14.812 -25.797 10.586 1 97.81 366 LYS A O 1
ATOM 2967 N N . VAL A 1 367 ? -14.273 -25.438 8.422 1 97.62 367 VAL A N 1
ATOM 2968 C CA . VAL A 1 367 ? -15.219 -24.328 8.273 1 97.62 367 VAL A CA 1
ATOM 2969 C C . VAL A 1 367 ? -16.656 -24.859 8.367 1 97.62 367 VAL A C 1
ATOM 2971 O O . VAL A 1 367 ? -17.516 -24.219 8.969 1 97.62 367 VAL A O 1
ATOM 2974 N N . PHE A 1 368 ? -16.922 -26.016 7.801 1 96.31 368 PHE A N 1
ATOM 2975 C CA . PHE A 1 368 ? -18.25 -26.609 7.816 1 96.31 368 PHE A CA 1
ATOM 2976 C C . PHE A 1 368 ? -18.688 -26.906 9.242 1 96.31 368 PHE A C 1
ATOM 2978 O O . PHE A 1 368 ? -19.859 -26.719 9.586 1 96.31 368 PHE A O 1
ATOM 2985 N N . GLN A 1 369 ? -17.766 -27.25 10.102 1 93.94 369 GLN A N 1
ATOM 2986 C CA . GLN A 1 369 ? -18.062 -27.641 11.469 1 93.94 369 GLN A CA 1
ATOM 2987 C C . GLN A 1 369 ? -18.141 -26.438 12.398 1 93.94 369 GLN A C 1
ATOM 2989 O O . GLN A 1 369 ? -18.609 -26.531 13.531 1 93.94 369 GLN A O 1
ATOM 2994 N N . SER A 1 370 ? -17.688 -25.312 12.023 1 88.31 370 SER A N 1
ATOM 2995 C CA . SER A 1 370 ? -17.688 -24.109 12.844 1 88.31 370 SER A CA 1
ATOM 2996 C C . SER A 1 370 ? -19.031 -23.406 12.781 1 88.31 370 SER A C 1
ATOM 2998 O O . SER A 1 370 ? -19.781 -23.562 11.812 1 88.31 370 SER A O 1
ATOM 3000 N N . MET B 1 1 ? -23.172 31.188 -3.029 1 94.88 1 MET B N 1
ATOM 3001 C CA . MET B 1 1 ? -23.375 29.734 -2.994 1 94.88 1 MET B CA 1
ATOM 3002 C C . MET B 1 1 ? -23.859 29.281 -1.624 1 94.88 1 MET B C 1
ATOM 3004 O O . MET B 1 1 ? -23.672 29.984 -0.627 1 94.88 1 MET B O 1
ATOM 3008 N N . ARG B 1 2 ? -24.578 28.219 -1.563 1 97.19 2 ARG B N 1
ATOM 3009 C CA . ARG B 1 2 ? -25 27.562 -0.323 1 97.19 2 ARG B CA 1
ATOM 3010 C C . ARG B 1 2 ? -24.125 26.344 -0.034 1 97.19 2 ARG B C 1
ATOM 3012 O O . ARG B 1 2 ? -24.266 25.312 -0.702 1 97.19 2 ARG B O 1
ATOM 3019 N N . ILE B 1 3 ? -23.312 26.531 0.964 1 97.94 3 ILE B N 1
ATOM 3020 C CA . ILE B 1 3 ? -22.281 25.531 1.21 1 97.94 3 ILE B CA 1
ATOM 3021 C C . ILE B 1 3 ? -22.516 24.859 2.562 1 97.94 3 ILE B C 1
ATOM 3023 O O . ILE B 1 3 ? -22.656 25.547 3.582 1 97.94 3 ILE B O 1
ATOM 3027 N N . ALA B 1 4 ? -22.594 23.578 2.588 1 96.88 4 ALA B N 1
ATOM 3028 C CA . ALA B 1 4 ? -22.672 22.797 3.822 1 96.88 4 ALA B CA 1
ATOM 3029 C C . ALA B 1 4 ? -21.344 22.141 4.133 1 96.88 4 ALA B C 1
ATOM 3031 O O . ALA B 1 4 ? -20.656 21.641 3.23 1 96.88 4 ALA B O 1
ATOM 3032 N N . ILE B 1 5 ? -20.938 22.172 5.406 1 96.38 5 ILE B N 1
ATOM 3033 C CA . ILE B 1 5 ? -19.672 21.562 5.824 1 96.38 5 ILE B CA 1
ATOM 3034 C C . ILE B 1 5 ? -19.906 20.703 7.066 1 96.38 5 ILE B C 1
ATOM 3036 O O . ILE B 1 5 ? -20.578 21.141 8.016 1 96.38 5 ILE B O 1
ATOM 3040 N N . ASP B 1 6 ? -19.438 19.484 7.051 1 93.94 6 ASP B N 1
ATOM 3041 C CA . ASP B 1 6 ? -19.391 18.672 8.266 1 93.94 6 ASP B CA 1
ATOM 3042 C C . ASP B 1 6 ? -18.328 19.188 9.227 1 93.94 6 ASP B C 1
ATOM 3044 O O . ASP B 1 6 ? -17.172 18.781 9.156 1 93.94 6 ASP B O 1
ATOM 3048 N N . ALA B 1 7 ? -18.766 19.969 10.18 1 92.44 7 ALA B N 1
ATOM 3049 C CA . ALA B 1 7 ? -17.828 20.625 11.086 1 92.44 7 ALA B CA 1
ATOM 3050 C C . ALA B 1 7 ? -17.703 19.859 12.398 1 92.44 7 ALA B C 1
ATOM 3052 O O . ALA B 1 7 ? -17.078 20.359 13.352 1 92.44 7 ALA B O 1
ATOM 3053 N N . ARG B 1 8 ? -18.25 18.734 12.5 1 90.38 8 ARG B N 1
ATOM 3054 C CA . ARG B 1 8 ? -18.219 17.938 13.727 1 90.38 8 ARG B CA 1
ATOM 3055 C C . ARG B 1 8 ? -16.797 17.531 14.078 1 90.38 8 ARG B C 1
ATOM 3057 O O . ARG B 1 8 ? -16.469 17.344 15.25 1 90.38 8 ARG B O 1
ATOM 3064 N N . GLY B 1 9 ? -15.938 17.469 13.008 1 88.69 9 GLY B N 1
ATOM 3065 C CA . GLY B 1 9 ? -14.539 17.094 13.203 1 88.69 9 GLY B CA 1
ATOM 3066 C C . GLY B 1 9 ? -13.781 18.078 14.078 1 88.69 9 GLY B C 1
ATOM 3067 O O . GLY B 1 9 ? -12.75 17.734 14.656 1 88.69 9 GLY B O 1
ATOM 3068 N N . ILE B 1 10 ? -14.25 19.297 14.156 1 89.38 10 ILE B N 1
ATOM 3069 C CA . ILE B 1 10 ? -13.625 20.312 15 1 89.38 10 ILE B CA 1
ATOM 3070 C C . ILE B 1 10 ? -13.617 19.859 16.453 1 89.38 10 ILE B C 1
ATOM 3072 O O . ILE B 1 10 ? -12.625 20.016 17.156 1 89.38 10 ILE B O 1
ATOM 3076 N N . ASN B 1 11 ? -14.688 19.203 16.781 1 86.62 11 ASN B N 1
ATOM 3077 C CA . ASN B 1 11 ? -14.828 18.734 18.156 1 86.62 11 ASN B CA 1
ATOM 3078 C C . ASN B 1 11 ? -14.289 17.312 18.312 1 86.62 11 ASN B C 1
ATOM 3080 O O . ASN B 1 11 ? -13.547 17.031 19.266 1 86.62 11 ASN B O 1
ATOM 3084 N N . TRP B 1 12 ? -14.648 16.469 17.359 1 84 12 TRP B N 1
ATOM 3085 C CA . TRP B 1 12 ? -14.32 15.055 17.469 1 84 12 TRP B CA 1
ATOM 3086 C C . TRP B 1 12 ? -12.812 14.836 17.438 1 84 12 TRP B C 1
ATOM 3088 O O . TRP B 1 12 ? -12.289 13.93 18.094 1 84 12 TRP B O 1
ATOM 3098 N N . TYR B 1 13 ? -12.117 15.688 16.734 1 84.25 13 TYR B N 1
ATOM 3099 C CA . TYR B 1 13 ? -10.695 15.461 16.484 1 84.25 13 TYR B CA 1
ATOM 3100 C C . TYR B 1 13 ? -9.859 16.609 17.016 1 84.25 13 TYR B C 1
ATOM 3102 O O . TYR B 1 13 ? -8.797 16.922 16.484 1 84.25 13 TYR B O 1
ATOM 3110 N N . ARG B 1 14 ? -10.359 17.156 18 1 81.5 14 ARG B N 1
ATOM 3111 C CA . ARG B 1 14 ? -9.617 18.25 18.641 1 81.5 14 ARG B CA 1
ATOM 3112 C C . ARG B 1 14 ? -8.227 17.797 19.062 1 81.5 14 ARG B C 1
ATOM 3114 O O . ARG B 1 14 ? -8.07 16.703 19.625 1 81.5 14 ARG B O 1
ATOM 3121 N N . GLY B 1 15 ? -7.246 18.594 18.672 1 77.38 15 GLY B N 1
ATOM 3122 C CA . GLY B 1 15 ? -5.883 18.266 19.047 1 77.38 15 GLY B CA 1
ATOM 3123 C C . GLY B 1 15 ? -5.145 17.469 17.984 1 77.38 15 GLY B C 1
ATOM 3124 O O . GLY B 1 15 ? -3.947 17.219 18.109 1 77.38 15 GLY B O 1
ATOM 3125 N N . THR B 1 16 ? -5.879 17.078 16.969 1 83.88 16 THR B N 1
ATOM 3126 C CA . THR B 1 16 ? -5.254 16.375 15.852 1 83.88 16 THR B CA 1
ATOM 3127 C C . THR B 1 16 ? -5.164 17.281 14.625 1 83.88 16 THR B C 1
ATOM 3129 O O . THR B 1 16 ? -5.68 18.406 14.641 1 83.88 16 THR B O 1
ATOM 3132 N N . GLY B 1 17 ? -4.496 16.781 13.656 1 88 17 GLY B N 1
ATOM 3133 C CA . GLY B 1 17 ? -4.359 17.531 12.422 1 88 17 GLY B CA 1
ATOM 3134 C C . GLY B 1 17 ? -5.684 17.766 11.711 1 88 17 GLY B C 1
ATOM 3135 O O . GLY B 1 17 ? -5.91 18.828 11.141 1 88 17 GLY B O 1
ATOM 3136 N N . ILE B 1 18 ? -6.578 16.812 11.812 1 90.81 18 ILE B N 1
ATOM 3137 C CA . ILE B 1 18 ? -7.875 16.891 11.156 1 90.81 18 ILE B CA 1
ATOM 3138 C C . ILE B 1 18 ? -8.742 17.938 11.844 1 90.81 18 ILE B C 1
ATOM 3140 O O . ILE B 1 18 ? -9.414 18.734 11.188 1 90.81 18 ILE B O 1
ATOM 3144 N N . GLY B 1 19 ? -8.688 17.906 13.141 1 91.31 19 GLY B N 1
ATOM 3145 C CA . GLY B 1 19 ? -9.422 18.922 13.883 1 91.31 19 GLY B CA 1
ATOM 3146 C C . GLY B 1 19 ? -8.922 20.328 13.625 1 91.31 19 GLY B C 1
ATOM 3147 O O . GLY B 1 19 ? -9.719 21.25 13.398 1 91.31 19 GLY B O 1
ATOM 3148 N N . THR B 1 20 ? -7.621 20.469 13.656 1 90.81 20 THR B N 1
ATOM 3149 C CA . THR B 1 20 ? -6.992 21.766 13.406 1 90.81 20 THR B CA 1
ATOM 3150 C C . THR B 1 20 ? -7.32 22.266 12 1 90.81 20 THR B C 1
ATOM 3152 O O . THR B 1 20 ? -7.66 23.438 11.82 1 90.81 20 THR B O 1
ATOM 3155 N N . TYR B 1 21 ? -7.34 21.391 11.086 1 95 21 TYR B N 1
ATOM 3156 C CA . TYR B 1 21 ? -7.656 21.734 9.703 1 95 21 TYR B CA 1
ATOM 3157 C C . TYR B 1 21 ? -9.094 22.219 9.578 1 95 21 TYR B C 1
ATOM 3159 O O . TYR B 1 21 ? -9.344 23.297 9.023 1 95 21 TYR B O 1
ATOM 3167 N N . THR B 1 22 ? -9.961 21.422 10.078 1 95.69 22 THR B N 1
ATOM 3168 C CA . THR B 1 22 ? -11.383 21.719 9.93 1 95.69 22 THR B CA 1
ATOM 3169 C C . THR B 1 22 ? -11.727 23.047 10.617 1 95.69 22 THR B C 1
ATOM 3171 O O . THR B 1 22 ? -12.445 23.875 10.055 1 95.69 22 THR B O 1
ATOM 3174 N N . GLU B 1 23 ? -11.156 23.234 11.75 1 93.88 23 GLU B N 1
ATOM 3175 C CA . GLU B 1 23 ? -11.438 24.453 12.508 1 93.88 23 GLU B CA 1
ATOM 3176 C C . GLU B 1 23 ? -10.93 25.688 11.773 1 93.88 23 GLU B C 1
ATOM 3178 O O . GLU B 1 23 ? -11.672 26.656 11.586 1 93.88 23 GLU B O 1
ATOM 3183 N N . ASN B 1 24 ? -9.727 25.641 11.375 1 95.62 24 ASN B N 1
ATOM 3184 C CA . ASN B 1 24 ? -9.125 26.797 10.711 1 95.62 24 ASN B CA 1
ATOM 3185 C C . ASN B 1 24 ? -9.742 27.047 9.344 1 95.62 24 ASN B C 1
ATOM 3187 O O . ASN B 1 24 ? -9.961 28.188 8.953 1 95.62 24 ASN B O 1
ATOM 3191 N N . LEU B 1 25 ? -10.031 25.969 8.664 1 97.25 25 LEU B N 1
ATOM 3192 C CA . LEU B 1 25 ? -10.648 26.109 7.352 1 97.25 25 LEU B CA 1
ATOM 3193 C C . LEU B 1 25 ? -12.008 26.797 7.465 1 97.25 25 LEU B C 1
ATOM 3195 O O . LEU B 1 25 ? -12.266 27.797 6.785 1 97.25 25 LEU B O 1
ATOM 3199 N N . VAL B 1 26 ? -12.859 26.281 8.344 1 96.94 26 VAL B N 1
ATOM 3200 C CA . VAL B 1 26 ? -14.227 26.797 8.484 1 96.94 26 VAL B CA 1
ATOM 3201 C C . VAL B 1 26 ? -14.188 28.234 8.977 1 96.94 26 VAL B C 1
ATOM 3203 O O . VAL B 1 26 ? -14.891 29.094 8.445 1 96.94 26 VAL B O 1
ATOM 3206 N N . ARG B 1 27 ? -13.336 28.5 9.945 1 95.62 27 ARG B N 1
ATOM 3207 C CA . ARG B 1 27 ? -13.227 29.844 10.5 1 95.62 27 ARG B CA 1
ATOM 3208 C C . ARG B 1 27 ? -12.852 30.844 9.422 1 95.62 27 ARG B C 1
ATOM 3210 O O . ARG B 1 27 ? -13.461 31.922 9.328 1 95.62 27 ARG B O 1
ATOM 3217 N N . ASN B 1 28 ? -11.922 30.547 8.594 1 97.06 28 ASN B N 1
ATOM 3218 C CA . ASN B 1 28 ? -11.477 31.469 7.562 1 97.06 28 ASN B CA 1
ATOM 3219 C C . ASN B 1 28 ? -12.484 31.578 6.422 1 97.06 28 ASN B C 1
ATOM 3221 O O . ASN B 1 28 ? -12.703 32.656 5.875 1 97.06 28 ASN B O 1
ATOM 3225 N N . LEU B 1 29 ? -13.141 30.5 6.066 1 98 29 LEU B N 1
ATOM 3226 C CA . LEU B 1 29 ? -14.133 30.516 5.004 1 98 29 LEU B CA 1
ATOM 3227 C C . LEU B 1 29 ? -15.289 31.453 5.348 1 98 29 LEU B C 1
ATOM 3229 O O . LEU B 1 29 ? -15.648 32.312 4.547 1 98 29 LEU B O 1
ATOM 3233 N N . ILE B 1 30 ? -15.805 31.328 6.594 1 96.81 30 ILE B N 1
ATOM 3234 C CA . ILE B 1 30 ? -17 32.094 6.961 1 96.81 30 ILE B CA 1
ATOM 3235 C C . ILE B 1 30 ? -16.641 33.562 7.145 1 96.81 30 ILE B C 1
ATOM 3237 O O . ILE B 1 30 ? -17.484 34.438 6.957 1 96.81 30 ILE B O 1
ATOM 3241 N N . ASN B 1 31 ? -15.391 33.812 7.457 1 96.06 31 ASN B N 1
ATOM 3242 C CA . ASN B 1 31 ? -14.961 35.188 7.66 1 96.06 31 ASN B CA 1
ATOM 3243 C C . ASN B 1 31 ? -14.664 35.875 6.332 1 96.06 31 ASN B C 1
ATOM 3245 O O . ASN B 1 31 ? -14.984 37.062 6.164 1 96.06 31 ASN B O 1
ATOM 3249 N N . ILE B 1 32 ? -14.062 35.219 5.375 1 97.06 32 ILE B N 1
ATOM 3250 C CA . ILE B 1 32 ? -13.648 35.781 4.105 1 97.06 32 ILE B CA 1
ATOM 3251 C C . ILE B 1 32 ? -14.852 35.906 3.172 1 97.06 32 ILE B C 1
ATOM 3253 O O . ILE B 1 32 ? -15.016 36.938 2.496 1 97.06 32 ILE B O 1
ATOM 3257 N N . TYR B 1 33 ? -15.641 34.938 3.195 1 97.38 33 TYR B N 1
ATOM 3258 C CA . TYR B 1 33 ? -16.766 34.906 2.26 1 97.38 33 TYR B CA 1
ATOM 3259 C C . TYR B 1 33 ? -18.078 35.125 2.982 1 97.38 33 TYR B C 1
ATOM 3261 O O . TYR B 1 33 ? -18.969 34.25 2.951 1 97.38 33 TYR B O 1
ATOM 3269 N N . ASN B 1 34 ? -18.234 36.312 3.43 1 93.94 34 ASN B N 1
ATOM 3270 C CA . ASN B 1 34 ? -19.359 36.656 4.301 1 93.94 34 ASN B CA 1
ATOM 3271 C C . ASN B 1 34 ? -20.641 36.844 3.502 1 93.94 34 ASN B C 1
ATOM 3273 O O . ASN B 1 34 ? -21.719 36.938 4.078 1 93.94 34 ASN B O 1
ATOM 3277 N N . LYS B 1 35 ? -20.562 36.812 2.189 1 95.5 35 LYS B N 1
ATOM 3278 C CA . LYS B 1 35 ? -21.75 36.938 1.357 1 95.5 35 LYS B CA 1
ATOM 3279 C C . LYS B 1 35 ? -22.328 35.562 1.008 1 95.5 35 LYS B C 1
ATOM 3281 O O . LYS B 1 35 ? -23.484 35.469 0.558 1 95.5 35 LYS B O 1
ATOM 3286 N N . ASP B 1 36 ? -21.562 34.531 1.21 1 96.69 36 ASP B N 1
ATOM 3287 C CA . ASP B 1 36 ? -22.031 33.188 0.964 1 96.69 36 ASP B CA 1
ATOM 3288 C C . ASP B 1 36 ? -22.688 32.594 2.209 1 96.69 36 ASP B C 1
ATOM 3290 O O . ASP B 1 36 ? -22.484 33.094 3.318 1 96.69 36 ASP B O 1
ATOM 3294 N N . TYR B 1 37 ? -23.531 31.609 1.968 1 97.06 37 TYR B N 1
ATOM 3295 C CA . TYR B 1 37 ? -24.234 30.938 3.055 1 97.06 37 TYR B CA 1
ATOM 3296 C C . TYR B 1 37 ? -23.547 29.641 3.436 1 97.06 37 TYR B C 1
ATOM 3298 O O . TYR B 1 37 ? -23.281 28.797 2.574 1 97.06 37 TYR B O 1
ATOM 3306 N N . PHE B 1 38 ? -23.312 29.516 4.781 1 97.25 38 PHE B N 1
ATOM 3307 C CA . PHE B 1 38 ? -22.656 28.297 5.273 1 97.25 38 PHE B CA 1
ATOM 3308 C C . PHE B 1 38 ? -23.547 27.578 6.266 1 97.25 38 PHE B C 1
ATOM 3310 O O . PHE B 1 38 ? -23.984 28.156 7.258 1 97.25 38 PHE B O 1
ATOM 3317 N N . ARG B 1 39 ? -23.828 26.359 5.988 1 95.25 39 ARG B N 1
ATOM 3318 C CA . ARG B 1 39 ? -24.484 25.453 6.93 1 95.25 39 ARG B CA 1
ATOM 3319 C C . ARG B 1 39 ? -23.469 24.516 7.578 1 95.25 39 ARG B C 1
ATOM 3321 O O . ARG B 1 39 ? -22.828 23.719 6.891 1 95.25 39 ARG B O 1
ATOM 3328 N N . LEU B 1 40 ? -23.344 24.594 8.891 1 94.31 40 LEU B N 1
ATOM 3329 C CA . LEU B 1 40 ? -22.312 23.859 9.609 1 94.31 40 LEU B CA 1
ATOM 3330 C C . LEU B 1 40 ? -22.922 22.797 10.5 1 94.31 40 LEU B C 1
ATOM 3332 O O . LEU B 1 40 ? -23.703 23.109 11.406 1 94.31 40 LEU B O 1
ATOM 3336 N N . TYR B 1 41 ? -22.594 21.562 10.195 1 90.62 41 TYR B N 1
ATOM 3337 C CA . TYR B 1 41 ? -22.984 20.484 11.102 1 90.62 41 TYR B CA 1
ATOM 3338 C C . TYR B 1 41 ? -22.031 20.375 12.289 1 90.62 41 TYR B C 1
ATOM 3340 O O . TYR B 1 41 ? -20.828 20.25 12.109 1 90.62 41 TYR B O 1
ATOM 3348 N N . TRP B 1 42 ? -22.578 20.453 13.461 1 87.06 42 TRP B N 1
ATOM 3349 C CA . TRP B 1 42 ? -21.781 20.672 14.664 1 87.06 42 TRP B CA 1
ATOM 3350 C C . TRP B 1 42 ? -22.078 19.609 15.719 1 87.06 42 TRP B C 1
ATOM 3352 O O . TRP B 1 42 ? -23.156 19.016 15.727 1 87.06 42 TRP B O 1
ATOM 3362 N N . SER B 1 43 ? -20.859 19.328 16.359 1 82.38 43 SER B N 1
ATOM 3363 C CA . SER B 1 43 ? -21.031 18.438 17.5 1 82.38 43 SER B CA 1
ATOM 3364 C C . SER B 1 43 ? -20.688 19.141 18.812 1 82.38 43 SER B C 1
ATOM 3366 O O . SER B 1 43 ? -19.719 19.891 18.875 1 82.38 43 SER B O 1
ATOM 3368 N N . GLU B 1 44 ? -21.406 18.984 19.797 1 75.94 44 GLU B N 1
ATOM 3369 C CA . GLU B 1 44 ? -21.125 19.406 21.172 1 75.94 44 GLU B CA 1
ATOM 3370 C C . GLU B 1 44 ? -21.359 20.906 21.344 1 75.94 44 GLU B C 1
ATOM 3372 O O . GLU B 1 44 ? -22.078 21.516 20.547 1 75.94 44 GLU B O 1
ATOM 3377 N N . GLN B 1 45 ? -20.703 21.375 22.5 1 70.69 45 GLN B N 1
ATOM 3378 C CA . GLN B 1 45 ? -20.953 22.766 22.844 1 70.69 45 GLN B CA 1
ATOM 3379 C C . GLN B 1 45 ? -19.797 23.656 22.406 1 70.69 45 GLN B C 1
ATOM 3381 O O . GLN B 1 45 ? -18.891 23.203 21.688 1 70.69 45 GLN B O 1
ATOM 3386 N N . ASN B 1 46 ? -19.766 25.031 22.234 1 69 46 ASN B N 1
ATOM 3387 C CA . ASN B 1 46 ? -18.781 26.078 22.016 1 69 46 ASN B CA 1
ATOM 3388 C C . ASN B 1 46 ? -18.656 26.453 20.547 1 69 46 ASN B C 1
ATOM 3390 O O . ASN B 1 46 ? -17.594 26.328 19.953 1 69 46 ASN B O 1
ATOM 3394 N N . TYR B 1 47 ? -19.797 26.828 20.109 1 74.25 47 TYR B N 1
ATOM 3395 C CA . TYR B 1 47 ? -19.844 27.203 18.703 1 74.25 47 TYR B CA 1
ATOM 3396 C C . TYR B 1 47 ? -19.938 28.719 18.547 1 74.25 47 TYR B C 1
ATOM 3398 O O . TYR B 1 47 ? -20.156 29.219 17.453 1 74.25 47 TYR B O 1
ATOM 3406 N N . ASN B 1 48 ? -19.734 29.438 19.594 1 77.5 48 ASN B N 1
ATOM 3407 C CA . ASN B 1 48 ? -19.984 30.875 19.547 1 77.5 48 ASN B CA 1
ATOM 3408 C C . ASN B 1 48 ? -19.125 31.578 18.5 1 77.5 48 ASN B C 1
ATOM 3410 O O . ASN B 1 48 ? -19.609 32.469 17.797 1 77.5 48 ASN B O 1
ATOM 3414 N N . ASP B 1 49 ? -17.984 31.094 18.312 1 81.62 49 ASP B N 1
ATOM 3415 C CA . ASP B 1 49 ? -17.047 31.719 17.375 1 81.62 49 ASP B CA 1
ATOM 3416 C C . ASP B 1 49 ? -17.453 31.453 15.93 1 81.62 49 ASP B C 1
ATOM 3418 O O . ASP B 1 49 ? -16.984 32.125 15.008 1 81.62 49 ASP B O 1
ATOM 3422 N N . PHE B 1 50 ? -18.406 30.594 15.758 1 90.75 50 PHE B N 1
ATOM 3423 C CA . PHE B 1 50 ? -18.766 30.188 14.406 1 90.75 50 PHE B CA 1
ATOM 3424 C C . PHE B 1 50 ? -20.188 30.609 14.07 1 90.75 50 PHE B C 1
ATOM 3426 O O . PHE B 1 50 ? -20.656 30.391 12.953 1 90.75 50 PHE B O 1
ATOM 3433 N N . ASN B 1 51 ? -20.766 31.203 15.07 1 89.62 51 ASN B N 1
ATOM 3434 C CA . ASN B 1 51 ? -22.094 31.766 14.859 1 89.62 51 ASN B CA 1
ATOM 3435 C C . ASN B 1 51 ? -22.031 33.188 14.273 1 89.62 51 ASN B C 1
ATOM 3437 O O . ASN B 1 51 ? -21.797 34.156 14.992 1 89.62 51 ASN B O 1
ATOM 3441 N N . LYS B 1 52 ? -22.25 33.281 13.031 1 92.5 52 LYS B N 1
ATOM 3442 C CA . LYS B 1 52 ? -22.203 34.531 12.297 1 92.5 52 LYS B CA 1
ATOM 3443 C C . LYS B 1 52 ? -23.484 34.719 11.477 1 92.5 52 LYS B C 1
ATOM 3445 O O . LYS B 1 52 ? -24.328 33.844 11.422 1 92.5 52 LYS B O 1
ATOM 3450 N N . GLU B 1 53 ? -23.594 35.906 10.812 1 93.25 53 GLU B N 1
ATOM 3451 C CA . GLU B 1 53 ? -24.781 36.219 10.031 1 93.25 53 GLU B CA 1
ATOM 3452 C C . GLU B 1 53 ? -24.938 35.281 8.844 1 93.25 53 GLU B C 1
ATOM 3454 O O . GLU B 1 53 ? -26.062 34.938 8.453 1 93.25 53 GLU B O 1
ATOM 3459 N N . ASN B 1 54 ? -23.875 34.812 8.32 1 95.38 54 ASN B N 1
ATOM 3460 C CA . ASN B 1 54 ? -23.922 33.969 7.113 1 95.38 54 ASN B CA 1
ATOM 3461 C C . ASN B 1 54 ? -23.812 32.5 7.438 1 95.38 54 ASN B C 1
ATOM 3463 O O . ASN B 1 54 ? -23.562 31.672 6.551 1 95.38 54 ASN B O 1
ATOM 3467 N N . THR B 1 55 ? -23.953 32.156 8.758 1 95.75 55 THR B N 1
ATOM 3468 C CA . THR B 1 55 ? -23.797 30.75 9.133 1 95.75 55 THR B CA 1
ATOM 3469 C C . THR B 1 55 ? -25.062 30.25 9.82 1 95.75 55 THR B C 1
ATOM 3471 O O . THR B 1 55 ? -25.781 31.016 10.461 1 95.75 55 THR B O 1
ATOM 3474 N N . GLU B 1 56 ? -25.391 29.016 9.617 1 93.25 56 GLU B N 1
ATOM 3475 C CA . GLU B 1 56 ? -26.391 28.266 10.367 1 93.25 56 GLU B CA 1
ATOM 3476 C C . GLU B 1 56 ? -25.797 26.984 10.938 1 93.25 56 GLU B C 1
ATOM 3478 O O . GLU B 1 56 ? -25.297 26.141 10.188 1 93.25 56 GLU B O 1
ATOM 3483 N N . LEU B 1 57 ? -25.891 26.906 12.227 1 91 57 LEU B N 1
ATOM 3484 C CA . LEU B 1 57 ? -25.328 25.75 12.898 1 91 57 LEU B CA 1
ATOM 3485 C C . LEU B 1 57 ? -26.406 24.734 13.234 1 91 57 LEU B C 1
ATOM 3487 O O . LEU B 1 57 ? -27.469 25.094 13.742 1 91 57 LEU B O 1
ATOM 3491 N N . LEU B 1 58 ? -26.156 23.531 12.828 1 87.06 58 LEU B N 1
ATOM 3492 C CA . LEU B 1 58 ? -27.047 22.422 13.18 1 87.06 58 LEU B CA 1
ATOM 3493 C C . LEU B 1 58 ? -26.359 21.469 14.148 1 87.06 58 LEU B C 1
ATOM 3495 O O . LEU B 1 58 ? -25.391 20.812 13.781 1 87.06 58 LEU B O 1
ATOM 3499 N N . ILE B 1 59 ? -26.875 21.375 15.312 1 81.75 59 ILE B N 1
ATOM 3500 C CA . ILE B 1 59 ? -26.281 20.547 16.344 1 81.75 59 ILE B CA 1
ATOM 3501 C C . ILE B 1 59 ? -26.781 19.109 16.203 1 81.75 59 ILE B C 1
ATOM 3503 O O . ILE B 1 59 ? -28 18.875 16.109 1 81.75 59 ILE B O 1
ATOM 3507 N N . TH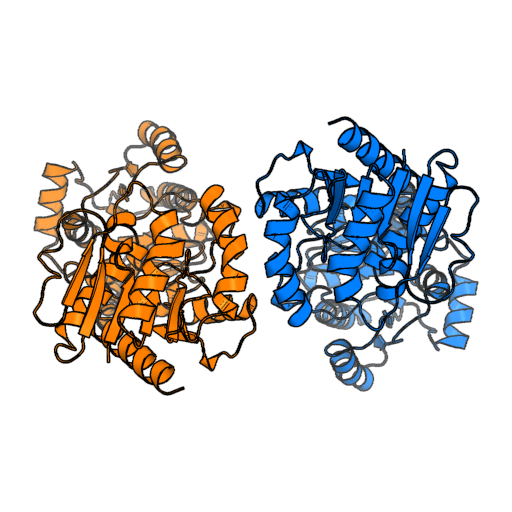R B 1 60 ? -25.828 18.219 16.078 1 79.62 60 THR B N 1
ATOM 3508 C CA . THR B 1 60 ? -26.188 16.812 15.961 1 79.62 60 THR B CA 1
ATOM 3509 C C . THR B 1 60 ? -25.922 16.078 17.281 1 79.62 60 THR B C 1
ATOM 3511 O O . THR B 1 60 ? -25.016 16.438 18.031 1 79.62 60 THR B O 1
ATOM 3514 N N . SER B 1 61 ? -26.812 15.172 17.688 1 66.31 61 SER B N 1
ATOM 3515 C CA . SER B 1 61 ? -26.656 14.422 18.922 1 66.31 61 SER B CA 1
ATOM 3516 C C . SER B 1 61 ? -25.5 13.422 18.828 1 66.31 61 SER B C 1
ATOM 3518 O O . SER B 1 61 ? -25.219 12.898 17.75 1 66.31 61 SER B O 1
ATOM 3520 N N . LYS B 1 62 ? -24.766 13.25 19.938 1 62.75 62 LYS B N 1
ATOM 3521 C CA . LYS B 1 62 ? -23.688 12.281 20.047 1 62.75 62 LYS B CA 1
ATOM 3522 C C . LYS B 1 62 ? -24.219 10.852 20.031 1 62.75 62 LYS B C 1
ATOM 3524 O O . LYS B 1 62 ? -23.484 9.914 19.703 1 62.75 62 LYS B O 1
ATOM 3529 N N . LYS B 1 63 ? -25.438 10.648 20.375 1 54.97 63 LYS B N 1
ATOM 3530 C CA . LYS B 1 63 ? -25.969 9.328 20.703 1 54.97 63 LYS B CA 1
ATOM 3531 C C . LYS B 1 63 ? -26.219 8.508 19.438 1 54.97 63 LYS B C 1
ATOM 3533 O O . LYS B 1 63 ? -26.125 7.277 19.469 1 54.97 63 LYS B O 1
ATOM 3538 N N . HIS B 1 64 ? -26.422 9.336 18.297 1 60.56 64 HIS B N 1
ATOM 3539 C CA . HIS B 1 64 ? -26.734 8.539 17.109 1 60.56 64 HIS B CA 1
ATOM 3540 C C . HIS B 1 64 ? -25.938 8.992 15.898 1 60.56 64 HIS B C 1
ATOM 3542 O O . HIS B 1 64 ? -26.516 9.398 14.891 1 60.56 64 HIS B O 1
ATOM 3548 N N . PRO B 1 65 ? -24.641 8.766 16.047 1 59.75 65 PRO B N 1
ATOM 3549 C CA . PRO B 1 65 ? -23.812 9.312 14.961 1 59.75 65 PRO B CA 1
ATOM 3550 C C . PRO B 1 65 ? -24.125 8.672 13.609 1 59.75 65 PRO B C 1
ATOM 3552 O O . PRO B 1 65 ? -24.125 9.367 12.586 1 59.75 65 PRO B O 1
ATOM 3555 N N . ARG B 1 66 ? -24.422 7.441 13.594 1 59.56 66 ARG B N 1
ATOM 3556 C CA . ARG B 1 66 ? -24.703 6.754 12.328 1 59.56 66 ARG B CA 1
ATOM 3557 C C . ARG B 1 66 ? -25.969 7.293 11.68 1 59.56 66 ARG B C 1
ATOM 3559 O O . ARG B 1 66 ? -26.031 7.445 10.461 1 59.56 66 ARG B O 1
ATOM 3566 N N . PHE B 1 67 ? -26.875 7.465 12.625 1 49.59 67 PHE B N 1
ATOM 3567 C CA . PHE B 1 67 ? -28.141 8.016 12.133 1 49.59 67 PHE B CA 1
ATOM 3568 C C . PHE B 1 67 ? -27.906 9.367 11.461 1 49.59 67 PHE B C 1
ATOM 3570 O O . PHE B 1 67 ? -28.469 9.633 10.391 1 49.59 67 PHE B O 1
ATOM 3577 N N . PHE B 1 68 ? -27.125 10.062 12.008 1 55.75 68 PHE B N 1
ATOM 3578 C CA . PHE B 1 68 ? -26.891 11.398 11.477 1 55.75 68 PHE B CA 1
ATOM 3579 C C . PHE B 1 68 ? -26.109 11.336 10.164 1 55.75 68 PHE B C 1
ATOM 3581 O O . PHE B 1 68 ? -26.469 12.016 9.195 1 55.75 68 PHE B O 1
ATOM 3588 N N . GLU B 1 69 ? -25.234 10.469 10.156 1 62.09 69 GLU B N 1
ATOM 3589 C CA . GLU B 1 69 ? -24.406 10.359 8.961 1 62.09 69 GLU B CA 1
ATOM 3590 C C . GLU B 1 69 ? -25.188 9.758 7.797 1 62.09 69 GLU B C 1
ATOM 3592 O O . GLU B 1 69 ? -25.031 10.172 6.648 1 62.09 69 GLU B O 1
ATOM 3597 N N . GLN B 1 70 ? -26.047 8.961 8.109 1 61.12 70 GLN B N 1
ATOM 3598 C CA . GLN B 1 70 ? -26.656 8.172 7.035 1 61.12 70 GLN B CA 1
ATOM 3599 C C . GLN B 1 70 ? -28.016 8.742 6.633 1 61.12 70 GLN B C 1
ATOM 3601 O O . GLN B 1 70 ? -28.422 8.617 5.48 1 61.12 70 GLN B O 1
ATOM 3606 N N . SER B 1 71 ? -28.625 9.406 7.535 1 65.12 71 SER B N 1
ATOM 3607 C CA . SER B 1 71 ? -29.984 9.734 7.164 1 65.12 71 SER B CA 1
ATOM 3608 C C . SER B 1 71 ? -30.266 11.227 7.344 1 65.12 71 SER B C 1
ATOM 3610 O O . SER B 1 71 ? -30.781 11.883 6.438 1 65.12 71 SER B O 1
ATOM 3612 N N . TYR B 1 72 ? -29.828 11.75 8.281 1 75.31 72 TYR B N 1
ATOM 3613 C CA . TYR B 1 72 ? -30.219 13.125 8.602 1 75.31 72 TYR B CA 1
ATOM 3614 C C . TYR B 1 72 ? -29.531 14.109 7.668 1 75.31 72 TYR B C 1
ATOM 3616 O O . TYR B 1 72 ? -30.172 15.008 7.117 1 75.31 72 TYR B O 1
ATOM 3624 N N . PHE B 1 73 ? -28.344 13.938 7.383 1 81.38 73 PHE B N 1
ATOM 3625 C CA . PHE B 1 73 ? -27.609 14.867 6.547 1 81.38 73 PHE B CA 1
ATOM 3626 C C . PHE B 1 73 ? -28.141 14.875 5.121 1 81.38 73 PHE B C 1
ATOM 3628 O O . PHE B 1 73 ? -28.359 15.945 4.543 1 81.38 73 PHE B O 1
ATOM 3635 N N . CYS B 1 74 ? -28.375 13.719 4.66 1 84.94 74 CYS B N 1
ATOM 3636 C CA . CYS B 1 74 ? -28.875 13.594 3.295 1 84.94 74 CYS B CA 1
ATOM 3637 C C . CYS B 1 74 ? -30.188 14.336 3.123 1 84.94 74 CYS B C 1
ATOM 3639 O O . CYS B 1 74 ? -30.344 15.148 2.211 1 84.94 74 CYS B O 1
ATOM 3641 N N . ASN B 1 75 ? -31.047 14.094 4.035 1 84.94 75 ASN B N 1
ATOM 3642 C CA . ASN B 1 75 ? -32.344 14.727 3.957 1 84.94 75 ASN B CA 1
ATOM 3643 C C . ASN B 1 75 ? -32.25 16.234 4.141 1 84.94 75 ASN B C 1
ATOM 3645 O O . ASN B 1 75 ? -32.938 17 3.441 1 84.94 75 ASN B O 1
ATOM 3649 N N . ASP B 1 76 ? -31.516 16.656 5.035 1 89.25 76 ASP B N 1
ATOM 3650 C CA . ASP B 1 76 ? -31.344 18.078 5.324 1 89.25 76 ASP B CA 1
ATOM 3651 C C . ASP B 1 76 ? -30.734 18.812 4.133 1 89.25 76 ASP B C 1
ATOM 3653 O O . ASP B 1 76 ? -31.188 19.906 3.773 1 89.25 76 ASP B O 1
ATOM 3657 N N . LEU B 1 77 ? -29.781 18.25 3.512 1 91.75 77 LEU B N 1
ATOM 3658 C CA . LEU B 1 77 ? -29.078 18.844 2.375 1 91.75 77 LEU B CA 1
ATOM 3659 C C . LEU B 1 77 ? -30.016 18.953 1.168 1 91.75 77 LEU B C 1
ATOM 3661 O O . LEU B 1 77 ? -30.016 19.984 0.482 1 91.75 77 LEU B O 1
ATOM 3665 N N . ASN B 1 78 ? -30.719 17.938 1.002 1 89.44 78 ASN B N 1
ATOM 3666 C CA . ASN B 1 78 ? -31.641 17.906 -0.129 1 89.44 78 ASN B CA 1
ATOM 3667 C C . ASN B 1 78 ? -32.781 18.891 0.069 1 89.44 78 ASN B C 1
ATOM 3669 O O . ASN B 1 78 ? -33.188 19.594 -0.866 1 89.44 78 ASN B O 1
ATOM 3673 N N . LYS B 1 79 ? -33.25 18.922 1.221 1 90 79 LYS B N 1
ATOM 3674 C CA . LYS B 1 79 ? -34.375 19.812 1.541 1 90 79 LYS B CA 1
ATOM 3675 C C . LYS B 1 79 ? -33.969 21.281 1.428 1 90 79 LYS B C 1
ATOM 3677 O O . LYS B 1 79 ? -34.75 22.109 0.996 1 90 79 LYS B O 1
ATOM 3682 N N . ASN B 1 80 ? -32.812 21.594 1.79 1 91.88 80 ASN B N 1
ATOM 3683 C CA . ASN B 1 80 ? -32.375 22.984 1.831 1 91.88 80 ASN B CA 1
ATOM 3684 C C . ASN B 1 80 ? -31.656 23.375 0.538 1 91.88 80 ASN B C 1
ATOM 3686 O O . ASN B 1 80 ? -31.109 24.469 0.44 1 91.88 80 ASN B O 1
ATOM 3690 N N . LYS B 1 81 ? -31.578 22.453 -0.409 1 91.69 81 LYS B N 1
ATOM 3691 C CA . LYS B 1 81 ? -31.047 22.688 -1.747 1 91.69 81 LYS B CA 1
ATOM 3692 C C . LYS B 1 81 ? -29.625 23.25 -1.683 1 91.69 81 LYS B C 1
ATOM 3694 O O . LYS B 1 81 ? -29.344 24.297 -2.262 1 91.69 81 LYS B O 1
ATOM 3699 N N . MET B 1 82 ? -28.844 22.656 -0.977 1 95.31 82 MET B N 1
ATOM 3700 C CA . MET B 1 82 ? -27.453 23.078 -0.862 1 95.31 82 MET B CA 1
ATOM 3701 C C . MET B 1 82 ? -26.703 22.891 -2.184 1 95.31 82 MET B C 1
ATOM 3703 O O . MET B 1 82 ? -27.078 22.031 -2.982 1 95.31 82 MET B O 1
ATOM 3707 N N . ASP B 1 83 ? -25.75 23.75 -2.422 1 96.88 83 ASP B N 1
ATOM 3708 C CA . ASP B 1 83 ? -24.969 23.656 -3.646 1 96.88 83 ASP B CA 1
ATOM 3709 C C . ASP B 1 83 ? -23.812 22.672 -3.479 1 96.88 83 ASP B C 1
ATOM 3711 O O . ASP B 1 83 ? -23.531 21.875 -4.379 1 96.88 83 ASP B O 1
ATOM 3715 N N . ILE B 1 84 ? -23.156 22.766 -2.348 1 97.44 84 ILE B N 1
ATOM 3716 C CA . ILE B 1 84 ? -21.953 22 -2.072 1 97.44 84 ILE B CA 1
ATOM 3717 C C . ILE B 1 84 ? -22.031 21.391 -0.675 1 97.44 84 ILE B C 1
ATOM 3719 O O . ILE B 1 84 ? -22.516 22.031 0.262 1 97.44 84 ILE B O 1
ATOM 3723 N N . TYR B 1 85 ? -21.641 20.203 -0.527 1 96.88 85 TYR B N 1
ATOM 3724 C CA . TYR B 1 85 ? -21.422 19.547 0.762 1 96.88 85 TYR B CA 1
ATOM 3725 C C . TYR B 1 85 ? -19.984 19.078 0.9 1 96.88 85 TYR B C 1
ATOM 3727 O O . TYR B 1 85 ? -19.516 18.266 0.102 1 96.88 85 TYR B O 1
ATOM 3735 N N . HIS B 1 86 ? -19.312 19.656 1.854 1 97.56 86 HIS B N 1
ATOM 3736 C CA . HIS B 1 86 ? -17.906 19.359 2.072 1 97.56 86 HIS B CA 1
ATOM 3737 C C . HIS B 1 86 ? -17.703 18.562 3.355 1 97.56 86 HIS B C 1
ATOM 3739 O O . HIS B 1 86 ? -18.141 18.984 4.43 1 97.56 86 HIS B O 1
ATOM 3745 N N . VAL B 1 87 ? -17.094 17.391 3.238 1 95.75 87 VAL B N 1
ATOM 3746 C CA . VAL B 1 87 ? -16.719 16.562 4.379 1 95.75 87 VAL B CA 1
ATOM 3747 C C . VAL B 1 87 ? -15.211 16.547 4.547 1 95.75 87 VAL B C 1
ATOM 3749 O O . VAL B 1 87 ? -14.516 15.734 3.934 1 95.75 87 VAL B O 1
ATOM 3752 N N . PRO B 1 88 ? -14.695 17.312 5.469 1 96.06 88 PRO B N 1
ATOM 3753 C CA . PRO B 1 88 ? -13.25 17.531 5.547 1 96.06 88 PRO B CA 1
ATOM 3754 C C . PRO B 1 88 ? -12.508 16.391 6.223 1 96.06 88 PRO B C 1
ATOM 3756 O O . PRO B 1 88 ? -11.273 16.391 6.27 1 96.06 88 PRO B O 1
ATOM 3759 N N . GLN B 1 89 ? -13.203 15.43 6.758 1 92.69 89 GLN B N 1
ATOM 3760 C CA . GLN B 1 89 ? -12.57 14.336 7.496 1 92.69 89 GLN B CA 1
ATOM 3761 C C . GLN B 1 89 ? -12.516 13.07 6.656 1 92.69 89 GLN B C 1
ATOM 3763 O O . GLN B 1 89 ? -13.023 12.023 7.062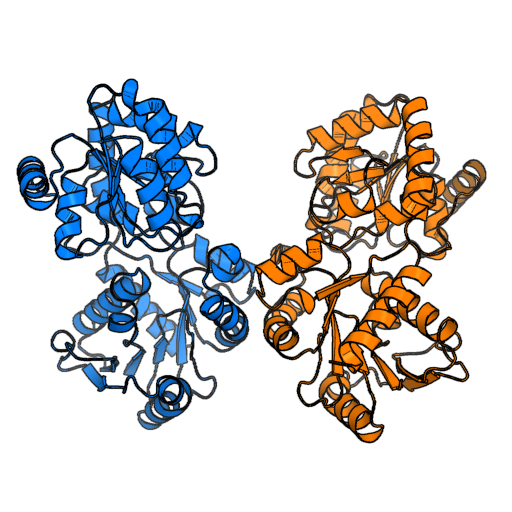 1 92.69 89 GLN B O 1
ATOM 3768 N N . ASN B 1 90 ? -11.883 13.125 5.5 1 92.88 90 ASN B N 1
ATOM 3769 C CA . ASN B 1 90 ? -11.594 12.023 4.594 1 92.88 90 ASN B CA 1
ATOM 3770 C C . ASN B 1 90 ? -12.867 11.484 3.945 1 92.88 90 ASN B C 1
ATOM 3772 O O . ASN B 1 90 ? -12.867 10.383 3.393 1 92.88 90 ASN B O 1
ATOM 3776 N N . GLY B 1 91 ? -13.961 12.156 4.145 1 90.69 91 GLY B N 1
ATOM 3777 C CA . GLY B 1 91 ? -15.195 11.789 3.475 1 90.69 91 GLY B CA 1
ATOM 3778 C C . GLY B 1 91 ? -15.914 10.633 4.137 1 90.69 91 GLY B C 1
ATOM 3779 O O . GLY B 1 91 ? -16.922 10.133 3.615 1 90.69 91 GLY B O 1
ATOM 3780 N N . ILE B 1 92 ? -15.406 10.172 5.227 1 86.56 92 ILE B N 1
ATOM 3781 C CA . ILE B 1 92 ? -16 9.016 5.895 1 86.56 92 ILE B CA 1
ATOM 3782 C C . ILE B 1 92 ? -17.422 9.344 6.328 1 86.56 92 ILE B C 1
ATOM 3784 O O . ILE B 1 92 ? -17.688 10.414 6.883 1 86.56 92 ILE B O 1
ATOM 3788 N N . GLY B 1 93 ? -18.391 8.508 6.043 1 82.81 93 GLY B N 1
ATOM 3789 C CA . GLY B 1 93 ? -19.797 8.703 6.395 1 82.81 93 GLY B CA 1
ATOM 3790 C C . GLY B 1 93 ? -20.594 9.383 5.301 1 82.81 93 GLY B C 1
ATOM 3791 O O . GLY B 1 93 ? -21.781 9.648 5.469 1 82.81 93 GLY B O 1
ATOM 3792 N N . LEU B 1 94 ? -19.953 9.602 4.211 1 88.62 94 LEU B N 1
ATOM 3793 C CA . LEU B 1 94 ? -20.609 10.281 3.105 1 88.62 94 LEU B CA 1
ATOM 3794 C C . LEU B 1 94 ? -21.703 9.406 2.504 1 88.62 94 LEU B C 1
ATOM 3796 O O . LEU B 1 94 ? -21.469 8.242 2.191 1 88.62 94 LEU B O 1
ATOM 3800 N N . ASP B 1 95 ? -22.844 9.953 2.385 1 86.56 95 ASP B N 1
ATOM 3801 C CA . ASP B 1 95 ? -23.969 9.258 1.787 1 86.56 95 ASP B CA 1
ATOM 3802 C C . ASP B 1 95 ? -24.047 9.523 0.285 1 86.56 95 ASP B C 1
ATOM 3804 O O . ASP B 1 95 ? -24.062 10.68 -0.149 1 86.56 95 ASP B O 1
ATOM 3808 N N . VAL B 1 96 ? -24.203 8.469 -0.435 1 84.12 96 VAL B N 1
ATOM 3809 C CA . VAL B 1 96 ? -24.172 8.547 -1.892 1 84.12 96 VAL B CA 1
ATOM 3810 C C . VAL B 1 96 ? -25.469 9.188 -2.391 1 84.12 96 VAL B C 1
ATOM 3812 O O . VAL B 1 96 ? -25.531 9.695 -3.514 1 84.12 96 VAL B O 1
ATOM 3815 N N . ASN B 1 97 ? -26.469 9.211 -1.567 1 85.25 97 ASN B N 1
ATOM 3816 C CA . ASN B 1 97 ? -27.781 9.68 -1.996 1 85.25 97 ASN B CA 1
ATOM 3817 C C . ASN B 1 97 ? -27.891 11.203 -1.919 1 85.25 97 ASN B C 1
ATOM 3819 O O . ASN B 1 97 ? -28.891 11.781 -2.34 1 85.25 97 ASN B O 1
ATOM 3823 N N . ILE B 1 98 ? -26.875 11.82 -1.424 1 90.69 98 ILE B N 1
ATOM 3824 C CA . ILE B 1 98 ? -26.828 13.281 -1.392 1 90.69 98 ILE B CA 1
ATOM 3825 C C . ILE B 1 98 ? -26.797 13.828 -2.816 1 90.69 98 ILE B C 1
ATOM 3827 O O . ILE B 1 98 ? -25.984 13.383 -3.639 1 90.69 98 ILE B O 1
ATOM 3831 N N . LYS B 1 99 ? -27.609 14.789 -3.123 1 90.81 99 LYS B N 1
ATOM 3832 C CA . LYS B 1 99 ? -27.844 15.219 -4.5 1 90.81 99 LYS B CA 1
ATOM 3833 C C . LYS B 1 99 ? -26.891 16.344 -4.883 1 90.81 99 LYS B C 1
ATOM 3835 O O . LYS B 1 99 ? -26.516 16.484 -6.051 1 90.81 99 LYS B O 1
ATOM 3840 N N . CYS B 1 100 ? -26.578 17.203 -3.941 1 94.31 100 CYS B N 1
ATOM 3841 C CA . CYS B 1 100 ? -25.719 18.344 -4.27 1 94.31 100 CYS B CA 1
ATOM 3842 C C . CYS B 1 100 ? -24.297 17.875 -4.562 1 94.31 100 CYS B C 1
ATOM 3844 O O . CYS B 1 100 ? -24 16.688 -4.453 1 94.31 100 CYS B O 1
ATOM 3846 N N . LYS B 1 101 ? -23.422 18.797 -5.023 1 97.31 101 LYS B N 1
ATOM 3847 C CA . LYS B 1 101 ? -22.031 18.469 -5.316 1 97.31 101 LYS B CA 1
ATOM 3848 C C . LYS B 1 101 ? -21.281 18.094 -4.043 1 97.31 101 LYS B C 1
ATOM 3850 O O . LYS B 1 101 ? -21.344 18.812 -3.043 1 97.31 101 LYS B O 1
ATOM 3855 N N . LYS B 1 102 ? -20.656 17.031 -4.062 1 97 102 LYS B N 1
ATOM 3856 C CA . LYS B 1 102 ? -19.953 16.5 -2.896 1 97 102 LYS B CA 1
ATOM 3857 C C . LYS B 1 102 ? -18.438 16.688 -3.037 1 97 102 LYS B C 1
ATOM 3859 O O . LYS B 1 102 ? -17.859 16.328 -4.062 1 97 102 LYS B O 1
ATOM 3864 N N . ILE B 1 103 ? -17.812 17.234 -2.039 1 98.19 103 ILE B N 1
ATOM 3865 C CA . ILE B 1 103 ? -16.359 17.422 -1.954 1 98.19 103 ILE B CA 1
ATOM 3866 C C . ILE B 1 103 ? -15.836 16.812 -0.655 1 98.19 103 ILE B C 1
ATOM 3868 O O . ILE B 1 103 ? -16.484 16.938 0.394 1 98.19 103 ILE B O 1
ATOM 3872 N N . ILE B 1 104 ? -14.719 16.188 -0.73 1 98 104 ILE B N 1
ATOM 3873 C CA . ILE B 1 104 ? -14.102 15.641 0.474 1 98 104 ILE B CA 1
ATOM 3874 C C . ILE B 1 104 ? -12.648 16.094 0.556 1 98 104 ILE B C 1
ATOM 3876 O O . ILE B 1 104 ? -12.062 16.516 -0.445 1 98 104 ILE B O 1
ATOM 3880 N N . THR B 1 105 ? -12.133 16.062 1.735 1 98.38 105 THR B N 1
ATOM 3881 C CA . THR B 1 105 ? -10.695 16.219 1.935 1 98.38 105 THR B CA 1
ATOM 3882 C C . THR B 1 105 ? -10.062 14.898 2.365 1 98.38 105 THR B C 1
ATOM 3884 O O . THR B 1 105 ? -10.492 14.289 3.342 1 98.38 105 THR B O 1
ATOM 3887 N N . VAL B 1 106 ? -9.125 14.438 1.605 1 98 106 VAL B N 1
ATOM 3888 C CA . VAL B 1 106 ? -8.32 13.281 1.97 1 98 106 VAL B CA 1
ATOM 3889 C C . VAL B 1 106 ? -6.934 13.742 2.428 1 98 106 VAL B C 1
ATOM 3891 O O . VAL B 1 106 ? -6.109 14.156 1.609 1 98 106 VAL B O 1
ATOM 3894 N N . HIS B 1 107 ? -6.672 13.57 3.678 1 97.44 107 HIS B N 1
ATOM 3895 C CA . HIS B 1 107 ? -5.457 14.141 4.258 1 97.44 107 HIS B CA 1
ATOM 3896 C C . HIS B 1 107 ? -4.242 13.273 3.945 1 97.44 107 HIS B C 1
ATOM 3898 O O . HIS B 1 107 ? -3.129 13.789 3.805 1 97.44 107 HIS B O 1
ATOM 3904 N N . ASP B 1 108 ? -4.422 12.031 3.963 1 95.62 108 ASP B N 1
ATOM 3905 C CA . ASP B 1 108 ? -3.385 11.055 3.643 1 95.62 108 ASP B CA 1
ATOM 3906 C C . ASP B 1 108 ? -3.988 9.672 3.398 1 95.62 108 ASP B C 1
ATOM 3908 O O . ASP B 1 108 ? -5.199 9.484 3.525 1 95.62 108 ASP B O 1
ATOM 3912 N N . LEU B 1 109 ? -3.148 8.781 2.994 1 96.88 109 LEU B N 1
ATOM 3913 C CA . LEU B 1 109 ? -3.584 7.406 2.799 1 96.88 109 LEU B CA 1
ATOM 3914 C C . LEU B 1 109 ? -2.777 6.453 3.674 1 96.88 109 LEU B C 1
ATOM 3916 O O . LEU B 1 109 ? -2.434 5.348 3.244 1 96.88 109 LEU B O 1
ATOM 3920 N N . ILE B 1 110 ? -2.504 6.867 4.891 1 96.06 110 ILE B N 1
ATOM 3921 C CA . ILE B 1 110 ? -1.729 6.086 5.848 1 96.06 110 ILE B CA 1
ATOM 3922 C C . ILE B 1 110 ? -2.359 4.703 6.016 1 96.06 110 ILE B C 1
ATOM 3924 O O . ILE B 1 110 ? -1.656 3.691 6.023 1 96.06 110 ILE B O 1
ATOM 3928 N N . PRO B 1 111 ? -3.742 4.586 6.035 1 96.06 111 PRO B N 1
ATOM 3929 C CA . PRO B 1 111 ? -4.332 3.256 6.188 1 96.06 111 PRO B CA 1
ATOM 3930 C C . PRO B 1 111 ? -3.957 2.307 5.055 1 96.06 111 PRO B C 1
ATOM 3932 O O . PRO B 1 111 ? -3.918 1.089 5.25 1 96.06 111 PRO B O 1
ATOM 3935 N N . TYR B 1 112 ? -3.658 2.834 3.891 1 97.06 112 TYR B N 1
ATOM 3936 C CA . TYR B 1 112 ? -3.264 2.014 2.752 1 97.06 112 TYR B CA 1
ATOM 3937 C C . TYR B 1 112 ? -1.761 1.76 2.756 1 97.06 112 TYR B C 1
ATOM 3939 O O . TYR B 1 112 ? -1.299 0.718 2.283 1 97.06 112 TYR B O 1
ATOM 3947 N N . ILE B 1 113 ? -1.024 2.682 3.217 1 96.44 113 ILE B N 1
ATOM 3948 C CA . ILE B 1 113 ? 0.425 2.684 3.049 1 96.44 113 ILE B CA 1
ATOM 3949 C C . ILE B 1 113 ? 1.085 2.035 4.262 1 96.44 113 ILE B C 1
ATOM 3951 O O . ILE B 1 113 ? 2.039 1.266 4.121 1 96.44 113 ILE B O 1
ATOM 3955 N N . MET B 1 114 ? 0.603 2.367 5.438 1 96.12 114 MET B N 1
ATOM 3956 C CA . MET B 1 114 ? 1.122 1.827 6.691 1 96.12 114 MET B CA 1
ATOM 3957 C C . MET B 1 114 ? -0.013 1.356 7.594 1 96.12 114 MET B C 1
ATOM 3959 O O . MET B 1 114 ? -0.168 1.849 8.711 1 96.12 114 MET B O 1
ATOM 3963 N N . PRO B 1 115 ? -0.715 0.363 7.133 1 95.44 115 PRO B N 1
ATOM 3964 C CA . PRO B 1 115 ? -1.905 -0.061 7.875 1 95.44 115 PRO B CA 1
ATOM 3965 C C . PRO B 1 115 ? -1.578 -0.553 9.281 1 95.44 115 PRO B C 1
ATOM 3967 O O . PRO B 1 115 ? -2.418 -0.467 10.18 1 95.44 115 PRO B O 1
ATOM 3970 N N . GLU B 1 116 ? -0.372 -0.997 9.484 1 92.38 116 GLU B N 1
ATOM 3971 C CA . GLU B 1 116 ? 0.026 -1.536 10.781 1 92.38 116 GLU B CA 1
ATOM 3972 C C . GLU B 1 116 ? 0.092 -0.438 11.836 1 92.38 116 GLU B C 1
ATOM 3974 O O . GLU B 1 116 ? 0.162 -0.724 13.039 1 92.38 116 GLU B O 1
ATOM 3979 N N . THR B 1 117 ? 0.028 0.816 11.398 1 91.38 117 THR B N 1
ATOM 3980 C CA . THR B 1 117 ? 0.163 1.936 12.32 1 91.38 117 THR B CA 1
ATOM 3981 C C . THR B 1 117 ? -1.2 2.551 12.633 1 91.38 117 THR B C 1
ATOM 3983 O O . THR B 1 117 ? -1.284 3.59 13.289 1 91.38 117 THR B O 1
ATOM 3986 N N . VAL B 1 118 ? -2.242 1.946 12.125 1 91.44 118 VAL B N 1
ATOM 3987 C CA . VAL B 1 118 ? -3.592 2.482 12.266 1 91.44 118 VAL B CA 1
ATOM 3988 C C . VAL B 1 118 ? -4.426 1.563 13.148 1 91.44 118 VAL B C 1
ATOM 3990 O O . VAL B 1 118 ? -4.266 0.342 13.117 1 91.44 118 VAL B O 1
ATOM 3993 N N . GLY B 1 119 ? -5.23 2.195 14 1 89.94 119 GLY B N 1
ATOM 3994 C CA . GLY B 1 119 ? -6.133 1.384 14.797 1 89.94 119 GLY B CA 1
ATOM 3995 C C . GLY B 1 119 ? -7.043 0.503 13.961 1 89.94 119 GLY B C 1
ATOM 3996 O O . GLY B 1 119 ? -7.492 0.91 12.891 1 89.94 119 GLY B O 1
ATOM 3997 N N . ARG B 1 120 ? -7.41 -0.665 14.445 1 90.06 120 ARG B N 1
ATOM 3998 C CA . ARG B 1 120 ? -8.125 -1.707 13.711 1 90.06 120 ARG B CA 1
ATOM 3999 C C . ARG B 1 120 ? -9.461 -1.193 13.195 1 90.06 120 ARG B C 1
ATOM 4001 O O . ARG B 1 120 ? -9.766 -1.328 12.008 1 90.06 120 ARG B O 1
ATOM 4008 N N . GLY B 1 121 ? -10.281 -0.608 14.055 1 90.31 121 GLY B N 1
ATOM 4009 C CA . GLY B 1 121 ? -11.602 -0.147 13.664 1 90.31 121 GLY B CA 1
ATOM 4010 C C . GLY B 1 121 ? -11.57 0.899 12.562 1 90.31 121 GLY B C 1
ATOM 4011 O O . GLY B 1 121 ? -12.312 0.798 11.578 1 90.31 121 GLY B O 1
ATOM 4012 N N . TYR B 1 122 ? -10.711 1.859 12.742 1 90.69 122 TYR B N 1
ATOM 4013 C CA . TYR B 1 122 ? -10.578 2.922 11.75 1 90.69 122 TYR B CA 1
ATOM 4014 C C . TYR B 1 122 ? -10.031 2.379 10.438 1 90.69 122 TYR B C 1
ATOM 4016 O O . TYR B 1 122 ? -10.492 2.768 9.359 1 90.69 122 TYR B O 1
ATOM 4024 N N . LEU B 1 123 ? -9.086 1.462 10.539 1 94.56 123 LEU B N 1
ATOM 4025 C CA . LEU B 1 123 ? -8.469 0.863 9.359 1 94.56 123 LEU B CA 1
ATOM 4026 C C . LEU B 1 123 ? -9.523 0.173 8.492 1 94.56 123 LEU B C 1
ATOM 4028 O O . LEU B 1 123 ? -9.633 0.462 7.301 1 94.56 123 LEU B O 1
ATOM 4032 N N . LEU B 1 124 ? -10.336 -0.685 9.055 1 93.06 124 LEU B N 1
ATOM 4033 C CA . LEU B 1 124 ? -11.328 -1.462 8.32 1 93.06 124 LEU B CA 1
ATOM 4034 C C . LEU B 1 124 ? -12.398 -0.554 7.719 1 93.06 124 LEU B C 1
ATOM 4036 O O . LEU B 1 124 ? -12.828 -0.76 6.582 1 93.06 124 LEU B O 1
ATOM 4040 N N . LYS B 1 125 ? -12.773 0.411 8.492 1 92.06 125 LYS B N 1
ATOM 4041 C CA . LYS B 1 125 ? -13.758 1.368 7.996 1 92.06 125 LYS B CA 1
ATOM 4042 C C . LYS B 1 125 ? -13.211 2.154 6.805 1 92.06 125 LYS B C 1
ATOM 4044 O O . LYS B 1 125 ? -13.906 2.33 5.801 1 92.06 125 LYS B O 1
ATOM 4049 N N . PHE B 1 126 ? -12.023 2.617 6.934 1 95.06 126 PHE B N 1
ATOM 4050 C CA . PHE B 1 126 ? -11.375 3.408 5.895 1 95.06 126 PHE B CA 1
ATOM 4051 C C . PHE B 1 126 ? -11.234 2.6 4.609 1 95.06 126 PHE B C 1
ATOM 4053 O O . PHE B 1 126 ? -11.586 3.074 3.527 1 95.06 126 PHE B O 1
ATOM 4060 N N . LEU B 1 127 ? -10.75 1.372 4.723 1 95.5 127 LEU B N 1
ATOM 4061 C CA . LEU B 1 127 ? -10.555 0.505 3.566 1 95.5 127 LEU B CA 1
ATOM 4062 C C . LEU B 1 127 ? -11.891 0.181 2.9 1 95.5 127 LEU B C 1
ATOM 4064 O O . LEU B 1 127 ? -11.961 0.058 1.675 1 95.5 127 LEU B O 1
ATOM 4068 N N . LYS B 1 128 ? -12.906 0.076 3.68 1 93.38 128 LYS B N 1
ATOM 4069 C CA . LYS B 1 128 ? -14.227 -0.291 3.176 1 93.38 128 LYS B CA 1
ATOM 4070 C C . LYS B 1 128 ? -14.883 0.88 2.449 1 93.38 128 LYS B C 1
ATOM 4072 O O . LYS B 1 128 ? -15.492 0.7 1.392 1 93.38 128 LYS B O 1
ATOM 4077 N N . GLU B 1 129 ? -14.664 2.043 2.918 1 93.5 129 GLU B N 1
ATOM 4078 C CA . GLU B 1 129 ? -15.477 3.164 2.453 1 93.5 129 GLU B CA 1
ATOM 4079 C C . GLU B 1 129 ? -14.75 3.965 1.379 1 93.5 129 GLU B C 1
ATOM 4081 O O . GLU B 1 129 ? -15.375 4.504 0.465 1 93.5 129 GLU B O 1
ATOM 4086 N N . MET B 1 130 ? -13.453 4.051 1.457 1 95.62 130 MET B N 1
ATOM 4087 C CA . MET B 1 130 ? -12.688 5.016 0.677 1 95.62 130 MET B CA 1
ATOM 4088 C C . MET B 1 130 ? -12.867 4.777 -0.818 1 95.62 130 MET B C 1
ATOM 4090 O O . MET B 1 130 ? -13.078 5.727 -1.579 1 95.62 130 MET B O 1
ATOM 4094 N N . PRO B 1 131 ? -12.828 3.494 -1.296 1 94.94 131 PRO B N 1
ATOM 4095 C CA . PRO B 1 131 ? -13.016 3.297 -2.736 1 94.94 131 PRO B CA 1
ATOM 4096 C C . PRO B 1 131 ? -14.359 3.82 -3.232 1 94.94 131 PRO B C 1
ATOM 4098 O O . PRO B 1 131 ? -14.43 4.438 -4.297 1 94.94 131 PRO B O 1
ATOM 4101 N N . ASN B 1 132 ? -15.383 3.639 -2.484 1 92.5 132 ASN B N 1
ATOM 4102 C CA . ASN B 1 132 ? -16.703 4.109 -2.861 1 92.5 132 ASN B CA 1
ATOM 4103 C C . ASN B 1 132 ? -16.812 5.633 -2.785 1 92.5 132 ASN B C 1
ATOM 4105 O O . ASN B 1 132 ? -17.438 6.262 -3.633 1 92.5 132 ASN B O 1
ATOM 4109 N N . ILE B 1 133 ? -16.203 6.188 -1.739 1 94.06 133 ILE B N 1
ATOM 4110 C CA . ILE B 1 133 ? -16.219 7.633 -1.548 1 94.06 133 ILE B CA 1
ATOM 4111 C C . ILE B 1 133 ? -15.547 8.32 -2.732 1 94.06 133 ILE B C 1
ATOM 4113 O O . ILE B 1 133 ? -16.141 9.203 -3.361 1 94.06 133 ILE B O 1
ATOM 4117 N N . ILE B 1 134 ? -14.398 7.867 -3.08 1 95.25 134 ILE B N 1
ATOM 4118 C CA . ILE B 1 134 ? -13.586 8.492 -4.117 1 95.25 134 ILE B CA 1
ATOM 4119 C C . ILE B 1 134 ? -14.32 8.438 -5.457 1 95.25 134 ILE B C 1
ATOM 4121 O O . ILE B 1 134 ? -14.242 9.367 -6.254 1 95.25 134 ILE B O 1
ATOM 4125 N N . GLN B 1 135 ? -15.07 7.375 -5.656 1 91.88 135 GLN B N 1
ATOM 4126 C CA . GLN B 1 135 ? -15.758 7.176 -6.926 1 91.88 135 GLN B CA 1
ATOM 4127 C C . GLN B 1 135 ? -17.031 8.016 -7.008 1 91.88 135 GLN B C 1
ATOM 4129 O O . GLN B 1 135 ? -17.578 8.234 -8.094 1 91.88 135 GLN B O 1
ATOM 4134 N N . ASN B 1 136 ? -17.516 8.531 -5.863 1 92.5 136 ASN B N 1
ATOM 4135 C CA . ASN B 1 136 ? -18.844 9.141 -5.852 1 92.5 136 ASN B CA 1
ATOM 4136 C C . ASN B 1 136 ? -18.766 10.625 -5.484 1 92.5 136 ASN B C 1
ATOM 4138 O O . ASN B 1 136 ? -19.781 11.227 -5.129 1 92.5 136 ASN B O 1
ATOM 4142 N N . VAL B 1 137 ? -17.641 11.227 -5.516 1 96.31 137 VAL B N 1
ATOM 4143 C CA . VAL B 1 137 ? -17.531 12.641 -5.172 1 96.31 137 VAL B CA 1
ATOM 4144 C C . VAL B 1 137 ? -17.188 13.453 -6.422 1 96.31 137 VAL B C 1
ATOM 4146 O O . VAL B 1 137 ? -16.703 12.891 -7.414 1 96.31 137 VAL B O 1
ATOM 4149 N N . HIS B 1 138 ? -17.5 14.711 -6.336 1 97.25 138 HIS B N 1
ATOM 4150 C CA . HIS B 1 138 ? -17.312 15.602 -7.477 1 97.25 138 HIS B CA 1
ATOM 4151 C C . HIS B 1 138 ? -15.961 16.312 -7.41 1 97.25 138 HIS B C 1
ATOM 4153 O O . HIS B 1 138 ? -15.492 16.859 -8.406 1 97.25 138 HIS B O 1
ATOM 4159 N N . GLY B 1 139 ? -15.305 16.312 -6.254 1 98 139 GLY B N 1
ATOM 4160 C CA . GLY B 1 139 ? -13.992 16.891 -6.027 1 98 139 GLY B CA 1
ATOM 4161 C C . GLY B 1 139 ? -13.305 16.359 -4.785 1 98 139 GLY B C 1
ATOM 4162 O O . GLY B 1 139 ? -13.961 16.047 -3.789 1 98 139 GLY B O 1
ATOM 4163 N N . ILE B 1 140 ? -12.031 16.234 -4.902 1 98.62 140 ILE B N 1
ATOM 4164 C CA . ILE B 1 140 ? -11.211 15.781 -3.783 1 98.62 140 ILE B CA 1
ATOM 4165 C C . ILE B 1 140 ? -10.148 16.828 -3.459 1 98.62 140 ILE B C 1
ATOM 4167 O O . ILE B 1 140 ? -9.359 17.219 -4.328 1 98.62 140 ILE B O 1
ATOM 4171 N N . ILE B 1 141 ? -10.219 17.297 -2.258 1 98.75 141 ILE B N 1
ATOM 4172 C CA . ILE B 1 141 ? -9.188 18.188 -1.761 1 98.75 141 ILE B CA 1
ATOM 4173 C C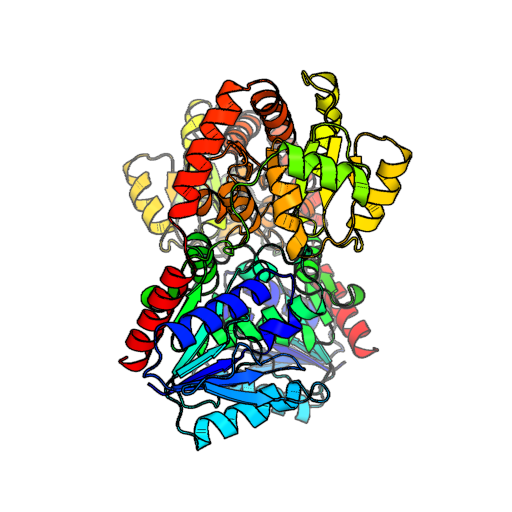 . ILE B 1 141 ? -8.148 17.391 -0.966 1 98.75 141 ILE B C 1
ATOM 4175 O O . ILE B 1 141 ? -8.508 16.469 -0.227 1 98.75 141 ILE B O 1
ATOM 4179 N N . THR B 1 142 ? -6.879 17.656 -1.161 1 98.69 142 THR B N 1
ATOM 4180 C CA . THR B 1 142 ? -5.824 17.062 -0.353 1 98.69 142 THR B CA 1
ATOM 4181 C C . THR B 1 142 ? -4.805 18.109 0.076 1 98.69 142 THR B C 1
ATOM 4183 O O . THR B 1 142 ? -4.953 19.281 -0.245 1 98.69 142 THR B O 1
ATOM 4186 N N . VAL B 1 143 ? -3.805 17.719 0.821 1 98.5 143 VAL B N 1
ATOM 4187 C CA . VAL B 1 143 ? -3.09 18.719 1.607 1 98.5 143 VAL B CA 1
ATOM 4188 C C . VAL B 1 143 ? -1.668 18.875 1.075 1 98.5 143 VAL B C 1
ATOM 4190 O O . VAL B 1 143 ? -0.94 19.781 1.488 1 98.5 143 VAL B O 1
ATOM 4193 N N . SER B 1 144 ? -1.224 18.047 0.157 1 98.56 144 SER B N 1
ATOM 4194 C CA . SER B 1 144 ? 0.105 18.125 -0.44 1 98.56 144 SER B CA 1
ATOM 4195 C C . SER B 1 144 ? 0.137 17.453 -1.805 1 98.56 144 SER B C 1
ATOM 4197 O O . SER B 1 144 ? -0.762 16.672 -2.141 1 98.56 144 SER B O 1
ATOM 4199 N N . GLU B 1 145 ? 1.109 17.812 -2.619 1 98.5 145 GLU B N 1
ATOM 4200 C CA . GLU B 1 145 ? 1.296 17.141 -3.898 1 98.5 145 GLU B CA 1
ATOM 4201 C C . GLU B 1 145 ? 1.643 15.672 -3.699 1 98.5 145 GLU B C 1
ATOM 4203 O O . GLU B 1 145 ? 1.255 14.82 -4.504 1 98.5 145 GLU B O 1
ATOM 4208 N N . TYR B 1 146 ? 2.352 15.406 -2.664 1 98.38 146 TYR B N 1
ATOM 4209 C CA . TYR B 1 146 ? 2.68 14.023 -2.359 1 98.38 146 TYR B CA 1
ATOM 4210 C C . TYR B 1 146 ? 1.418 13.211 -2.08 1 98.38 146 TYR B C 1
ATOM 4212 O O . TYR B 1 146 ? 1.261 12.102 -2.592 1 98.38 146 TYR B O 1
ATOM 4220 N N . SER B 1 147 ? 0.567 13.734 -1.219 1 98.25 147 SER B N 1
ATOM 4221 C CA . SER B 1 147 ? -0.691 13.055 -0.934 1 98.25 147 SER B CA 1
ATOM 4222 C C . SER B 1 147 ? -1.515 12.859 -2.203 1 98.25 147 SER B C 1
ATOM 4224 O O . SER B 1 147 ? -2.168 11.828 -2.373 1 98.25 147 SER B O 1
ATOM 4226 N N . LYS B 1 148 ? -1.528 13.906 -3.061 1 98.56 148 LYS B N 1
ATOM 4227 C CA . LYS B 1 148 ? -2.219 13.773 -4.34 1 98.56 148 LYS B CA 1
ATOM 4228 C C . LYS B 1 148 ? -1.677 12.586 -5.137 1 98.56 148 LYS B C 1
ATOM 4230 O O . LYS B 1 148 ? -2.447 11.789 -5.676 1 98.56 148 LYS B O 1
ATOM 4235 N N . LYS B 1 149 ? -0.392 12.477 -5.207 1 97.94 149 LYS B N 1
ATOM 4236 C CA . LYS B 1 149 ? 0.24 11.375 -5.93 1 97.94 149 LYS B CA 1
ATOM 4237 C C . LYS B 1 149 ? -0.163 10.031 -5.34 1 97.94 149 LYS B C 1
ATOM 4239 O O . LYS B 1 149 ? -0.422 9.078 -6.078 1 97.94 149 LYS B O 1
ATOM 4244 N N . ASP B 1 150 ? -0.163 9.93 -4.027 1 97.44 150 ASP B N 1
ATOM 4245 C CA . ASP B 1 150 ? -0.546 8.688 -3.363 1 97.44 150 ASP B CA 1
ATOM 4246 C C . ASP B 1 150 ? -1.998 8.328 -3.668 1 97.44 150 ASP B C 1
ATOM 4248 O O . ASP B 1 150 ? -2.322 7.152 -3.867 1 97.44 150 ASP B O 1
ATOM 4252 N N . ILE B 1 151 ? -2.875 9.375 -3.615 1 97.94 151 ILE B N 1
ATOM 4253 C CA . ILE B 1 151 ? -4.277 9.133 -3.938 1 97.94 151 ILE B CA 1
ATOM 4254 C C . ILE B 1 151 ? -4.395 8.562 -5.348 1 97.94 151 ILE B C 1
ATOM 4256 O O . ILE B 1 151 ? -5.086 7.562 -5.562 1 97.94 151 ILE B O 1
ATOM 4260 N N . LEU B 1 152 ? -3.67 9.133 -6.266 1 97.56 152 LEU B N 1
ATOM 4261 C CA . LEU B 1 152 ? -3.746 8.711 -7.66 1 97.56 152 LEU B CA 1
ATOM 4262 C C . LEU B 1 152 ? -3.152 7.32 -7.848 1 97.56 152 LEU B C 1
ATOM 4264 O O . LEU B 1 152 ? -3.562 6.578 -8.742 1 97.56 152 LEU B O 1
ATOM 4268 N N . LYS B 1 153 ? -2.186 7.012 -6.988 1 96.5 153 LYS B N 1
ATOM 4269 C CA . LYS B 1 153 ? -1.56 5.695 -7.031 1 96.5 153 LYS B CA 1
ATOM 4270 C C . LYS B 1 153 ? -2.576 4.594 -6.754 1 96.5 153 LYS B C 1
ATOM 4272 O O . LYS B 1 153 ? -2.588 3.564 -7.43 1 96.5 153 LYS B O 1
ATOM 4277 N N . PHE B 1 154 ? -3.449 4.758 -5.809 1 96.38 154 PHE B N 1
ATOM 4278 C CA . PHE B 1 154 ? -4.43 3.754 -5.414 1 96.38 154 PHE B CA 1
ATOM 4279 C C . PHE B 1 154 ? -5.727 3.926 -6.195 1 96.38 154 PHE B C 1
ATOM 4281 O O . PHE B 1 154 ? -6.434 2.951 -6.457 1 96.38 154 PHE B O 1
ATOM 4288 N N . PHE B 1 155 ? -6.016 5.16 -6.465 1 96.12 155 PHE B N 1
ATOM 4289 C CA . PHE B 1 155 ? -7.254 5.492 -7.16 1 96.12 155 PHE B CA 1
ATOM 4290 C C . PHE B 1 155 ? -6.969 6.301 -8.422 1 96.12 155 PHE B C 1
ATOM 4292 O O . PHE B 1 155 ? -7.047 7.531 -8.406 1 96.12 155 PHE B O 1
ATOM 4299 N N . PRO B 1 156 ? -6.727 5.559 -9.516 1 93.25 156 PRO B N 1
ATOM 4300 C CA . PRO B 1 156 ? -6.383 6.242 -10.766 1 93.25 156 PRO B CA 1
ATOM 4301 C C . PRO B 1 156 ? -7.586 6.914 -11.422 1 93.25 156 PRO B C 1
ATOM 4303 O O . PRO B 1 156 ? -8.047 6.469 -12.477 1 93.25 156 PRO B O 1
ATOM 4306 N N . ILE B 1 157 ? -8.008 7.984 -10.898 1 93 157 ILE B N 1
ATOM 4307 C CA . ILE B 1 157 ? -9.094 8.812 -11.406 1 93 157 ILE B CA 1
ATOM 4308 C C . ILE B 1 157 ? -8.523 10.023 -12.141 1 93 157 ILE B C 1
ATOM 4310 O O . ILE B 1 157 ? -7.305 10.141 -12.305 1 93 157 ILE B O 1
ATOM 4314 N N . ASP B 1 158 ? -9.375 10.875 -12.633 1 95.19 158 ASP B N 1
ATOM 4315 C CA . ASP B 1 158 ? -8.938 12.102 -13.289 1 95.19 158 ASP B CA 1
ATOM 4316 C C . ASP B 1 158 ? -8.18 13 -12.312 1 95.19 158 ASP B C 1
ATOM 4318 O O . ASP B 1 158 ? -8.734 13.461 -11.312 1 95.19 158 ASP B O 1
ATOM 4322 N N . PRO B 1 159 ? -6.918 13.219 -12.625 1 96.75 159 PRO B N 1
ATOM 4323 C CA . PRO B 1 159 ? -6.109 14.047 -11.727 1 96.75 159 PRO B CA 1
ATOM 4324 C C . PRO B 1 159 ? -6.695 15.445 -11.523 1 96.75 159 PRO B C 1
ATOM 4326 O O . PRO B 1 159 ? -6.453 16.078 -10.492 1 96.75 159 PRO B O 1
ATOM 4329 N N . ASP B 1 160 ? -7.48 15.922 -12.438 1 96.44 160 ASP B N 1
ATOM 4330 C CA . ASP B 1 160 ? -8.055 17.266 -12.359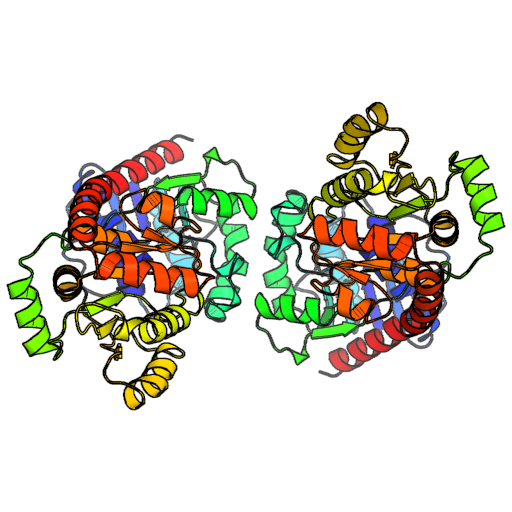 1 96.44 160 ASP B CA 1
ATOM 4331 C C . ASP B 1 160 ? -9.164 17.328 -11.312 1 96.44 160 ASP B C 1
ATOM 4333 O O . ASP B 1 160 ? -9.594 18.422 -10.93 1 96.44 160 ASP B O 1
ATOM 4337 N N . LYS B 1 161 ? -9.57 16.219 -10.789 1 97.12 161 LYS B N 1
ATOM 4338 C CA . LYS B 1 161 ? -10.578 16.156 -9.734 1 97.12 161 LYS B CA 1
ATOM 4339 C C . LYS B 1 161 ? -9.938 16.281 -8.352 1 97.12 161 LYS B C 1
ATOM 4341 O O . LYS B 1 161 ? -10.641 16.406 -7.352 1 97.12 161 LYS B O 1
ATOM 4346 N N . ILE B 1 162 ? -8.617 16.266 -8.305 1 98.5 162 ILE B N 1
ATOM 4347 C CA . ILE B 1 162 ? -7.902 16.344 -7.043 1 98.5 162 ILE B CA 1
ATOM 4348 C C . ILE B 1 162 ? -7.199 17.703 -6.941 1 98.5 162 ILE B C 1
ATOM 4350 O O . ILE B 1 162 ? -6.402 18.062 -7.809 1 98.5 162 ILE B O 1
ATOM 4354 N N . PHE B 1 163 ? -7.52 18.422 -5.902 1 98.69 163 PHE B N 1
ATOM 4355 C CA . PHE B 1 163 ? -7 19.766 -5.695 1 98.69 163 PHE B CA 1
ATOM 4356 C C . PHE B 1 163 ? -6.121 19.828 -4.453 1 98.69 163 PHE B C 1
ATOM 4358 O O . PHE B 1 163 ? -6.512 19.344 -3.389 1 98.69 163 PHE B O 1
ATOM 4365 N N . VAL B 1 164 ? -4.953 20.375 -4.605 1 98.75 164 VAL B N 1
ATOM 4366 C CA . VAL B 1 164 ? -4.023 20.484 -3.482 1 98.75 164 VAL B CA 1
ATOM 4367 C C . VAL B 1 164 ? -4.188 21.844 -2.807 1 98.75 164 VAL B C 1
ATOM 4369 O O . VAL B 1 164 ? -4.016 22.875 -3.445 1 98.75 164 VAL B O 1
ATOM 4372 N N . THR B 1 165 ? -4.586 21.844 -1.548 1 98.44 165 THR B N 1
ATOM 4373 C CA . THR B 1 165 ? -4.703 23.031 -0.713 1 98.44 165 THR B CA 1
ATOM 4374 C C . THR B 1 165 ? -3.854 22.891 0.546 1 98.44 165 THR B C 1
ATOM 4376 O O . THR B 1 165 ? -4.32 22.375 1.563 1 98.44 165 THR B O 1
ATOM 4379 N N . PRO B 1 166 ? -2.613 23.422 0.504 1 97.81 166 PRO B N 1
ATOM 4380 C CA . PRO B 1 166 ? -1.706 23.266 1.643 1 97.81 166 PRO B CA 1
ATOM 4381 C C . PRO B 1 166 ? -2.271 23.859 2.934 1 97.81 166 PRO B C 1
ATOM 4383 O O . PRO B 1 166 ? -3.062 24.812 2.889 1 97.81 166 PRO B O 1
ATOM 4386 N N . LEU B 1 167 ? -1.858 23.359 4.031 1 97.88 167 LEU B N 1
ATOM 4387 C CA . LEU B 1 167 ? -2.273 23.844 5.344 1 97.88 167 LEU B CA 1
ATOM 4388 C C . LEU B 1 167 ? -1.372 24.984 5.812 1 97.88 167 LEU B C 1
ATOM 4390 O O . LEU B 1 167 ? -0.622 25.547 5.02 1 97.88 167 LEU B O 1
ATOM 4394 N N . ALA B 1 168 ? -1.588 25.344 7.078 1 97.88 168 ALA B N 1
ATOM 4395 C CA . ALA B 1 168 ? -0.774 26.391 7.695 1 97.88 168 ALA B CA 1
ATOM 4396 C C . ALA B 1 168 ? -0.732 26.234 9.211 1 97.88 168 ALA B C 1
ATOM 4398 O O . ALA B 1 168 ? -1.56 25.516 9.789 1 97.88 168 ALA B O 1
ATOM 4399 N N . ALA B 1 169 ? 0.267 26.797 9.742 1 96.75 169 ALA B N 1
ATOM 4400 C CA . ALA B 1 169 ? 0.321 26.859 11.203 1 96.75 169 ALA B CA 1
ATOM 4401 C C . ALA B 1 169 ? -0.631 27.906 11.75 1 96.75 169 ALA B C 1
ATOM 4403 O O . ALA B 1 169 ? -0.787 28.984 11.164 1 96.75 169 ALA B O 1
ATOM 4404 N N . ASP B 1 170 ? -1.208 27.594 12.852 1 94.19 170 ASP B N 1
ATOM 4405 C CA . ASP B 1 170 ? -2.047 28.578 13.539 1 94.19 170 ASP B CA 1
ATOM 4406 C C . ASP B 1 170 ? -1.25 29.828 13.891 1 94.19 170 ASP B C 1
ATOM 4408 O O . ASP B 1 170 ? -0.03 29.766 14.055 1 94.19 170 ASP B O 1
ATOM 4412 N N . SER B 1 171 ? -1.951 30.922 14.07 1 93 171 SER B N 1
ATOM 4413 C CA . SER B 1 171 ? -1.305 32.219 14.297 1 93 171 SER B CA 1
ATOM 4414 C C . SER B 1 171 ? -0.644 32.25 15.672 1 93 171 SER B C 1
ATOM 4416 O O . SER B 1 171 ? 0.216 33.094 15.93 1 93 171 SER B O 1
ATOM 4418 N N . ILE B 1 172 ? -0.989 31.359 16.469 1 94.5 172 ILE B N 1
ATOM 4419 C CA . ILE B 1 172 ? -0.42 31.344 17.812 1 94.5 172 ILE B CA 1
ATOM 4420 C C . ILE B 1 172 ? 1.057 30.953 17.75 1 94.5 172 ILE B C 1
ATOM 4422 O O . ILE B 1 172 ? 1.824 31.25 18.672 1 94.5 172 ILE B O 1
ATOM 4426 N N . TYR B 1 173 ? 1.422 30.281 16.703 1 97.69 173 TYR B N 1
ATOM 4427 C CA . TYR B 1 173 ? 2.816 29.906 16.531 1 97.69 173 TYR B CA 1
ATOM 4428 C C . TYR B 1 173 ? 3.615 31.031 15.891 1 97.69 173 TYR B C 1
ATOM 4430 O O . TYR B 1 173 ? 3.537 31.25 14.68 1 97.69 173 TYR B O 1
ATOM 4438 N N . LYS B 1 174 ? 4.367 31.719 16.688 1 98 174 LYS B N 1
ATOM 4439 C CA . LYS B 1 174 ? 5.164 32.875 16.297 1 98 174 LYS B CA 1
ATOM 4440 C C . LYS B 1 174 ? 6.371 33.062 17.219 1 98 174 LYS B C 1
ATOM 4442 O O . LYS B 1 174 ? 6.41 32.469 18.312 1 98 174 LYS B O 1
ATOM 4447 N N . PRO B 1 175 ? 7.359 33.812 16.766 1 98.44 175 PRO B N 1
ATOM 4448 C CA . PRO B 1 175 ? 8.523 34.031 17.641 1 98.44 175 PRO B CA 1
ATOM 4449 C C . PRO B 1 175 ? 8.164 34.688 18.953 1 98.44 175 PRO B C 1
ATOM 4451 O O . PRO B 1 175 ? 7.391 35.656 18.969 1 98.44 175 PRO B O 1
ATOM 4454 N N . LEU B 1 176 ? 8.664 34.094 20.016 1 98.38 176 LEU B N 1
ATOM 4455 C CA . LEU B 1 176 ? 8.562 34.625 21.359 1 98.38 176 LEU B CA 1
ATOM 4456 C C . LEU B 1 176 ? 9.945 34.781 22 1 98.38 176 LEU B C 1
ATOM 4458 O O . LEU B 1 176 ? 10.922 34.219 21.5 1 98.38 176 LEU B O 1
ATOM 4462 N N . ASP B 1 177 ? 9.977 35.5 23.109 1 97.88 177 ASP B N 1
ATOM 4463 C CA . ASP B 1 177 ? 11.242 35.625 23.828 1 97.88 177 ASP B CA 1
ATOM 4464 C C . ASP B 1 177 ? 11.672 34.281 24.422 1 97.88 177 ASP B C 1
ATOM 4466 O O . ASP B 1 177 ? 10.969 33.688 25.266 1 97.88 177 ASP B O 1
ATOM 4470 N N . LYS B 1 178 ? 12.812 33.875 24.031 1 97.19 178 LYS B N 1
ATOM 4471 C CA . LYS B 1 178 ? 13.289 32.531 24.406 1 97.19 178 LYS B CA 1
ATOM 4472 C C . LYS B 1 178 ? 13.508 32.438 25.906 1 97.19 178 LYS B C 1
ATOM 4474 O O . LYS B 1 178 ? 13.172 31.422 26.516 1 97.19 178 LYS B O 1
ATOM 4479 N N . ASN B 1 179 ? 14.062 33.438 26.469 1 96.69 179 ASN B N 1
ATOM 4480 C CA . ASN B 1 179 ? 14.352 33.406 27.891 1 96.69 179 ASN B CA 1
ATOM 4481 C C . ASN B 1 179 ? 13.07 33.375 28.734 1 96.69 179 ASN B C 1
ATOM 4483 O O . ASN B 1 179 ? 13.016 32.688 29.75 1 96.69 179 ASN B O 1
ATOM 4487 N N . MET B 1 180 ? 12.125 34.125 28.297 1 97.94 180 MET B N 1
ATOM 4488 C CA . MET B 1 180 ? 10.828 34.094 28.984 1 97.94 180 MET B CA 1
ATOM 4489 C C . MET B 1 180 ? 10.195 32.688 28.891 1 97.94 180 MET B C 1
ATOM 4491 O O . MET B 1 180 ? 9.68 32.188 29.891 1 97.94 180 MET B O 1
ATOM 4495 N N . CYS B 1 181 ? 10.281 32.125 27.703 1 98.38 181 CYS B N 1
ATOM 4496 C CA . CYS B 1 181 ? 9.719 30.781 27.5 1 98.38 181 CYS B CA 1
ATOM 4497 C C . CYS B 1 181 ? 10.453 29.75 28.344 1 98.38 181 CYS B C 1
ATOM 4499 O O . CYS B 1 181 ? 9.82 28.859 28.938 1 98.38 181 CYS B O 1
ATOM 4501 N N . LYS B 1 182 ? 11.719 29.844 28.438 1 97.81 182 LYS B N 1
ATOM 4502 C CA . LYS B 1 182 ? 12.523 28.922 29.25 1 97.81 182 LYS B CA 1
ATOM 4503 C C . LYS B 1 182 ? 12.148 29.016 30.719 1 97.81 182 LYS B C 1
ATOM 4505 O O . LYS B 1 182 ? 12.07 28 31.406 1 97.81 182 LYS B O 1
ATOM 4510 N N . SER B 1 183 ? 11.945 30.219 31.172 1 97.75 183 SER B N 1
ATOM 4511 C CA . SER B 1 183 ? 11.57 30.438 32.562 1 97.75 183 SER B CA 1
ATOM 4512 C C . SER B 1 183 ? 10.227 29.797 32.875 1 97.75 183 SER B C 1
ATOM 4514 O O . SER B 1 183 ? 10.047 29.203 33.938 1 97.75 183 SER B O 1
ATOM 4516 N N . LEU B 1 184 ? 9.305 29.922 31.984 1 97.25 184 LEU B N 1
ATOM 4517 C CA . LEU B 1 184 ? 7.98 29.344 32.156 1 97.25 184 LEU B CA 1
ATOM 4518 C C . LEU B 1 184 ? 8.055 27.812 32.188 1 97.25 184 LEU B C 1
ATOM 4520 O O . LEU B 1 184 ? 7.371 27.172 33 1 97.25 184 LEU B O 1
ATOM 4524 N N . LEU B 1 185 ? 8.898 27.25 31.344 1 97.56 185 LEU B N 1
ATOM 4525 C CA . LEU B 1 185 ? 9.023 25.812 31.281 1 97.56 185 LEU B CA 1
ATOM 4526 C C . LEU B 1 185 ? 9.719 25.266 32.531 1 97.56 185 LEU B C 1
ATOM 4528 O O . LEU B 1 185 ? 9.414 24.172 33 1 97.56 185 LEU B O 1
ATOM 4532 N N . LYS B 1 186 ? 10.656 26.031 33 1 96.81 186 LYS B N 1
ATOM 4533 C CA . LYS B 1 186 ? 11.312 25.656 34.25 1 96.81 186 LYS B CA 1
ATOM 4534 C C . LYS B 1 186 ? 10.305 25.578 35.406 1 96.81 186 LYS B C 1
ATOM 4536 O O . LYS B 1 186 ? 10.289 24.609 36.156 1 96.81 186 LYS B O 1
ATOM 4541 N N . GLU B 1 187 ? 9.477 26.516 35.469 1 96.56 187 GLU B N 1
ATOM 4542 C CA . GLU B 1 187 ? 8.508 26.625 36.562 1 96.56 187 GLU B CA 1
ATOM 4543 C C . GLU B 1 187 ? 7.414 25.578 36.438 1 96.56 187 GLU B C 1
ATOM 4545 O O . GLU B 1 187 ? 7.074 24.922 37.438 1 96.56 187 GLU B O 1
ATOM 4550 N N . LYS B 1 188 ? 6.938 25.375 35.25 1 94.88 188 LYS B N 1
ATOM 4551 C CA . LYS B 1 188 ? 5.727 24.578 35.094 1 94.88 188 LYS B CA 1
ATOM 4552 C C . LYS B 1 188 ? 6.07 23.109 34.781 1 94.88 188 LYS B C 1
ATOM 4554 O O . LYS B 1 188 ? 5.324 22.203 35.156 1 94.88 188 LYS B O 1
ATOM 4559 N N . TYR B 1 189 ? 7.219 22.859 34.094 1 94.62 189 TYR B N 1
ATOM 4560 C CA . TYR B 1 189 ? 7.496 21.516 33.625 1 94.62 189 TYR B CA 1
ATOM 4561 C C . TYR B 1 189 ? 8.852 21.031 34.125 1 94.62 189 TYR B C 1
ATOM 4563 O O . TYR B 1 189 ? 9.289 19.922 33.75 1 94.62 189 TYR B O 1
ATOM 4571 N N . ASN B 1 190 ? 9.602 21.844 34.875 1 94.19 190 ASN B N 1
ATOM 4572 C CA . ASN B 1 190 ? 10.906 21.5 35.438 1 94.19 190 ASN B CA 1
ATOM 4573 C C . ASN B 1 190 ? 11.922 21.203 34.344 1 94.19 190 ASN B C 1
ATOM 4575 O O . ASN B 1 190 ? 12.672 20.234 34.438 1 94.19 190 ASN B O 1
ATOM 4579 N N . ILE B 1 191 ? 11.844 21.938 33.219 1 95.62 191 ILE B N 1
ATOM 4580 C CA . ILE B 1 191 ? 12.82 21.859 32.125 1 95.62 191 ILE B CA 1
ATOM 4581 C C . ILE B 1 191 ? 13.82 23 32.25 1 95.62 191 ILE B C 1
ATOM 4583 O O . ILE B 1 191 ? 13.477 24.172 32.031 1 95.62 191 ILE B O 1
ATOM 4587 N N . THR B 1 192 ? 15.039 22.672 32.594 1 94.88 192 THR B N 1
ATOM 4588 C CA . THR B 1 192 ? 16.031 23.703 32.906 1 94.88 192 THR B CA 1
ATOM 4589 C C . THR B 1 192 ? 17.156 23.688 31.875 1 94.88 192 THR B C 1
ATOM 4591 O O . THR B 1 192 ? 17.688 24.75 31.516 1 94.88 192 THR B O 1
ATOM 4594 N N . ASN B 1 193 ? 17.469 22.547 31.359 1 96.06 193 ASN B N 1
ATOM 4595 C CA . ASN B 1 193 ? 18.547 22.406 30.375 1 96.06 193 ASN B CA 1
ATOM 4596 C C . ASN B 1 193 ? 18.078 22.781 28.969 1 96.06 193 ASN B C 1
ATOM 4598 O O . ASN B 1 193 ? 16.875 22.734 28.688 1 96.06 193 ASN B O 1
ATOM 4602 N N . PRO B 1 194 ? 19.078 23.266 28.203 1 97.44 194 PRO B N 1
ATOM 4603 C CA . PRO B 1 194 ? 18.703 23.344 26.797 1 97.44 194 PRO B CA 1
ATOM 4604 C C . PRO B 1 194 ? 18.172 22.016 26.266 1 97.44 194 PRO B C 1
ATOM 4606 O O . PRO B 1 194 ? 18.562 20.938 26.766 1 97.44 194 PRO B O 1
ATOM 4609 N N . PHE B 1 195 ? 17.281 22.062 25.266 1 98.31 195 PHE B N 1
ATOM 4610 C CA . PHE B 1 195 ? 16.688 20.781 24.906 1 98.31 195 PHE B CA 1
ATOM 4611 C C . PHE B 1 195 ? 16.297 20.766 23.422 1 98.31 195 PHE B C 1
ATOM 4613 O O . PHE B 1 195 ? 16.203 21.828 22.797 1 98.31 195 PHE B O 1
ATOM 4620 N N . VAL B 1 196 ? 16.188 19.562 22.922 1 98.5 196 VAL B N 1
ATOM 4621 C CA . VAL B 1 196 ? 15.578 19.234 21.625 1 98.5 196 VAL B CA 1
ATOM 4622 C C . VAL B 1 196 ? 14.133 18.766 21.844 1 98.5 196 VAL B C 1
ATOM 4624 O O . VAL B 1 196 ? 13.836 18.047 22.797 1 98.5 196 VAL B O 1
ATOM 4627 N N . LEU B 1 197 ? 13.281 19.219 20.953 1 98.75 197 LEU B N 1
ATOM 4628 C CA . LEU B 1 197 ? 11.859 18.969 21.156 1 98.75 197 LEU B CA 1
ATOM 4629 C C . LEU B 1 197 ? 11.305 18.031 20.109 1 98.75 197 LEU B C 1
ATOM 4631 O O . LEU B 1 197 ? 11.625 18.156 18.922 1 98.75 197 LEU B O 1
ATOM 4635 N N . TYR B 1 198 ? 10.594 17.094 20.562 1 98.12 198 TYR B N 1
ATOM 4636 C CA . TYR B 1 198 ? 9.664 16.328 19.734 1 98.12 198 TYR B CA 1
ATOM 4637 C C . TYR B 1 198 ? 8.227 16.578 20.172 1 98.12 198 TYR B C 1
ATOM 4639 O O . TYR B 1 198 ? 7.945 16.672 21.375 1 98.12 198 TYR B O 1
ATOM 4647 N N . LEU B 1 199 ? 7.34 16.688 19.172 1 95.38 199 LEU B N 1
ATOM 4648 C CA . LEU B 1 199 ? 5.918 16.844 19.438 1 95.38 199 LEU B CA 1
ATOM 4649 C C . LEU B 1 199 ? 5.082 15.969 18.516 1 95.38 199 LEU B C 1
ATOM 4651 O O . LEU B 1 199 ? 5.188 16.078 17.281 1 95.38 199 LEU B O 1
ATOM 4655 N N . GLY B 1 200 ? 4.234 15.156 19.047 1 89.81 200 GLY B N 1
ATOM 4656 C CA . GLY B 1 200 ? 3.332 14.336 18.25 1 89.81 200 GLY B CA 1
ATOM 4657 C C . GLY B 1 200 ? 2.898 13.07 18.969 1 89.81 200 GLY B C 1
ATOM 4658 O O . GLY B 1 200 ? 3.135 12.906 20.156 1 89.81 200 GLY B O 1
ATOM 4659 N N . GLY B 1 201 ? 2.188 12.258 18.344 1 87 201 GLY B N 1
ATOM 4660 C CA . GLY B 1 201 ? 1.786 10.969 18.875 1 87 201 GLY B CA 1
ATOM 4661 C C . GLY B 1 201 ? 2.904 9.945 18.859 1 87 201 GLY B C 1
ATOM 4662 O O . GLY B 1 201 ? 4.055 10.273 18.578 1 87 201 GLY B O 1
ATOM 4663 N N . PHE B 1 202 ? 2.531 8.734 19.25 1 89.88 202 PHE B N 1
ATOM 4664 C CA . PHE B 1 202 ? 3.551 7.707 19.438 1 89.88 202 PHE B CA 1
ATOM 4665 C C . PHE B 1 202 ? 3.299 6.523 18.5 1 89.88 202 PHE B C 1
ATOM 4667 O O . PHE B 1 202 ? 3.779 5.418 18.766 1 89.88 202 PHE B O 1
ATOM 4674 N N . SER B 1 203 ? 2.533 6.785 17.5 1 89.5 203 SER B N 1
ATOM 4675 C CA . SER B 1 203 ? 2.436 5.723 16.516 1 89.5 203 SER B CA 1
ATOM 4676 C C . SER B 1 203 ? 3.805 5.375 15.938 1 89.5 203 SER B C 1
ATOM 4678 O O . SER B 1 203 ? 4.707 6.215 15.914 1 89.5 203 SER B O 1
ATOM 4680 N N . ALA B 1 204 ? 3.988 4.176 15.516 1 91.38 204 ALA B N 1
ATOM 4681 C CA . ALA B 1 204 ? 5.277 3.707 15.016 1 91.38 204 ALA B CA 1
ATOM 4682 C C . ALA B 1 204 ? 5.773 4.586 13.867 1 91.38 204 ALA B C 1
ATOM 4684 O O . ALA B 1 204 ? 6.984 4.762 13.688 1 91.38 204 ALA B O 1
ATOM 4685 N N . ARG B 1 205 ? 4.871 5.141 13.133 1 94.06 205 ARG B N 1
ATOM 4686 C CA . ARG B 1 205 ? 5.25 5.957 11.984 1 94.06 205 ARG B CA 1
ATOM 4687 C C . ARG B 1 205 ? 5.98 7.223 12.43 1 94.06 205 ARG B C 1
ATOM 4689 O O . ARG B 1 205 ? 6.727 7.82 11.648 1 94.06 205 ARG B O 1
ATOM 4696 N N . LYS B 1 206 ? 5.832 7.617 13.664 1 95.62 206 LYS B N 1
ATOM 4697 C CA . LYS B 1 206 ? 6.453 8.844 14.156 1 95.62 206 LYS B CA 1
ATOM 4698 C C . LYS B 1 206 ? 7.918 8.609 14.508 1 95.62 206 LYS B C 1
ATOM 4700 O O . LYS B 1 206 ? 8.68 9.57 14.672 1 95.62 206 LYS B O 1
ATOM 4705 N N . ASN B 1 207 ? 8.344 7.387 14.719 1 97.06 207 ASN B N 1
ATOM 4706 C CA . ASN B 1 207 ? 9.742 6.984 14.781 1 97.06 207 ASN B CA 1
ATOM 4707 C C . ASN B 1 207 ? 10.422 7.535 16.031 1 97.06 207 ASN B C 1
ATOM 4709 O O . ASN B 1 207 ? 11.602 7.906 15.992 1 97.06 207 ASN B O 1
ATOM 4713 N N . VAL B 1 208 ? 9.688 7.559 17.141 1 96.81 208 VAL B N 1
ATOM 4714 C CA . VAL B 1 208 ? 10.172 8.133 18.391 1 96.81 208 VAL B CA 1
ATOM 4715 C C . VAL B 1 208 ? 11.312 7.281 18.938 1 96.81 208 VAL B C 1
ATOM 4717 O O . VAL B 1 208 ? 12.32 7.812 19.406 1 96.81 208 VAL B O 1
ATOM 4720 N N . PRO B 1 209 ? 11.258 5.93 18.859 1 96.56 209 PRO B N 1
ATOM 4721 C CA . PRO B 1 209 ? 12.375 5.117 19.344 1 96.56 209 PRO B CA 1
ATOM 4722 C C . PRO B 1 209 ? 13.703 5.461 18.672 1 96.56 209 PRO B C 1
ATOM 4724 O O . PRO B 1 209 ? 14.727 5.574 19.344 1 96.56 209 PRO B O 1
ATOM 4727 N N . SER B 1 210 ? 13.648 5.668 17.359 1 97.75 210 SER B N 1
ATOM 4728 C CA . SER B 1 210 ? 14.875 6.008 16.641 1 97.75 210 SER B CA 1
ATOM 4729 C C . SER B 1 210 ? 15.422 7.355 17.094 1 97.75 210 SER B C 1
ATOM 4731 O O . SER B 1 210 ? 16.641 7.547 17.156 1 97.75 210 SER B O 1
ATOM 4733 N N . LEU B 1 211 ? 14.547 8.273 17.375 1 98.25 211 LEU B N 1
ATOM 4734 C CA . LEU B 1 211 ? 14.961 9.586 17.875 1 98.25 211 LEU B CA 1
ATOM 4735 C C . LEU B 1 211 ? 15.656 9.453 19.219 1 98.25 211 LEU B C 1
ATOM 4737 O O . LEU B 1 211 ? 16.719 10.047 19.438 1 98.25 211 LEU B O 1
ATOM 4741 N N . ILE B 1 212 ? 15.031 8.688 20.109 1 97.5 212 ILE B N 1
ATOM 4742 C CA . ILE B 1 212 ? 15.578 8.5 21.438 1 97.5 212 ILE B CA 1
ATOM 4743 C C . ILE B 1 212 ? 16.953 7.844 21.344 1 97.5 212 ILE B C 1
ATOM 4745 O O . ILE B 1 212 ? 17.922 8.328 21.938 1 97.5 212 ILE B O 1
ATOM 4749 N N . ASN B 1 213 ? 17.016 6.785 20.562 1 97.25 213 ASN B N 1
ATOM 4750 C CA . ASN B 1 213 ? 18.281 6.078 20.391 1 97.25 213 ASN B CA 1
ATOM 4751 C C . ASN B 1 213 ? 19.359 6.996 19.812 1 97.25 213 ASN B C 1
ATOM 4753 O O . ASN B 1 213 ? 20.5 6.984 20.281 1 97.25 213 ASN B O 1
ATOM 4757 N N . SER B 1 214 ? 19.016 7.723 18.812 1 98.38 214 SER B N 1
ATOM 4758 C CA . SER B 1 214 ? 19.953 8.609 18.141 1 98.38 214 SER B CA 1
ATOM 4759 C C . SER B 1 214 ? 20.453 9.695 19.094 1 98.38 214 SER B C 1
ATOM 4761 O O . SER B 1 214 ? 21.641 10.023 19.109 1 98.38 214 SER B O 1
ATOM 4763 N N . PHE B 1 215 ? 19.609 10.312 19.922 1 98.19 215 PHE B N 1
ATOM 4764 C CA . PHE B 1 215 ? 19.984 11.359 20.875 1 98.19 215 PHE B CA 1
ATOM 4765 C C . PHE B 1 215 ? 20.922 10.82 21.938 1 98.19 215 PHE B C 1
ATOM 4767 O O . PHE B 1 215 ? 21.953 11.438 22.234 1 98.19 215 PHE B O 1
ATOM 4774 N N . LEU B 1 216 ? 20.531 9.641 22.469 1 97.12 216 LEU B N 1
ATOM 4775 C CA . LEU B 1 216 ? 21.344 9.039 23.531 1 97.12 216 LEU B CA 1
ATOM 4776 C C . LEU B 1 216 ? 22.734 8.68 23 1 97.12 216 LEU B C 1
ATOM 4778 O O . LEU B 1 216 ? 23.703 8.734 23.75 1 97.12 216 LEU B O 1
ATOM 4782 N N . LYS B 1 217 ? 22.75 8.328 21.766 1 97.06 217 LYS B N 1
ATOM 4783 C CA . LYS B 1 217 ? 24.016 7.98 21.125 1 97.06 217 LYS B CA 1
ATOM 4784 C C . LYS B 1 217 ? 24.969 9.18 21.078 1 97.06 217 LYS B C 1
ATOM 4786 O O . LYS B 1 217 ? 26.188 9.016 21.188 1 97.06 217 LYS B O 1
ATOM 4791 N N . VAL B 1 218 ? 24.469 10.414 21 1 97.56 218 VAL B N 1
ATOM 4792 C CA . VAL B 1 218 ? 25.359 11.523 20.672 1 97.56 218 VAL B CA 1
ATOM 4793 C C . VAL B 1 218 ? 25.297 12.578 21.781 1 97.56 218 VAL B C 1
ATOM 4795 O O . VAL B 1 218 ? 25.984 13.602 21.719 1 97.56 218 VAL B O 1
ATOM 4798 N N . HIS B 1 219 ? 24.453 12.453 22.797 1 95.31 219 HIS B N 1
ATOM 4799 C CA . HIS B 1 219 ? 24.234 13.508 23.781 1 95.31 219 HIS B CA 1
ATOM 4800 C C . HIS B 1 219 ? 25.547 13.953 24.422 1 95.31 219 HIS B C 1
ATOM 4802 O O . HIS B 1 219 ? 25.719 15.133 24.75 1 95.31 219 HIS B O 1
ATOM 4808 N N . SER B 1 220 ? 26.531 13.102 24.578 1 95.25 220 SER B N 1
ATOM 4809 C CA . SER B 1 220 ? 27.797 13.414 25.219 1 95.25 220 SER B CA 1
ATOM 4810 C C . SER B 1 220 ? 28.703 14.211 24.281 1 95.25 220 SER B C 1
ATOM 4812 O O . SER B 1 220 ? 29.641 14.867 24.719 1 95.25 220 SER B O 1
ATOM 4814 N N . SER B 1 221 ? 28.406 14.125 23.016 1 96.19 221 SER B N 1
ATOM 4815 C CA . SER B 1 221 ? 29.219 14.82 22.031 1 96.19 221 SER B CA 1
ATOM 4816 C C . SER B 1 221 ? 28.703 16.234 21.766 1 96.19 221 SER B C 1
ATOM 4818 O O . SER B 1 221 ? 29.312 16.984 21.016 1 96.19 221 SER B O 1
ATOM 4820 N N . LEU B 1 222 ? 27.672 16.609 22.438 1 97.06 222 LEU B N 1
ATOM 4821 C CA . LEU B 1 222 ? 27.094 17.938 22.266 1 97.06 222 LEU B CA 1
ATOM 4822 C C . LEU B 1 222 ? 27.781 18.953 23.172 1 97.06 222 LEU B C 1
ATOM 4824 O O . LEU B 1 222 ? 28.203 18.625 24.281 1 97.06 222 LEU B O 1
ATOM 4828 N N . ASN B 1 223 ? 27.891 20.156 22.672 1 96.62 223 ASN B N 1
ATOM 4829 C CA . ASN B 1 223 ? 28.609 21.203 23.391 1 96.62 223 ASN B CA 1
ATOM 4830 C C . ASN B 1 223 ? 27.906 21.578 24.688 1 96.62 223 ASN B C 1
ATOM 4832 O O . ASN B 1 223 ? 28.562 22.016 25.641 1 96.62 223 ASN B O 1
ATOM 4836 N N . ASP B 1 224 ? 26.578 21.516 24.688 1 96.5 224 ASP B N 1
ATOM 4837 C CA . ASP B 1 224 ? 25.766 21.828 25.859 1 96.5 224 ASP B CA 1
ATOM 4838 C C . ASP B 1 224 ? 25.094 20.578 26.422 1 96.5 224 ASP B C 1
ATOM 4840 O O . ASP B 1 224 ? 25.031 19.547 25.734 1 96.5 224 ASP B O 1
ATOM 4844 N N . ASP B 1 225 ? 24.672 20.656 27.594 1 97.12 225 ASP B N 1
ATOM 4845 C CA . ASP B 1 225 ? 24 19.531 28.234 1 97.12 225 ASP B CA 1
ATOM 4846 C C . ASP B 1 225 ? 22.531 19.469 27.859 1 97.12 225 ASP B C 1
ATOM 4848 O O . ASP B 1 225 ? 21.656 19.781 28.672 1 97.12 225 ASP B O 1
ATOM 4852 N N . TYR B 1 226 ? 22.297 18.938 26.719 1 97.75 226 TYR B N 1
ATOM 4853 C CA . TYR B 1 226 ? 20.953 18.922 26.141 1 97.75 226 TYR B CA 1
ATOM 4854 C C . TYR B 1 226 ? 20.109 17.812 26.734 1 97.75 226 TYR B C 1
ATOM 4856 O O . TYR B 1 226 ? 20.609 16.703 26.984 1 97.75 226 TYR B O 1
ATOM 4864 N N . ASN B 1 227 ? 18.812 18.078 26.906 1 97.69 227 ASN B N 1
ATOM 4865 C CA . ASN B 1 227 ? 17.781 17.062 27.109 1 97.69 227 ASN B CA 1
ATOM 4866 C C . ASN B 1 227 ? 16.953 16.859 25.844 1 97.69 227 ASN B C 1
ATOM 4868 O O . ASN B 1 227 ? 16.891 17.75 24.984 1 97.69 227 ASN B O 1
ATOM 4872 N N . LEU B 1 228 ? 16.422 15.672 25.672 1 98.12 228 LEU B N 1
ATOM 4873 C CA . LEU B 1 228 ? 15.359 15.422 24.703 1 98.12 228 LEU B CA 1
ATOM 4874 C C . LEU B 1 228 ? 13.984 15.461 25.375 1 98.12 228 LEU B C 1
ATOM 4876 O O . LEU B 1 228 ? 13.688 14.648 26.25 1 98.12 228 LEU B O 1
ATOM 4880 N N . VAL B 1 229 ? 13.219 16.438 25.016 1 97.81 229 VAL B N 1
ATOM 4881 C CA . VAL B 1 229 ? 11.875 16.578 25.547 1 97.81 229 VAL B CA 1
ATOM 4882 C C . VAL B 1 229 ? 10.859 16.031 24.547 1 97.81 229 VAL B C 1
ATOM 4884 O O . VAL B 1 229 ? 10.773 16.5 23.422 1 97.81 229 VAL B O 1
ATOM 4887 N N . ILE B 1 230 ? 10.141 15.031 24.969 1 96.5 230 ILE B N 1
ATOM 4888 C CA . ILE B 1 230 ? 9.141 14.367 24.125 1 96.5 230 ILE B CA 1
ATOM 4889 C C . ILE B 1 230 ? 7.738 14.734 24.625 1 96.5 230 ILE B C 1
ATOM 4891 O O . ILE B 1 230 ? 7.309 14.289 25.688 1 96.5 230 ILE B O 1
ATOM 4895 N N . ALA B 1 231 ? 7.031 15.492 23.766 1 93.81 231 ALA B N 1
ATOM 4896 C CA . ALA B 1 231 ? 5.695 15.961 24.109 1 93.81 231 ALA B CA 1
ATOM 4897 C C . ALA B 1 231 ? 4.625 15.203 23.328 1 93.81 231 ALA B C 1
ATOM 4899 O O . ALA B 1 231 ? 4.801 14.914 22.141 1 93.81 231 ALA B O 1
ATOM 4900 N N . GLY B 1 232 ? 3.506 14.836 23.984 1 89.5 232 GLY B N 1
ATOM 4901 C CA . GLY B 1 232 ? 2.393 14.133 23.359 1 89.5 232 GLY B CA 1
ATOM 4902 C C . GLY B 1 232 ? 1.683 13.188 24.312 1 89.5 232 GLY B C 1
ATOM 4903 O O . GLY B 1 232 ? 2.252 12.773 25.328 1 89.5 232 GLY B O 1
ATOM 4904 N N . ALA B 1 233 ? 0.47 12.93 23.922 1 81.56 233 ALA B N 1
ATOM 4905 C CA . ALA B 1 233 ? -0.295 12 24.75 1 81.56 233 ALA B CA 1
ATOM 4906 C C . ALA B 1 233 ? 0.328 10.602 24.734 1 81.56 233 ALA B C 1
ATOM 4908 O O . ALA B 1 233 ? 0.646 10.078 23.656 1 81.56 233 ALA B O 1
ATOM 4909 N N . ARG B 1 234 ? 0.558 10.07 25.953 1 76.81 234 ARG B N 1
ATOM 4910 C CA . ARG B 1 234 ? 1.234 8.781 26.078 1 76.81 234 ARG B CA 1
ATOM 4911 C C . ARG B 1 234 ? 0.24 7.633 25.969 1 76.81 234 ARG B C 1
ATOM 4913 O O . ARG B 1 234 ? -0.555 7.402 26.875 1 76.81 234 ARG B O 1
ATOM 4920 N N . LYS B 1 235 ? 0.139 7.16 24.906 1 78.38 235 LYS B N 1
ATOM 4921 C CA . LYS B 1 235 ? -0.627 5.926 24.766 1 78.38 235 LYS B CA 1
ATOM 4922 C C . LYS B 1 235 ? 0.241 4.801 24.203 1 78.38 235 LYS B C 1
ATOM 4924 O O . LYS B 1 235 ? 1.164 5.047 23.422 1 78.38 235 LYS B O 1
ATOM 4929 N N . ASP B 1 236 ? 0.042 3.559 24.625 1 82.44 236 ASP B N 1
ATOM 4930 C CA . ASP B 1 236 ? 0.648 2.316 24.156 1 82.44 236 ASP B CA 1
ATOM 4931 C C . ASP B 1 236 ? 2.168 2.441 24.078 1 82.44 236 ASP B C 1
ATOM 4933 O O . ASP B 1 236 ? 2.848 2.412 25.109 1 82.44 236 ASP B O 1
ATOM 4937 N N . LEU B 1 237 ? 2.682 2.863 22.922 1 80.69 237 LEU B N 1
ATOM 4938 C CA . LEU B 1 237 ? 4.125 2.967 22.75 1 80.69 237 LEU B CA 1
ATOM 4939 C C . LEU B 1 237 ? 4.699 4.094 23.594 1 80.69 237 LEU B C 1
ATOM 4941 O O . LEU B 1 237 ? 5.801 3.975 24.141 1 80.69 237 LEU B O 1
ATOM 4945 N N . GLY B 1 238 ? 3.969 5.133 23.734 1 85.12 238 GLY B N 1
ATOM 4946 C CA . GLY B 1 238 ? 4.414 6.254 24.547 1 85.12 238 GLY B CA 1
ATOM 4947 C C . GLY B 1 238 ? 4.617 5.887 26.016 1 85.12 238 GLY B C 1
ATOM 4948 O O . GLY B 1 238 ? 5.598 6.305 26.625 1 85.12 238 GLY B O 1
ATOM 4949 N N . GLU B 1 239 ? 3.699 5.145 26.453 1 86.25 239 GLU B N 1
ATOM 4950 C CA . GLU B 1 239 ? 3.811 4.691 27.844 1 86.25 239 GLU B CA 1
ATOM 4951 C C . GLU B 1 239 ? 4.984 3.729 28.016 1 86.25 239 GLU B C 1
ATOM 4953 O O . GLU B 1 239 ? 5.715 3.807 29 1 86.25 239 GLU B O 1
ATOM 4958 N N . TYR B 1 240 ? 5.09 2.869 27.062 1 89.06 240 TYR B N 1
ATOM 4959 C CA . TYR B 1 240 ? 6.184 1.909 27.094 1 89.06 240 TYR B CA 1
ATOM 4960 C C . TYR B 1 240 ? 7.531 2.619 27.094 1 89.06 240 TYR B C 1
ATOM 4962 O O . TYR B 1 240 ? 8.414 2.291 27.906 1 89.06 240 TYR B O 1
ATOM 4970 N N . LEU B 1 241 ? 7.711 3.547 26.234 1 90.38 241 LEU B N 1
ATOM 4971 C CA . LEU B 1 241 ? 8.969 4.277 26.125 1 90.38 241 LEU B CA 1
ATOM 4972 C C . LEU B 1 241 ? 9.242 5.09 27.391 1 90.38 241 LEU B C 1
ATOM 4974 O O . LEU B 1 241 ? 10.375 5.156 27.859 1 90.38 241 LEU B O 1
ATOM 4978 N N . ASN B 1 242 ? 8.242 5.699 27.922 1 88.75 242 ASN B N 1
ATOM 4979 C CA . ASN B 1 242 ? 8.375 6.461 29.156 1 88.75 242 ASN B CA 1
ATOM 4980 C C . ASN B 1 242 ? 8.875 5.59 30.297 1 88.75 242 ASN B C 1
ATOM 4982 O O . ASN B 1 242 ? 9.797 5.977 31.031 1 88.75 242 ASN B O 1
ATOM 4986 N N . LYS B 1 243 ? 8.312 4.465 30.453 1 88.56 243 LYS B N 1
ATOM 4987 C CA . LYS B 1 243 ? 8.719 3.551 31.516 1 88.56 243 LYS B CA 1
ATOM 4988 C C . LYS B 1 243 ? 10.148 3.066 31.312 1 88.56 243 LYS B C 1
ATOM 4990 O O . LYS B 1 243 ? 10.922 2.973 32.281 1 88.56 243 LYS B O 1
ATOM 4995 N N . LYS B 1 244 ? 10.422 2.764 30.078 1 89.75 244 LYS B N 1
ATOM 4996 C CA . LYS B 1 244 ? 11.734 2.219 29.75 1 89.75 244 LYS B CA 1
ATOM 4997 C C . LYS B 1 244 ? 12.836 3.244 30.016 1 89.75 244 LYS B C 1
ATOM 4999 O O . LYS B 1 244 ? 13.844 2.934 30.656 1 89.75 244 LYS B O 1
ATOM 5004 N N . TYR B 1 245 ? 12.641 4.477 29.609 1 89.25 245 TYR B N 1
ATOM 5005 C CA . TYR B 1 245 ? 13.758 5.418 29.562 1 89.25 245 TYR B CA 1
ATOM 5006 C C . TYR B 1 245 ? 13.742 6.34 30.781 1 89.25 245 TYR B C 1
ATOM 5008 O O . TYR B 1 245 ? 14.773 6.91 31.141 1 89.25 245 TYR B O 1
ATOM 5016 N N . SER B 1 246 ? 12.609 6.551 31.375 1 84.19 246 SER B N 1
ATOM 5017 C CA . SER B 1 246 ? 12.547 7.434 32.531 1 84.19 246 SER B CA 1
ATOM 5018 C C . SER B 1 246 ? 13.422 6.91 33.688 1 84.19 246 SER B C 1
ATOM 5020 O O . SER B 1 246 ? 13.938 7.691 34.469 1 84.19 246 SER B O 1
ATOM 5022 N N . SER B 1 247 ? 13.562 5.652 33.75 1 85.06 247 SER B N 1
ATOM 5023 C CA . SER B 1 247 ? 14.391 5.043 34.781 1 85.06 247 SER B CA 1
ATOM 5024 C C . SER B 1 247 ? 15.844 4.957 34.344 1 85.06 247 SER B C 1
ATOM 5026 O O . SER B 1 247 ? 16.75 4.902 35.188 1 85.06 247 SER B O 1
ATOM 5028 N N . LEU B 1 248 ? 16.031 5.012 33.094 1 85.75 248 LEU B N 1
ATOM 5029 C CA . LEU B 1 248 ? 17.359 4.734 32.562 1 85.75 248 LEU B CA 1
ATOM 5030 C C . LEU B 1 248 ? 18.188 6.008 32.469 1 85.75 248 LEU B C 1
ATOM 5032 O O . LEU B 1 248 ? 19.422 5.953 32.594 1 85.75 248 LEU B O 1
ATOM 5036 N N . THR B 1 249 ? 17.547 7.121 32.281 1 87.06 249 THR B N 1
ATOM 5037 C CA . THR B 1 249 ? 18.312 8.344 32.094 1 87.06 249 THR B CA 1
ATOM 5038 C C . THR B 1 249 ? 17.469 9.57 32.438 1 87.06 249 THR B C 1
ATOM 5040 O O . THR B 1 249 ? 16.25 9.547 32.312 1 87.06 249 THR B O 1
ATOM 5043 N N . ASN B 1 250 ? 18.141 10.648 32.812 1 91.44 250 ASN B N 1
ATOM 5044 C CA . ASN B 1 250 ? 17.484 11.922 33.062 1 91.44 250 ASN B CA 1
ATOM 5045 C C . ASN B 1 250 ? 17.531 12.836 31.844 1 91.44 250 ASN B C 1
ATOM 5047 O O . ASN B 1 250 ? 17.047 13.969 31.891 1 91.44 250 ASN B O 1
ATOM 5051 N N . LYS B 1 251 ? 18.062 12.297 30.781 1 95.12 251 LYS B N 1
ATOM 5052 C CA . LYS B 1 251 ? 18.281 13.102 29.578 1 95.12 251 LYS B CA 1
ATOM 5053 C C . LYS B 1 251 ? 17.031 13.125 28.703 1 95.12 251 LYS B C 1
ATOM 5055 O O . LYS B 1 251 ? 16.906 13.961 27.812 1 95.12 251 LYS B O 1
ATOM 5060 N N . ILE B 1 252 ? 16.094 12.195 28.969 1 96.06 252 ILE B N 1
ATOM 5061 C CA . ILE B 1 252 ? 14.844 12.117 28.203 1 96.06 252 ILE B CA 1
ATOM 5062 C C . ILE B 1 252 ? 13.672 12.516 29.109 1 96.06 252 ILE B C 1
ATOM 5064 O O . ILE B 1 252 ? 13.469 11.914 30.172 1 96.06 252 ILE B O 1
ATOM 5068 N N . LYS B 1 253 ? 12.922 13.445 28.719 1 94.75 253 LYS B N 1
ATOM 5069 C CA . LYS B 1 253 ? 11.781 13.906 29.5 1 94.75 253 LYS B CA 1
ATOM 5070 C C . LYS B 1 253 ? 10.477 13.758 28.719 1 94.75 253 LYS B C 1
ATOM 5072 O O . LYS B 1 253 ? 10.328 14.312 27.625 1 94.75 253 LYS B O 1
ATOM 5077 N N . PHE B 1 254 ? 9.57 13.031 29.266 1 93.81 254 PHE B N 1
ATOM 5078 C CA . PHE B 1 254 ? 8.227 12.898 28.719 1 93.81 254 PHE B CA 1
ATOM 5079 C C . PHE B 1 254 ? 7.25 13.828 29.422 1 93.81 254 PHE B C 1
ATOM 5081 O O . PHE B 1 254 ? 7.051 13.711 30.641 1 93.81 254 PHE B O 1
ATOM 5088 N N . THR B 1 255 ? 6.59 14.719 28.672 1 92.25 255 THR B N 1
ATOM 5089 C CA . THR B 1 255 ? 5.734 15.711 29.312 1 92.25 255 THR B CA 1
ATOM 5090 C C . THR B 1 255 ? 4.293 15.219 29.391 1 92.25 255 THR B C 1
ATOM 5092 O O . THR B 1 255 ? 3.5 15.727 30.188 1 92.25 255 THR B O 1
ATOM 5095 N N . GLY B 1 256 ? 4.02 14.234 28.484 1 90.19 256 GLY B N 1
ATOM 5096 C CA . GLY B 1 256 ? 2.609 13.93 28.297 1 90.19 256 GLY B CA 1
ATOM 5097 C C . GLY B 1 256 ? 1.89 14.953 27.438 1 90.19 256 GLY B C 1
ATOM 5098 O O . GLY B 1 256 ? 2.512 15.625 26.609 1 90.19 256 GLY B O 1
ATOM 5099 N N . PHE B 1 257 ? 0.575 15.031 27.641 1 88.38 257 PHE B N 1
ATOM 5100 C CA . PHE B 1 257 ? -0.242 15.938 26.844 1 88.38 257 PHE B CA 1
ATOM 5101 C C . PHE B 1 257 ? 0.027 17.391 27.219 1 88.38 257 PHE B C 1
ATOM 5103 O O . PHE B 1 257 ? 0.119 17.719 28.406 1 88.38 257 PHE B O 1
ATOM 5110 N N . ILE B 1 258 ? 0.211 18.234 26.281 1 91.5 258 ILE B N 1
ATOM 5111 C CA . ILE B 1 258 ? 0.392 19.672 26.453 1 91.5 258 ILE B CA 1
ATOM 5112 C C . ILE B 1 258 ? -0.772 20.422 25.812 1 91.5 258 ILE B C 1
ATOM 5114 O O . ILE B 1 258 ? -1.104 20.188 24.641 1 91.5 258 ILE B O 1
ATOM 5118 N N . PRO B 1 259 ? -1.378 21.312 26.516 1 89.62 259 PRO B N 1
ATOM 5119 C CA . PRO B 1 259 ? -2.424 22.141 25.906 1 89.62 259 PRO B CA 1
ATOM 5120 C C . PRO B 1 259 ? -1.917 22.953 24.719 1 89.62 259 PRO B C 1
ATOM 5122 O O . PRO B 1 259 ? -0.795 23.469 24.75 1 89.62 259 PRO B O 1
ATOM 5125 N N . GLN B 1 260 ? -2.76 23.094 23.797 1 89.38 260 GLN B N 1
ATOM 5126 C CA . GLN B 1 260 ? -2.391 23.766 22.562 1 89.38 260 GLN B CA 1
ATOM 5127 C C . GLN B 1 260 ? -1.838 25.156 22.828 1 89.38 260 GLN B C 1
ATOM 5129 O O . GLN B 1 260 ? -0.887 25.594 22.172 1 89.38 260 GLN B O 1
ATOM 5134 N N . GLU B 1 261 ? -2.365 25.844 23.797 1 91.75 261 GLU B N 1
ATOM 5135 C CA . GLU B 1 261 ? -1.992 27.219 24.094 1 91.75 261 GLU B CA 1
ATOM 5136 C C . GLU B 1 261 ? -0.568 27.312 24.625 1 91.75 261 GLU B C 1
ATOM 5138 O O . GLU B 1 261 ? 0.046 28.375 24.609 1 91.75 261 GLU B O 1
ATOM 5143 N N . GLU B 1 262 ? -0.017 26.219 25 1 95.81 262 GLU B N 1
ATOM 5144 C CA . GLU B 1 262 ? 1.319 26.219 25.594 1 95.81 262 GLU B CA 1
ATOM 5145 C C . GLU B 1 262 ? 2.363 25.734 24.594 1 95.81 262 GLU B C 1
ATOM 5147 O O . GLU B 1 262 ? 3.564 25.891 24.812 1 95.81 262 GLU B O 1
ATOM 5152 N N . LEU B 1 263 ? 1.95 25.266 23.484 1 96.06 263 LEU B N 1
ATOM 5153 C CA . LEU B 1 263 ? 2.854 24.672 22.5 1 96.06 263 LEU B CA 1
ATOM 5154 C C . LEU B 1 263 ? 3.842 25.703 21.969 1 96.06 263 LEU B C 1
ATOM 5156 O O . LEU B 1 263 ? 5.027 25.406 21.812 1 96.06 263 LEU B O 1
ATOM 5160 N N . PRO B 1 264 ? 3.404 26.984 21.75 1 97.94 264 PRO B N 1
ATOM 5161 C CA . PRO B 1 264 ? 4.371 27.984 21.281 1 97.94 264 PRO B CA 1
ATOM 5162 C C . PRO B 1 264 ? 5.512 28.203 22.281 1 97.94 264 PRO B C 1
ATOM 5164 O O . PRO B 1 264 ? 6.637 28.5 21.875 1 97.94 264 PRO B O 1
ATOM 5167 N N . ILE B 1 265 ? 5.215 28 23.578 1 98.38 265 ILE B N 1
ATOM 5168 C CA . ILE B 1 265 ? 6.234 28.172 24.609 1 98.38 265 ILE B CA 1
ATOM 5169 C C . ILE B 1 265 ? 7.297 27.078 24.469 1 98.38 265 ILE B C 1
ATOM 5171 O O . ILE B 1 265 ? 8.492 27.375 24.531 1 98.38 265 ILE B O 1
ATOM 5175 N N . PHE B 1 266 ? 6.875 25.906 24.203 1 98.38 266 PHE B N 1
ATOM 5176 C CA . PHE B 1 266 ? 7.793 24.781 24.016 1 98.38 266 PHE B CA 1
ATOM 5177 C C . PHE B 1 266 ? 8.656 25 22.781 1 98.38 266 PHE B C 1
ATOM 5179 O O . PHE B 1 266 ? 9.867 24.812 22.828 1 98.38 266 PHE B O 1
ATOM 5186 N N . TYR B 1 267 ? 8.008 25.359 21.703 1 98.62 267 TYR B N 1
ATOM 5187 C CA . TYR B 1 267 ? 8.734 25.578 20.469 1 98.62 267 TYR B CA 1
ATOM 5188 C C . TYR B 1 267 ? 9.789 26.672 20.641 1 98.62 267 TYR B C 1
ATOM 5190 O O . TYR B 1 267 ? 10.953 26.469 20.281 1 98.62 267 TYR B O 1
ATOM 5198 N N . ASN B 1 268 ? 9.406 27.766 21.234 1 98.56 268 ASN B N 1
ATOM 5199 C CA . ASN B 1 268 ? 10.305 28.922 21.328 1 98.56 268 ASN B CA 1
ATOM 5200 C C . ASN B 1 268 ? 11.43 28.672 22.328 1 98.56 268 ASN B C 1
ATOM 5202 O O . ASN B 1 268 ? 12.484 29.297 22.266 1 98.56 268 ASN B O 1
ATOM 5206 N N . ALA B 1 269 ? 11.203 27.734 23.25 1 98.38 269 ALA B N 1
ATOM 5207 C CA . ALA B 1 269 ? 12.195 27.484 24.297 1 98.38 269 ALA B CA 1
ATOM 5208 C C . ALA B 1 269 ? 13.25 26.484 23.812 1 98.38 269 ALA B C 1
ATOM 5210 O O . ALA B 1 269 ? 14.375 26.469 24.312 1 98.38 269 ALA B O 1
ATOM 5211 N N . CYS B 1 270 ? 12.945 25.641 22.859 1 98.38 270 CYS B N 1
ATOM 5212 C CA . CYS B 1 270 ? 13.859 24.578 22.453 1 98.38 270 CYS B CA 1
ATOM 5213 C C . CYS B 1 270 ? 14.906 25.094 21.469 1 98.38 270 CYS B C 1
ATOM 5215 O O . CYS B 1 270 ? 14.742 26.188 20.906 1 98.38 270 CYS B O 1
ATOM 5217 N N . ASP B 1 271 ? 15.969 24.359 21.312 1 98.12 271 ASP B N 1
ATOM 5218 C CA . ASP B 1 271 ? 17.031 24.766 20.391 1 98.12 271 ASP B CA 1
ATOM 5219 C C . ASP B 1 271 ? 16.844 24.109 19.031 1 98.12 271 ASP B C 1
ATOM 5221 O O . ASP B 1 271 ? 17.391 24.594 18.031 1 98.12 271 ASP B O 1
ATOM 5225 N N . SER B 1 272 ? 16.125 23.109 19.016 1 98.44 272 SER B N 1
ATOM 5226 C CA . SER B 1 272 ? 15.773 22.438 17.766 1 98.44 272 SER B CA 1
ATOM 5227 C C . SER B 1 272 ? 14.531 21.578 17.938 1 98.44 272 SER B C 1
ATOM 5229 O O . SER B 1 272 ? 14.258 21.062 19.016 1 98.44 272 SER B O 1
ATOM 5231 N N . PHE B 1 273 ? 13.797 21.484 16.891 1 98.81 273 PHE B N 1
ATOM 5232 C CA . PHE B 1 273 ? 12.664 20.578 16.797 1 98.81 273 PHE B CA 1
ATOM 5233 C C . PHE B 1 273 ? 12.992 19.391 15.883 1 98.81 273 PHE B C 1
ATOM 5235 O O . PHE B 1 273 ? 13.453 19.578 14.758 1 98.81 273 PHE B O 1
ATOM 5242 N N . VAL B 1 274 ? 12.812 18.203 16.359 1 98.88 274 VAL B N 1
ATOM 5243 C CA . VAL B 1 274 ? 13.117 17.016 15.578 1 98.88 274 VAL B CA 1
ATOM 5244 C C . VAL B 1 274 ? 11.844 16.203 15.336 1 98.88 274 VAL B C 1
ATOM 5246 O O . VAL B 1 274 ? 11.125 15.875 16.281 1 98.88 274 VAL B O 1
ATOM 5249 N N . TYR B 1 275 ? 11.594 15.883 14.094 1 98.56 275 TYR B N 1
ATOM 5250 C CA . TYR B 1 275 ? 10.375 15.195 13.68 1 98.56 275 TYR B CA 1
ATOM 5251 C C . TYR B 1 275 ? 10.68 14.156 12.609 1 98.56 275 TYR B C 1
ATOM 5253 O O . TYR B 1 275 ? 10.336 14.344 11.438 1 98.56 275 TYR B O 1
ATOM 5261 N N . PRO B 1 276 ? 11.227 13.031 13.023 1 98.5 276 PRO B N 1
ATOM 5262 C CA . PRO B 1 276 ? 11.703 12.023 12.07 1 98.5 276 PRO B CA 1
ATOM 5263 C C . PRO B 1 276 ? 10.609 11.055 11.633 1 98.5 276 PRO B C 1
ATOM 5265 O O . PRO B 1 276 ? 10.828 9.844 11.594 1 98.5 276 PRO B O 1
ATOM 5268 N N . SER B 1 277 ? 9.43 11.602 11.297 1 98 277 SER B N 1
ATOM 5269 C CA . SER B 1 277 ? 8.289 10.781 10.898 1 98 277 SER B CA 1
ATOM 5270 C C . SER B 1 277 ? 8.57 10.023 9.609 1 98 277 SER B C 1
ATOM 5272 O O . SER B 1 277 ? 9.18 10.57 8.688 1 98 277 SER B O 1
ATOM 5274 N N . LEU B 1 278 ? 8.078 8.805 9.531 1 97.81 278 LEU B N 1
ATOM 5275 C CA . LEU B 1 278 ? 8.266 7.969 8.352 1 97.81 278 LEU B CA 1
ATOM 5276 C C . LEU B 1 278 ? 7.301 8.375 7.238 1 97.81 278 LEU B C 1
ATOM 5278 O O . LEU B 1 278 ? 7.586 8.164 6.059 1 97.81 278 LEU B O 1
ATOM 5282 N N . TYR B 1 279 ? 6.172 8.922 7.652 1 97.62 279 TYR B N 1
ATOM 5283 C CA . TYR B 1 279 ? 5.148 9.297 6.684 1 97.62 279 TYR B CA 1
ATOM 5284 C C . TYR B 1 279 ? 4.23 10.375 7.254 1 97.62 279 TYR B C 1
ATOM 5286 O O . TYR B 1 279 ? 3.746 10.258 8.383 1 97.62 279 TYR B O 1
ATOM 5294 N N . GLU B 1 280 ? 4.008 11.406 6.43 1 96.88 280 GLU B N 1
ATOM 5295 C CA . GLU B 1 280 ? 3.029 12.445 6.746 1 96.88 280 GLU B CA 1
ATOM 5296 C C . GLU B 1 280 ? 2.248 12.867 5.508 1 96.88 280 GLU B C 1
ATOM 5298 O O . GLU B 1 280 ? 2.77 12.812 4.391 1 96.88 280 GLU B O 1
ATOM 5303 N N . GLY B 1 281 ? 1.02 13.281 5.742 1 97.25 281 GLY B N 1
ATOM 5304 C CA . GLY B 1 281 ? 0.246 13.852 4.652 1 97.25 281 GLY B CA 1
ATOM 5305 C C . GLY B 1 281 ? 0.624 15.289 4.34 1 97.25 281 GLY B C 1
ATOM 5306 O O . GLY B 1 281 ? 0.467 15.742 3.205 1 97.25 281 GLY B O 1
ATOM 5307 N N . PHE B 1 282 ? 1.069 16.031 5.324 1 97.56 282 PHE B N 1
ATOM 5308 C CA . PHE B 1 282 ? 1.472 17.422 5.172 1 97.56 282 PHE B CA 1
ATOM 5309 C C . PHE B 1 282 ? 2.678 17.734 6.047 1 97.56 282 PHE B C 1
ATOM 5311 O O . PHE B 1 282 ? 3.812 17.766 5.566 1 97.56 282 PHE B O 1
ATOM 5318 N N . GLY B 1 283 ? 2.592 17.703 7.336 1 96.38 283 GLY B N 1
ATOM 5319 C CA . GLY B 1 283 ? 3.695 18.016 8.234 1 96.38 283 GLY B CA 1
ATOM 5320 C C . GLY B 1 283 ? 3.488 19.297 9.016 1 96.38 283 GLY B C 1
ATOM 5321 O O . GLY B 1 283 ? 4.344 20.188 9.008 1 96.38 283 GLY B O 1
ATOM 5322 N N . LEU B 1 284 ? 2.447 19.312 9.766 1 96.62 284 LEU B N 1
ATOM 5323 C CA . LEU B 1 284 ? 2.074 20.5 10.531 1 96.62 284 LEU B CA 1
ATOM 5324 C C . LEU B 1 284 ? 3.096 20.781 11.625 1 96.62 284 LEU B C 1
ATOM 5326 O O . LEU B 1 284 ? 3.502 21.922 11.812 1 96.62 284 LEU B O 1
ATOM 5330 N N . PRO B 1 285 ? 3.578 19.75 12.281 1 96.69 285 PRO B N 1
ATOM 5331 C CA . PRO B 1 285 ? 4.461 20.031 13.414 1 96.69 285 PRO B CA 1
ATOM 5332 C C . PRO B 1 285 ? 5.75 20.734 13 1 96.69 285 PRO B C 1
ATOM 5334 O O . PRO B 1 285 ? 6.105 21.766 13.578 1 96.69 285 PRO B O 1
ATOM 5337 N N . PRO B 1 286 ? 6.426 20.281 11.961 1 98.44 286 PRO B N 1
ATOM 5338 C CA . PRO B 1 286 ? 7.594 21.047 11.523 1 98.44 286 PRO B CA 1
ATOM 5339 C C . PRO B 1 286 ? 7.242 22.469 11.109 1 98.44 286 PRO B C 1
ATOM 5341 O O . PRO B 1 286 ? 8.008 23.406 11.367 1 98.44 286 PRO B O 1
ATOM 5344 N N . LEU B 1 287 ? 6.105 22.641 10.508 1 98.5 287 LEU B N 1
ATOM 5345 C CA . LEU B 1 287 ? 5.688 23.969 10.086 1 98.5 287 LEU B CA 1
ATOM 5346 C C . LEU B 1 287 ? 5.449 24.875 11.289 1 98.5 287 LEU B C 1
ATOM 5348 O O . LEU B 1 287 ? 5.789 26.062 11.266 1 98.5 287 LEU B O 1
ATOM 5352 N N . GLU B 1 288 ? 4.836 24.328 12.305 1 98 288 GLU B N 1
ATOM 5353 C CA . GLU B 1 288 ? 4.609 25.062 13.547 1 98 288 GLU B CA 1
ATOM 5354 C C . GLU B 1 288 ? 5.93 25.5 14.18 1 98 288 GLU B C 1
ATOM 5356 O O . GLU B 1 288 ? 6.074 26.656 14.578 1 98 288 GLU B O 1
ATOM 5361 N N . ALA B 1 289 ? 6.844 24.609 14.203 1 98.69 289 ALA B N 1
ATOM 5362 C CA . ALA B 1 289 ? 8.164 24.922 14.75 1 98.69 289 ALA B CA 1
ATOM 5363 C C . ALA B 1 289 ? 8.852 26.016 13.93 1 98.69 289 ALA B C 1
ATOM 5365 O O . ALA B 1 289 ? 9.398 26.969 14.492 1 98.69 289 ALA B O 1
ATOM 5366 N N . MET B 1 290 ? 8.758 25.875 12.625 1 98.81 290 MET B N 1
ATOM 5367 C CA . MET B 1 290 ? 9.359 26.859 11.727 1 98.81 290 MET B CA 1
ATOM 5368 C C . MET B 1 290 ? 8.727 28.234 11.922 1 98.81 290 MET B C 1
ATOM 5370 O O . MET B 1 290 ? 9.422 29.25 11.859 1 98.81 290 MET B O 1
ATOM 5374 N N . SER B 1 291 ? 7.477 28.266 12.195 1 98.69 291 SER B N 1
ATOM 5375 C CA . SER B 1 291 ? 6.762 29.516 12.391 1 98.69 291 SER B CA 1
ATOM 5376 C C . SER B 1 291 ? 7.227 30.219 13.664 1 98.69 291 SER B C 1
ATOM 5378 O O . SER B 1 291 ? 7.039 31.438 13.812 1 98.69 291 SER B O 1
ATOM 5380 N N . CYS B 1 292 ? 7.809 29.5 14.539 1 98.62 292 CYS B N 1
ATOM 5381 C CA . CYS B 1 292 ? 8.352 30.062 15.766 1 98.62 292 CYS B CA 1
ATOM 5382 C C . CYS B 1 292 ? 9.828 30.391 15.609 1 98.62 292 CYS B C 1
ATOM 5384 O O . CYS B 1 292 ? 10.477 30.828 16.562 1 98.62 292 CYS B O 1
ATOM 5386 N N . GLY B 1 293 ? 10.367 30.094 14.445 1 98.44 293 GLY B N 1
ATOM 5387 C CA . GLY B 1 293 ? 11.758 30.406 14.148 1 98.44 293 GLY B CA 1
ATOM 5388 C C . GLY B 1 293 ? 12.719 29.344 14.672 1 98.44 293 GLY B C 1
ATOM 5389 O O . GLY B 1 293 ? 13.883 29.641 14.938 1 98.44 293 GLY B O 1
ATOM 5390 N N . ILE B 1 294 ? 12.305 28.188 14.812 1 98.31 294 ILE B N 1
ATOM 5391 C CA . ILE B 1 294 ? 13.125 27.125 15.398 1 98.31 294 ILE B CA 1
ATOM 5392 C C . ILE B 1 294 ? 13.703 26.25 14.297 1 98.31 294 ILE B C 1
ATOM 5394 O O . ILE B 1 294 ? 12.984 25.844 13.383 1 98.31 294 ILE B O 1
ATOM 5398 N N . PRO B 1 295 ? 15.016 25.984 14.367 1 98.5 295 PRO B N 1
ATOM 5399 C CA . PRO B 1 295 ? 15.594 25.031 13.414 1 98.5 295 PRO B CA 1
ATOM 5400 C C . PRO B 1 295 ? 14.977 23.641 13.516 1 98.5 295 PRO B C 1
ATOM 5402 O O . PRO B 1 295 ? 14.766 23.141 14.617 1 98.5 295 PRO B O 1
ATOM 5405 N N . VAL B 1 296 ? 14.773 23.016 12.312 1 98.81 296 VAL B N 1
ATOM 5406 C CA . VAL B 1 296 ? 14.062 21.734 12.305 1 98.81 296 VAL B CA 1
ATOM 5407 C C . VAL B 1 296 ? 14.945 20.656 11.68 1 98.81 296 VAL B C 1
ATOM 5409 O O . VAL B 1 296 ? 15.648 20.922 10.695 1 98.81 296 VAL B O 1
ATOM 5412 N N . ILE B 1 297 ? 15.008 19.531 12.328 1 98.88 297 ILE B N 1
ATOM 5413 C CA . ILE B 1 297 ? 15.5 18.297 11.75 1 98.88 297 ILE B CA 1
ATOM 5414 C C . ILE B 1 297 ? 14.328 17.359 11.469 1 98.88 297 ILE B C 1
ATOM 5416 O O . ILE B 1 297 ? 13.617 16.938 12.391 1 98.88 297 ILE B O 1
ATOM 5420 N N . THR B 1 298 ? 14.109 17.062 10.211 1 98.75 298 THR B N 1
ATOM 5421 C CA . THR B 1 298 ? 12.938 16.25 9.891 1 98.75 298 THR B CA 1
ATOM 5422 C C . THR B 1 298 ? 13.195 15.391 8.656 1 98.75 298 THR B C 1
ATOM 5424 O O . THR B 1 298 ? 14.289 15.43 8.086 1 98.75 298 THR B O 1
ATOM 5427 N N . SER B 1 299 ? 12.266 14.57 8.367 1 98.75 299 SER B N 1
ATOM 5428 C CA . SER B 1 299 ? 12.422 13.531 7.355 1 98.75 299 SER B CA 1
ATOM 5429 C C . SER B 1 299 ? 12.461 14.133 5.949 1 98.75 299 SER B C 1
ATOM 5431 O O . SER B 1 299 ? 11.781 15.125 5.676 1 98.75 299 SER B O 1
ATOM 5433 N N . ASN B 1 300 ? 13.203 13.508 5.066 1 98.44 300 ASN B N 1
ATOM 5434 C CA . ASN B 1 300 ? 13.227 13.875 3.656 1 98.44 300 ASN B CA 1
ATOM 5435 C C . ASN B 1 300 ? 12.242 13.039 2.844 1 98.44 300 ASN B C 1
ATOM 5437 O O . ASN B 1 300 ? 12.398 12.891 1.631 1 98.44 300 ASN B O 1
ATOM 5441 N N . THR B 1 301 ? 11.258 12.461 3.514 1 97.25 301 THR B N 1
ATOM 5442 C CA . THR B 1 301 ? 10.305 11.57 2.861 1 97.25 301 THR B CA 1
ATOM 5443 C C . THR B 1 301 ? 8.922 12.203 2.818 1 97.25 301 THR B C 1
ATOM 5445 O O . THR B 1 301 ? 8.633 13.141 3.57 1 97.25 301 THR B O 1
ATOM 5448 N N . THR B 1 302 ? 8.078 11.711 1.879 1 97.75 302 THR B N 1
ATOM 5449 C CA . THR B 1 302 ? 6.66 12.031 1.75 1 97.75 302 THR B CA 1
ATOM 5450 C C . THR B 1 302 ? 6.465 13.523 1.513 1 97.75 302 THR B C 1
ATOM 5452 O O . THR B 1 302 ? 7.113 14.117 0.646 1 97.75 302 THR B O 1
ATOM 5455 N N . SER B 1 303 ? 5.543 14.203 2.246 1 98.38 303 SER B N 1
ATOM 5456 C CA . SER B 1 303 ? 5.164 15.586 1.982 1 98.38 303 SER B CA 1
ATOM 5457 C C . SER B 1 303 ? 6.098 16.562 2.693 1 98.38 303 SER B C 1
ATOM 5459 O O . SER B 1 303 ? 6.086 17.766 2.412 1 98.38 303 SER B O 1
ATOM 5461 N N . ILE B 1 304 ? 6.961 16.141 3.545 1 98.44 304 ILE B N 1
ATOM 5462 C CA . ILE B 1 304 ? 7.719 16.984 4.465 1 98.44 304 ILE B CA 1
ATOM 5463 C C . ILE B 1 304 ? 8.633 17.922 3.68 1 98.44 304 ILE B C 1
ATOM 5465 O O . ILE B 1 304 ? 8.695 19.125 3.969 1 98.44 304 ILE B O 1
ATOM 5469 N N . PRO B 1 305 ? 9.297 17.438 2.619 1 98.44 305 PRO B N 1
ATOM 5470 C CA . PRO B 1 305 ? 10.148 18.344 1.838 1 98.44 305 PRO B CA 1
ATOM 5471 C C . PRO B 1 305 ? 9.367 19.469 1.185 1 98.44 305 PRO B C 1
ATOM 5473 O O . PRO B 1 305 ? 9.898 20.562 0.996 1 98.44 305 PRO B O 1
ATOM 5476 N N . GLU B 1 306 ? 8.078 19.219 0.829 1 97.81 306 GLU B N 1
ATOM 5477 C CA . GLU B 1 306 ? 7.219 20.25 0.257 1 97.81 306 GLU B CA 1
ATOM 5478 C C . GLU B 1 306 ? 6.98 21.391 1.253 1 97.81 306 GLU B C 1
ATOM 5480 O O . GLU B 1 306 ? 6.859 22.547 0.862 1 97.81 306 GLU B O 1
ATOM 5485 N N . VAL B 1 307 ? 6.977 21.062 2.498 1 98.31 307 VAL B N 1
ATOM 5486 C CA . VAL B 1 307 ? 6.633 22.016 3.555 1 98.31 307 VAL B CA 1
ATOM 5487 C C . VAL B 1 307 ? 7.898 22.719 4.051 1 98.31 307 VAL B C 1
ATOM 5489 O O . VAL B 1 307 ? 7.922 23.938 4.195 1 98.31 307 VAL B O 1
ATOM 5492 N N . VAL B 1 308 ? 8.977 21.953 4.238 1 98.56 308 VAL B N 1
ATOM 5493 C CA . VAL B 1 308 ? 10.164 22.453 4.93 1 98.56 308 VAL B CA 1
ATOM 5494 C C . VAL B 1 308 ? 11.133 23.062 3.918 1 98.56 308 VAL B C 1
ATOM 5496 O O . VAL B 1 308 ? 11.828 24.031 4.227 1 98.56 308 VAL B O 1
ATOM 5499 N N . GLY B 1 309 ? 11.094 22.562 2.662 1 96.94 309 GLY B N 1
ATOM 5500 C CA . GLY B 1 309 ? 12.039 23.047 1.669 1 96.94 309 GLY B CA 1
ATOM 5501 C C . GLY B 1 309 ? 13.484 22.969 2.137 1 96.94 309 GLY B C 1
ATOM 5502 O O . GLY B 1 309 ? 13.93 21.922 2.627 1 96.94 309 GLY B O 1
ATOM 5503 N N . ASN B 1 310 ? 14.18 24.062 1.988 1 96.31 310 ASN B N 1
ATOM 5504 C CA . ASN B 1 310 ? 15.578 24.109 2.381 1 96.31 310 ASN B CA 1
ATOM 5505 C C . ASN B 1 310 ? 15.758 24.766 3.748 1 96.31 310 ASN B C 1
ATOM 5507 O O . ASN B 1 310 ? 16.875 25.156 4.113 1 96.31 310 ASN B O 1
ATOM 5511 N N . SER B 1 311 ? 14.75 24.875 4.508 1 97.94 311 SER B N 1
ATOM 5512 C CA . SER B 1 311 ? 14.781 25.641 5.75 1 97.94 311 SER B CA 1
ATOM 5513 C C . SER B 1 311 ? 15.062 24.75 6.949 1 97.94 311 SER B C 1
ATOM 5515 O O . SER B 1 311 ? 15.086 25.203 8.086 1 97.94 311 SER B O 1
ATOM 5517 N N . GLY B 1 312 ? 15.242 23.484 6.734 1 97.88 312 GLY B N 1
ATOM 5518 C CA . GLY B 1 312 ? 15.578 22.516 7.77 1 97.88 312 GLY B CA 1
ATOM 5519 C C . GLY B 1 312 ? 16.578 21.469 7.309 1 97.88 312 GLY B C 1
ATOM 5520 O O . GLY B 1 312 ? 16.969 21.453 6.141 1 97.88 312 GLY B O 1
ATOM 5521 N N . LEU B 1 313 ? 17.047 20.719 8.234 1 98.62 313 LEU B N 1
ATOM 5522 C CA . LEU B 1 313 ? 17.875 19.562 7.895 1 98.62 313 LEU B CA 1
ATOM 5523 C C . LEU B 1 313 ? 17.016 18.344 7.582 1 98.62 313 LEU B C 1
ATOM 5525 O O . LEU B 1 313 ? 16.375 17.781 8.477 1 98.62 313 LEU B O 1
ATOM 5529 N N . LEU B 1 314 ? 17 18 6.309 1 98.69 314 LEU B N 1
ATOM 5530 C CA . LEU B 1 314 ? 16.234 16.844 5.875 1 98.69 314 LEU B CA 1
ATOM 5531 C C . LEU B 1 314 ? 17.078 15.562 5.992 1 98.69 314 LEU B C 1
ATOM 5533 O O . LEU B 1 314 ? 18.188 15.5 5.469 1 98.69 314 LEU B O 1
ATOM 5537 N N . ILE B 1 315 ? 16.516 14.594 6.676 1 98.75 315 ILE B N 1
ATOM 5538 C CA . ILE B 1 315 ? 17.266 13.383 6.973 1 98.75 315 ILE B CA 1
ATOM 5539 C C . ILE B 1 315 ? 16.516 12.164 6.449 1 98.75 315 ILE B C 1
ATOM 5541 O O . ILE B 1 315 ? 15.305 12.211 6.246 1 98.75 315 ILE B O 1
ATOM 5545 N N . ASN B 1 316 ? 17.266 11.023 6.223 1 98.38 316 ASN B N 1
ATOM 5546 C CA . ASN B 1 316 ? 16.641 9.711 6.043 1 98.38 316 ASN B CA 1
ATOM 5547 C C . ASN B 1 316 ? 16.141 9.148 7.371 1 98.38 316 ASN B C 1
ATOM 5549 O O . ASN B 1 316 ? 16.953 8.742 8.219 1 98.38 316 ASN B O 1
ATOM 5553 N N . PRO B 1 317 ? 14.859 9.094 7.551 1 98.31 317 PRO B N 1
ATOM 5554 C CA . PRO B 1 317 ? 14.336 8.688 8.859 1 98.31 317 PRO B CA 1
ATOM 5555 C C . PRO B 1 317 ? 14.594 7.215 9.164 1 98.31 317 PRO B C 1
ATOM 5557 O O . PRO B 1 317 ? 14.43 6.777 10.305 1 98.31 317 PRO B O 1
ATOM 5560 N N . TYR B 1 318 ? 15.039 6.438 8.188 1 96.62 318 TYR B N 1
ATOM 5561 C CA . TYR B 1 318 ? 15.328 5.027 8.406 1 96.62 318 TYR B CA 1
ATOM 5562 C C . TYR B 1 318 ? 16.766 4.832 8.867 1 96.62 318 TYR B C 1
ATOM 5564 O O . TYR B 1 318 ? 17.188 3.713 9.164 1 96.62 318 TYR B O 1
ATOM 5572 N N . SER B 1 319 ? 17.469 5.902 8.945 1 97.94 319 SER B N 1
ATOM 5573 C CA . SER B 1 319 ? 18.875 5.855 9.359 1 97.94 319 SER B CA 1
ATOM 5574 C C . SER B 1 319 ? 19.094 6.598 10.672 1 97.94 319 SER B C 1
ATOM 5576 O O . SER B 1 319 ? 19.109 7.828 10.703 1 97.94 319 SER B O 1
ATOM 5578 N N . GLU B 1 320 ? 19.312 5.859 11.703 1 97.94 320 GLU B N 1
ATOM 5579 C CA . GLU B 1 320 ? 19.594 6.484 12.992 1 97.94 320 GLU B CA 1
ATOM 5580 C C . GLU B 1 320 ? 20.859 7.332 12.922 1 97.94 320 GLU B C 1
ATOM 5582 O O . GLU B 1 320 ? 20.969 8.359 13.602 1 97.94 320 GLU B O 1
ATOM 5587 N N . ASP B 1 321 ? 21.719 6.934 12.039 1 98.31 321 ASP B N 1
ATOM 5588 C CA . ASP B 1 321 ? 22.938 7.695 11.867 1 98.31 321 ASP B CA 1
ATOM 5589 C C . ASP B 1 321 ? 22.656 9.086 11.297 1 98.31 321 ASP B C 1
ATOM 5591 O O . ASP B 1 321 ? 23.281 10.07 11.695 1 98.31 321 ASP B O 1
ATOM 5595 N N . ASP B 1 322 ? 21.734 9.117 10.398 1 98.56 322 ASP B N 1
ATOM 5596 C CA . ASP B 1 322 ? 21.375 10.414 9.836 1 98.56 322 ASP B CA 1
ATOM 5597 C C . ASP B 1 322 ? 20.781 11.328 10.898 1 98.56 322 ASP B C 1
ATOM 5599 O O . ASP B 1 322 ? 21.062 12.523 10.93 1 98.56 322 ASP B O 1
ATOM 5603 N N . ILE B 1 323 ? 19.969 10.805 11.789 1 98.62 323 ILE B N 1
ATOM 5604 C CA . ILE B 1 323 ? 19.375 11.578 12.875 1 98.62 323 ILE B CA 1
ATOM 5605 C C . ILE B 1 323 ? 20.469 12.062 13.82 1 98.62 323 ILE B C 1
ATOM 5607 O O . ILE B 1 323 ? 20.547 13.25 14.133 1 98.62 323 ILE B O 1
ATOM 5611 N N . SER B 1 324 ? 21.359 11.141 14.211 1 98.62 324 SER B N 1
ATOM 5612 C CA . SER B 1 324 ? 22.438 11.438 15.156 1 98.62 324 SER B CA 1
ATOM 5613 C C . SER B 1 324 ? 23.375 12.508 14.609 1 98.62 324 SER B C 1
ATOM 5615 O O . SER B 1 324 ? 23.688 13.477 15.305 1 98.62 324 SER B O 1
ATOM 5617 N N . ASN B 1 325 ? 23.781 12.289 13.367 1 98.62 325 ASN B N 1
ATOM 5618 C CA . ASN B 1 325 ? 24.703 13.227 12.75 1 98.62 325 ASN B CA 1
ATOM 5619 C C . ASN B 1 325 ? 24.094 14.617 12.617 1 98.62 325 ASN B C 1
ATOM 5621 O O . ASN B 1 325 ? 24.781 15.625 12.797 1 98.62 325 ASN B O 1
ATOM 5625 N N . SER B 1 326 ? 22.844 14.68 12.32 1 98.75 326 SER B N 1
ATOM 5626 C CA . SER B 1 326 ? 22.172 15.961 12.156 1 98.75 326 SER B CA 1
ATOM 5627 C C . SER B 1 326 ? 22.016 16.672 13.492 1 98.75 326 SER B C 1
ATOM 5629 O O . SER B 1 326 ? 22.062 17.906 13.555 1 98.75 326 SER B O 1
ATOM 5631 N N . LEU B 1 327 ? 21.781 15.945 14.547 1 98.75 327 LEU B N 1
ATOM 5632 C CA . LEU B 1 327 ? 21.703 16.531 15.883 1 98.75 327 LEU B CA 1
ATOM 5633 C C . LEU B 1 327 ? 23.031 17.188 16.25 1 98.75 327 LEU B C 1
ATOM 5635 O O . LEU B 1 327 ? 23.047 18.344 16.688 1 98.75 327 LEU B O 1
ATOM 5639 N N . VAL B 1 328 ? 24.109 16.484 16.047 1 98.69 328 VAL B N 1
ATOM 5640 C CA . VAL B 1 328 ? 25.422 17 16.375 1 98.69 328 VAL B CA 1
ATOM 5641 C C . VAL B 1 328 ? 25.734 18.234 15.523 1 98.69 328 VAL B C 1
ATOM 5643 O O . VAL B 1 328 ? 26.188 19.266 16.031 1 98.69 328 VAL B O 1
ATOM 5646 N N . LYS B 1 329 ? 25.469 18.047 14.211 1 98.56 329 LYS B N 1
ATOM 5647 C CA . LYS B 1 329 ? 25.75 19.125 13.258 1 98.56 329 LYS B CA 1
ATOM 5648 C C . LYS B 1 329 ? 25 20.406 13.633 1 98.56 329 LYS B C 1
ATOM 5650 O O . LYS B 1 329 ? 25.594 21.484 13.648 1 98.56 329 LYS B O 1
ATOM 5655 N N . LEU B 1 330 ? 23.797 20.281 14 1 98.62 330 LEU B N 1
ATOM 5656 C CA . LEU B 1 330 ? 22.953 21.453 14.227 1 98.62 330 LEU B CA 1
ATOM 5657 C C . LEU B 1 330 ? 23.219 22.047 15.609 1 98.62 330 LEU B C 1
ATOM 5659 O O . LEU B 1 330 ? 23.391 23.25 15.75 1 98.62 330 LEU B O 1
ATOM 5663 N N . LEU B 1 331 ? 23.266 21.25 16.625 1 98.44 331 LEU B N 1
ATOM 5664 C CA . LEU B 1 331 ? 23.266 21.734 18 1 98.44 331 LEU B CA 1
ATOM 5665 C C . LEU B 1 331 ? 24.641 22.281 18.391 1 98.44 331 LEU B C 1
ATOM 5667 O O . LEU B 1 331 ? 24.766 23.062 19.312 1 98.44 331 LEU B O 1
ATOM 5671 N N . ASN B 1 332 ? 25.656 21.891 17.656 1 98.38 332 ASN B N 1
ATOM 5672 C CA . ASN B 1 332 ? 27.016 22.375 17.953 1 98.38 332 ASN B CA 1
ATOM 5673 C C . ASN B 1 332 ? 27.406 23.547 17.062 1 98.38 332 ASN B C 1
ATOM 5675 O O . ASN B 1 332 ? 28.531 24.031 17.125 1 98.38 332 ASN B O 1
ATOM 5679 N N . ASP B 1 333 ? 26.531 24 16.203 1 98.12 333 ASP B N 1
ATOM 5680 C CA . ASP B 1 333 ? 26.812 25.094 15.266 1 98.12 333 ASP B CA 1
ATOM 5681 C C . ASP B 1 333 ? 25.797 26.219 15.414 1 98.12 333 ASP B C 1
ATOM 5683 O O . ASP B 1 333 ? 24.812 26.266 14.68 1 98.12 333 ASP B O 1
ATOM 5687 N N . LYS B 1 334 ? 26.172 27.203 16.172 1 96.81 334 LYS B N 1
ATOM 5688 C CA . LYS B 1 334 ? 25.266 28.328 16.453 1 96.81 334 LYS B CA 1
ATOM 5689 C C . LYS B 1 334 ? 24.953 29.109 15.188 1 96.81 334 LYS B C 1
ATOM 5691 O O . LYS B 1 334 ? 23.859 29.641 15.031 1 96.81 334 LYS B O 1
ATOM 5696 N N . THR B 1 335 ? 25.891 29.188 14.336 1 98.06 335 THR B N 1
ATOM 5697 C CA . THR B 1 335 ? 25.703 29.891 13.078 1 98.06 335 THR B CA 1
ATOM 5698 C C . THR B 1 335 ? 24.656 29.172 12.219 1 98.06 335 THR B C 1
ATOM 5700 O O . THR B 1 335 ? 23.781 29.828 11.633 1 98.06 335 THR B O 1
ATOM 5703 N N . LEU B 1 336 ? 24.734 27.891 12.172 1 98.25 336 LEU B N 1
ATOM 5704 C CA . LEU B 1 336 ? 23.766 27.109 11.414 1 98.25 336 LEU B CA 1
ATOM 5705 C C . LEU B 1 336 ? 22.375 27.25 12.023 1 98.25 336 LEU B C 1
ATOM 5707 O O . LEU B 1 336 ? 21.375 27.344 11.305 1 98.25 336 LEU B O 1
ATOM 5711 N N . GLN B 1 337 ? 22.297 27.266 13.336 1 98.19 337 GLN B N 1
ATOM 5712 C CA . GLN B 1 337 ? 21.016 27.438 14.016 1 98.19 337 GLN B CA 1
ATOM 5713 C C . GLN B 1 337 ? 20.359 28.766 13.625 1 98.19 337 GLN B C 1
ATOM 5715 O O . GLN B 1 337 ? 19.172 28.797 13.305 1 98.19 337 GLN B O 1
ATOM 5720 N N . GLU B 1 338 ? 21.172 29.781 13.602 1 97.75 338 GLU B N 1
ATOM 5721 C CA . GLU B 1 338 ? 20.656 31.109 13.266 1 97.75 338 GLU B CA 1
ATOM 5722 C C . GLU B 1 338 ? 20.203 31.172 11.812 1 97.75 338 GLU B C 1
ATOM 5724 O O . GLU B 1 338 ? 19.172 31.75 11.5 1 97.75 338 GLU B O 1
ATOM 5729 N N . THR B 1 339 ? 21 30.609 10.992 1 98.38 339 THR B N 1
ATOM 5730 C CA . THR B 1 339 ? 20.688 30.594 9.57 1 98.38 339 THR B CA 1
ATOM 5731 C C . THR B 1 339 ? 19.375 29.859 9.312 1 98.38 339 THR B C 1
ATOM 5733 O O . THR B 1 339 ? 18.516 30.359 8.594 1 98.38 339 THR B O 1
ATOM 5736 N N . LEU B 1 340 ? 19.203 28.734 9.906 1 98.62 340 LEU B N 1
ATOM 5737 C CA . LEU B 1 340 ? 18 27.922 9.695 1 98.62 340 LEU B CA 1
ATOM 5738 C C . LEU B 1 340 ? 16.797 28.578 10.352 1 98.62 340 LEU B C 1
ATOM 5740 O O . LEU B 1 340 ? 15.672 28.469 9.844 1 98.62 340 LEU B O 1
ATOM 5744 N N . SER B 1 341 ? 17.047 29.25 11.461 1 98.44 341 SER B N 1
ATOM 5745 C CA . SER B 1 341 ? 15.961 30 12.094 1 98.44 341 SER B CA 1
ATOM 5746 C C . SER B 1 341 ? 15.383 31.031 11.141 1 98.44 341 SER B C 1
ATOM 5748 O O . SER B 1 341 ? 14.164 31.125 10.977 1 98.44 341 SER B O 1
ATOM 5750 N N . LYS B 1 342 ? 16.234 31.766 10.492 1 98.38 342 LYS B N 1
ATOM 5751 C CA . LYS B 1 342 ? 15.805 32.781 9.547 1 98.38 342 LYS B CA 1
ATOM 5752 C C . LYS B 1 342 ? 15.102 32.188 8.344 1 98.38 342 LYS B C 1
ATOM 5754 O O . LYS B 1 342 ? 14.07 32.656 7.895 1 98.38 342 LYS B O 1
ATOM 5759 N N . ARG B 1 343 ? 15.609 31.141 7.844 1 98.62 343 ARG B N 1
ATOM 5760 C CA . ARG B 1 343 ? 15.023 30.469 6.695 1 98.62 343 ARG B CA 1
ATOM 5761 C C . ARG B 1 343 ? 13.664 29.859 7.055 1 98.62 343 ARG B C 1
ATOM 5763 O O . ARG B 1 343 ? 12.75 29.844 6.227 1 98.62 343 ARG B O 1
ATOM 5770 N N . SER B 1 344 ? 13.609 29.312 8.266 1 98.62 344 SER B N 1
ATOM 5771 C CA . SER B 1 344 ? 12.359 28.734 8.75 1 98.62 344 SER B CA 1
ATOM 5772 C C . SER B 1 344 ? 11.234 29.75 8.758 1 98.62 344 SER B C 1
ATOM 5774 O O . SER B 1 344 ? 10.117 29.469 8.312 1 98.62 344 SER B O 1
ATOM 5776 N N . LEU B 1 345 ? 11.547 30.938 9.258 1 98.56 345 LEU B N 1
ATOM 5777 C CA . LEU B 1 345 ? 10.539 31.984 9.32 1 98.56 345 LEU B CA 1
ATOM 5778 C C . LEU B 1 345 ? 10.094 32.406 7.914 1 98.56 345 LEU B C 1
ATOM 5780 O O . LEU B 1 345 ? 8.898 32.594 7.664 1 98.56 345 LEU B O 1
ATOM 5784 N N . LYS B 1 346 ? 11.047 32.531 7.012 1 98.38 346 LYS B N 1
ATOM 5785 C CA . LYS B 1 346 ? 10.734 32.906 5.633 1 98.38 346 LYS B CA 1
ATOM 5786 C C . LYS B 1 346 ? 9.883 31.828 4.957 1 98.38 346 LYS B C 1
ATOM 5788 O O . LYS B 1 346 ? 8.883 32.156 4.301 1 98.38 346 LYS B O 1
ATOM 5793 N N . GLN B 1 347 ? 10.258 30.594 5.113 1 98.44 347 GLN B N 1
ATOM 5794 C CA . GLN B 1 347 ? 9.547 29.484 4.484 1 98.44 347 GLN B CA 1
ATOM 5795 C C . GLN B 1 347 ? 8.148 29.328 5.062 1 98.44 347 GLN B C 1
ATOM 5797 O O . GLN B 1 347 ? 7.184 29.125 4.324 1 98.44 347 GLN B O 1
ATOM 5802 N N . SER B 1 348 ? 8.031 29.359 6.395 1 98.31 348 SER B N 1
ATOM 5803 C CA . SER B 1 348 ? 6.742 29.156 7.047 1 98.31 348 SER B CA 1
ATOM 5804 C C . SER B 1 348 ? 5.75 30.25 6.664 1 98.31 348 SER B C 1
ATOM 5806 O O . SER B 1 348 ? 4.543 30.016 6.633 1 98.31 348 SER B O 1
ATOM 5808 N N . ALA B 1 349 ? 6.242 31.438 6.312 1 97.75 349 ALA B N 1
ATOM 5809 C CA . ALA B 1 349 ? 5.402 32.594 5.977 1 97.75 349 ALA B CA 1
ATOM 5810 C C . ALA B 1 349 ? 4.703 32.375 4.637 1 97.75 349 ALA B C 1
ATOM 5812 O O . ALA B 1 349 ? 3.748 33.094 4.309 1 97.75 349 ALA B O 1
ATOM 5813 N N . ARG B 1 350 ? 5.125 31.391 3.904 1 97.56 350 ARG B N 1
ATOM 5814 C CA . ARG B 1 350 ? 4.516 31.094 2.611 1 97.56 350 ARG B CA 1
ATOM 5815 C C . ARG B 1 350 ? 3.174 30.391 2.785 1 97.56 350 ARG B C 1
ATOM 5817 O O . ARG B 1 350 ? 2.389 30.297 1.839 1 97.56 350 ARG B O 1
ATOM 5824 N N . PHE B 1 351 ? 2.891 29.938 3.99 1 98.19 351 PHE B N 1
ATOM 5825 C CA . PHE B 1 351 ? 1.666 29.219 4.293 1 98.19 351 PHE B CA 1
ATOM 5826 C C . PHE B 1 351 ? 0.739 30.047 5.168 1 98.19 351 PHE B C 1
ATOM 5828 O O . PHE B 1 351 ? 1.183 30.656 6.141 1 98.19 351 PHE B O 1
ATOM 5835 N N . SER B 1 352 ? -0.552 30.094 4.844 1 97.69 352 SER B N 1
ATOM 5836 C CA . SER B 1 352 ? -1.55 30.75 5.672 1 97.69 352 SER B CA 1
ATOM 5837 C C . SER B 1 352 ? -2.92 30.109 5.523 1 97.69 352 SER B C 1
ATOM 5839 O O . SER B 1 352 ? -3.271 29.625 4.441 1 97.69 352 SER B O 1
ATOM 5841 N N . TRP B 1 353 ? -3.639 30.141 6.574 1 98 353 TRP B N 1
ATOM 5842 C CA . TRP B 1 353 ? -4.977 29.547 6.543 1 98 353 TRP B CA 1
ATOM 5843 C C . TRP B 1 353 ? -5.898 30.359 5.637 1 98 353 TRP B C 1
ATOM 5845 O O . TRP B 1 353 ? -6.852 29.828 5.07 1 98 353 TRP B O 1
ATOM 5855 N N . GLN B 1 354 ? -5.633 31.625 5.492 1 98 354 GLN B N 1
ATOM 5856 C CA . GLN B 1 354 ? -6.379 32.438 4.535 1 98 354 GLN B CA 1
ATOM 5857 C C . GLN B 1 354 ? -6.215 31.906 3.115 1 98 354 GLN B C 1
ATOM 5859 O O . GLN B 1 354 ? -7.195 31.781 2.373 1 98 354 GLN B O 1
ATOM 5864 N N . LYS B 1 355 ? -4.988 31.594 2.795 1 98.06 355 LYS B N 1
ATOM 5865 C CA . LYS B 1 355 ? -4.723 31.031 1.479 1 98.06 355 LYS B CA 1
ATOM 5866 C C . LYS B 1 355 ? -5.402 29.672 1.323 1 98.06 355 LYS B C 1
ATOM 5868 O O . LYS B 1 355 ? -5.949 29.359 0.263 1 98.06 355 LYS B O 1
ATOM 5873 N N . THR B 1 356 ? -5.328 28.844 2.363 1 98.56 356 THR B N 1
ATOM 5874 C CA . THR B 1 356 ? -6 27.562 2.354 1 98.56 356 THR B CA 1
ATOM 5875 C C . THR B 1 356 ? -7.492 27.719 2.08 1 98.56 356 THR B C 1
ATOM 5877 O O . THR B 1 356 ? -8.062 27 1.263 1 98.56 356 THR B O 1
ATOM 5880 N N . ALA B 1 357 ? -8.133 28.672 2.768 1 98.56 357 ALA B N 1
ATOM 5881 C CA . ALA B 1 357 ? -9.562 28.922 2.621 1 98.56 357 ALA B CA 1
ATOM 5882 C C . ALA B 1 357 ? -9.883 29.438 1.219 1 98.56 357 ALA B C 1
ATOM 5884 O O . ALA B 1 357 ? -10.859 29 0.605 1 98.56 357 ALA B O 1
ATOM 5885 N N . LYS B 1 358 ? -9.078 30.328 0.717 1 98.62 358 LYS B N 1
ATOM 5886 C CA . LYS B 1 358 ? -9.297 30.875 -0.618 1 98.62 358 LYS B CA 1
ATOM 5887 C C . LYS B 1 358 ? -9.172 29.797 -1.687 1 98.62 358 LYS B C 1
ATOM 5889 O O . LYS B 1 358 ? -10 29.719 -2.594 1 98.62 358 LYS B O 1
ATOM 5894 N N . ASN B 1 359 ? -8.133 29 -1.559 1 98.56 359 ASN B N 1
ATOM 5895 C CA . ASN B 1 359 ? -7.953 27.891 -2.49 1 98.56 359 ASN B CA 1
ATOM 5896 C C . ASN B 1 359 ? -9.125 26.922 -2.426 1 98.56 359 ASN B C 1
ATOM 5898 O O . ASN B 1 359 ? -9.57 26.406 -3.457 1 98.56 359 ASN B O 1
ATOM 5902 N N . THR B 1 360 ? -9.555 26.625 -1.208 1 98.75 360 THR B N 1
ATOM 5903 C CA . THR B 1 360 ? -10.688 25.719 -1.019 1 98.75 360 THR B CA 1
ATOM 5904 C C . THR B 1 360 ? -11.945 26.281 -1.661 1 98.75 360 THR B C 1
ATOM 5906 O O . THR B 1 360 ? -12.695 25.562 -2.314 1 98.75 360 THR B O 1
ATOM 5909 N N . PHE B 1 361 ? -12.172 27.531 -1.471 1 98.69 361 PHE B N 1
ATOM 5910 C CA . PHE B 1 361 ? -13.352 28.172 -2.041 1 98.69 361 PHE B CA 1
ATOM 5911 C C . PHE B 1 361 ? -13.305 28.141 -3.562 1 98.69 361 PHE B C 1
ATOM 5913 O O . PHE B 1 361 ? -14.328 27.984 -4.223 1 98.69 361 PHE B O 1
ATOM 5920 N N . GLU B 1 362 ? -12.125 28.328 -4.105 1 98.56 362 GLU B N 1
ATOM 5921 C CA . GLU B 1 362 ? -11.977 28.219 -5.555 1 98.56 362 GLU B CA 1
ATOM 5922 C C . GLU B 1 362 ? -12.352 26.812 -6.035 1 98.56 362 GLU B C 1
ATOM 5924 O O . GLU B 1 362 ? -12.906 26.656 -7.129 1 98.56 362 GLU B O 1
ATOM 5929 N N . VAL B 1 363 ? -12.031 25.844 -5.25 1 98.56 363 VAL B N 1
ATOM 5930 C CA . VAL B 1 363 ? -12.43 24.469 -5.574 1 98.56 363 VAL B CA 1
ATOM 5931 C C . VAL B 1 363 ? -13.953 24.375 -5.574 1 98.56 363 VAL B C 1
ATOM 5933 O O . VAL B 1 363 ? -14.539 23.75 -6.461 1 98.56 363 VAL B O 1
ATOM 5936 N N . TYR B 1 364 ? -14.625 24.953 -4.516 1 98.44 364 TYR B N 1
ATOM 5937 C CA . TYR B 1 364 ? -16.078 24.969 -4.469 1 98.44 364 TYR B CA 1
ATOM 5938 C C . TYR B 1 364 ? -16.656 25.531 -5.758 1 98.44 364 TYR B C 1
ATOM 5940 O O . TYR B 1 364 ? -17.562 24.953 -6.359 1 98.44 364 TYR B O 1
ATOM 5948 N N . LYS B 1 365 ? -16.109 26.609 -6.211 1 98.06 365 LYS B N 1
ATOM 5949 C CA . LYS B 1 365 ? -16.594 27.281 -7.41 1 98.06 365 LYS B CA 1
ATOM 5950 C C . LYS B 1 365 ? -16.422 26.406 -8.641 1 98.06 365 LYS B C 1
ATOM 5952 O O . LYS B 1 365 ? -17.344 26.266 -9.445 1 98.06 365 LYS B O 1
ATOM 5957 N N . LYS B 1 366 ? -15.266 25.859 -8.734 1 97.81 366 LYS B N 1
ATOM 5958 C CA . LYS B 1 366 ? -14.961 25.031 -9.891 1 97.81 366 LYS B CA 1
ATOM 5959 C C . LYS B 1 366 ? -15.891 23.812 -9.961 1 97.81 366 LYS B C 1
ATOM 5961 O O . LYS B 1 366 ? -16.406 23.484 -11.023 1 97.81 366 LYS B O 1
ATOM 5966 N N . VAL B 1 367 ? -16.047 23.188 -8.812 1 97.56 367 VAL B N 1
ATOM 5967 C CA . VAL B 1 367 ? -16.875 21.984 -8.75 1 97.56 367 VAL B CA 1
ATOM 5968 C C . VAL B 1 367 ? -18.328 22.344 -8.977 1 97.56 367 VAL B C 1
ATOM 5970 O O . VAL B 1 367 ? -19.062 21.609 -9.656 1 97.56 367 VAL B O 1
ATOM 5973 N 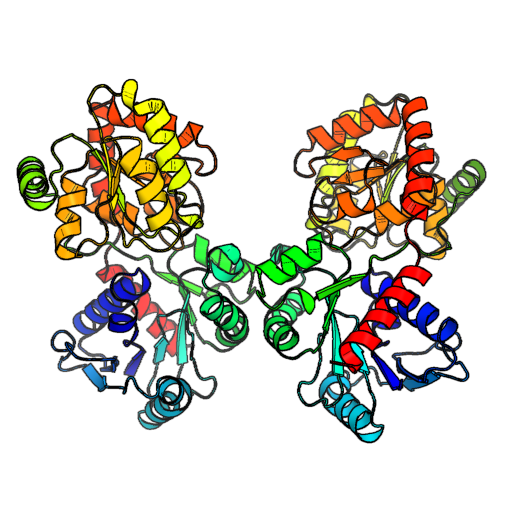N . PHE B 1 368 ? -18.797 23.469 -8.445 1 96.19 368 PHE B N 1
ATOM 5974 C CA . PHE B 1 368 ? -20.172 23.922 -8.594 1 96.19 368 PHE B CA 1
ATOM 5975 C C . PHE B 1 368 ? -20.5 24.156 -10.062 1 96.19 368 PHE B C 1
ATOM 5977 O O . PHE B 1 368 ? -21.609 23.859 -10.516 1 96.19 368 PHE B O 1
ATOM 5984 N N . GLN B 1 369 ? -19.531 24.594 -10.844 1 93.75 369 GLN B N 1
ATOM 5985 C CA . GLN B 1 369 ? -19.719 24.969 -12.234 1 93.75 369 GLN B CA 1
ATOM 5986 C C . GLN B 1 369 ? -19.578 23.75 -13.156 1 93.75 369 GLN B C 1
ATOM 5988 O O . GLN B 1 369 ? -19.953 23.797 -14.328 1 93.75 369 GLN B O 1
ATOM 5993 N N . SER B 1 370 ? -19.031 22.672 -12.734 1 88.44 370 SER B N 1
ATOM 5994 C CA . SER B 1 370 ? -18.828 21.484 -13.547 1 88.44 370 SER B CA 1
ATOM 5995 C C . SER B 1 370 ? -20.078 20.625 -13.609 1 88.44 370 SER B C 1
ATOM 5997 O O . SER B 1 370 ? -20.922 20.688 -12.711 1 88.44 370 SER B O 1
#

Secondary structure (DSSP, 8-state):
-EEEEETTHHHHTTTSHHHHHHHHHHHHHHHH-TTSEEEEEEESS--GGG--TTEEEEEEPSS-HHHIIIIIHHHHHHHTT-SEEEETTTTTT--TT--SEEEEEE---HHHH-GGGS-HHHHHHHHHHHHHHHHT-SEEEES-HHHHHHHHHHS---GGGEEE------TT-----HHHHHHHHHHHH---S-EEEEES---GGG-HHHHHHHHHHHGGGSSS--EEEEES---THHHHHHHHHHTT-SSEEEEE---GGGHHHHHHH-SEEEE--S--SS-HHHHHHHHTT--EEEESSTTHHHHHTTSSEEE-TT-HHHHHHHHHHHHT-HHHHHHHHHHHHHHHTT--HHHHHHHHHHHHHHHHH-/-EEEEETTHHHHTTTSHHHHHHHHHHHHHHHH-TTSEEEEEEESS--GGG--TTEEEEEE-SS-HHHIIIIIHHHHHHHTT-SEEEETTTTTT--TT--SEEEEEE---HHHH-GGGS-HHHHHHHHHHHHHHHHT-SEEEES-HHHHHHHHHHS---GGGEEE------TT-----HHHHHHHHHHHH---S-EEEEES---GGG-HHHHHHHHHHHGGGSSS--EEEEES---THHHHHHHHHHTT-SSEEEEE---GGGHHHHHHH-SEEEE--S--SS-HHHHHHHHTT--EEEESSTTHHHHHTTSSEEE-TT-HHHHHHHHHHHHT-HHHHHHHHHHHHHHHTT--HHHHHHHHHHHHHHHHH-

InterPro domains:
  IPR001296 Glycosyl transferase, family 1 [PF00534] (190-344)
  IPR028098 Glycosyltransferase subfamily 4-like, N-terminal domain [PF13439] (67-168)

Radius of gyration: 30.13 Å; Cα contacts (8 Å, |Δi|>4): 1458; chains: 2; bounding box: 67×77×71 Å

pLDDT: mean 93.58, std 7.83, range [49.59, 98.88]